Protein AF-A0A834F8V5-F1 (afdb_monomer_lite)

Organism: Oryzias melastigma (NCBI:txid30732)

Sequence (577 aa):
MELAALCSVFASLRVLPSRSQFFQYESVTLSCELHGNLSGWRIRGTIDQGNTTEDCPSSSSRSDSVCFIRELYYWDSGVYWCESAEGKCSNKVNITVTALDLILEAPVLPVVEGEAVTLGCRNRTSSGFSFFYKNRLLVGNSSTGNWTIGRVSKSDEGFYQCSSSGRDYFSPDSWLDVTARYQYHLCPVPIRVRYQSMTGIGLRLRYWSTSRLIDEPTPAAKLCLMAQFNKMNVCSRGGRGKVSEKVGGAEGTKLDDDFKEMEKKVDITSRAVLDIMTKTTEYLQPNPASRAKLSMINTMSKIRGQDKGPGYPQAETILGDAMLKFGRELGEESSFGMALIDAGESIKELGEVKDALDMEVKQNFIDPLQNLHDKDLKEIQHHLKKMEGRRLDFDYKKKRQGKVQDEEIKQALEKFDESKEIAEQSMFNLLESDIEQVSQLAALVQAQLEYHSRAAEILQQLTSKMEDRIKEVSSKPRKEYSPKPRMTLELLPPSESHNGGIHSAKSPGRSPAPMDQPCCRALYDFEPENEGELGFKEGDIITLTNQIDDNWYEGMINGQSGFFPINYVDILVPLPH

pLDDT: mean 75.04, std 23.74, range [21.75, 98.0]

InterPro domains:
  IPR001452 SH3 domain [PF00018] (521-565)
  IPR001452 SH3 domain [PR00452] (518-528)
  IPR001452 SH3 domain [PR00452] (532-547)
  IPR001452 SH3 domain [PR00452] (549-558)
  IPR001452 SH3 domain [PR00452] (560-572)
  IPR001452 SH3 domain [PS50002] (515-574)
  IPR001452 SH3 domain [SM00326] (518-573)
  IPR003599 Immunoglobulin domain subtype [SM00409] (17-98)
  IPR003599 Immunoglobulin domain subtype [SM00409] (106-179)
  IPR004148 BAR domain [PF03114] (242-467)
  IPR004148 BAR domain [PS51021] (244-475)
  IPR004148 BAR domain [SM00721] (224-468)
  IPR013783 Immunoglobulin-like fold [G3DSA:2.60.40.10] (11-98)
  IPR013783 Immunoglobulin-like fold [G3DSA:2.60.40.10] (99-181)
  IPR027267 AH/BAR domain superfamily [G3DSA:1.20.1270.60] (253-482)
  IPR027267 AH/BAR domain superfamily [SSF103657] (243-468)
  IPR035824 Endophilin-A, SH3 domain [cd11803] (518-572)
  IPR036028 SH3-like domain superfamily [SSF50044] (512-574)
  IPR036179 Immunoglobulin-like domain superfamily [SSF48726] (16-97)
  IPR036179 Immunoglobulin-like domain superfamily [SSF48726] (107-164)

Radius of gyration: 38.15 Å; chains: 1; bounding box: 91×96×125 Å

Structure (mmCIF, N/CA/C/O backbone):
data_AF-A0A834F8V5-F1
#
_entry.id   AF-A0A834F8V5-F1
#
loop_
_atom_site.group_PDB
_atom_site.id
_atom_site.type_symbol
_atom_site.label_atom_id
_atom_site.label_alt_id
_atom_site.label_comp_id
_atom_site.label_asym_id
_atom_site.label_entity_id
_atom_site.label_seq_id
_atom_site.pdbx_PDB_ins_code
_atom_site.Cartn_x
_atom_site.Cartn_y
_atom_site.Cartn_z
_atom_site.occupancy
_atom_site.B_iso_or_equiv
_atom_site.auth_seq_id
_atom_site.auth_comp_id
_atom_site.auth_asym_id
_atom_site.auth_atom_id
_atom_site.pdbx_PDB_model_num
ATOM 1 N N . MET A 1 1 ? -15.860 43.767 -4.199 1.00 32.38 1 MET A N 1
ATOM 2 C CA . MET A 1 1 ? -15.131 43.186 -5.343 1.00 32.38 1 MET A CA 1
ATOM 3 C C . MET A 1 1 ? -14.036 42.331 -4.743 1.00 32.38 1 MET A C 1
ATOM 5 O O . MET A 1 1 ? -13.233 42.885 -4.017 1.00 32.38 1 MET A O 1
ATOM 9 N N . GLU A 1 2 ? -13.989 41.014 -4.837 1.00 31.84 2 GLU A N 1
ATOM 10 C CA . GLU A 1 2 ? -14.758 40.015 -5.574 1.00 31.84 2 GLU A CA 1
ATOM 11 C C . GLU A 1 2 ? -14.4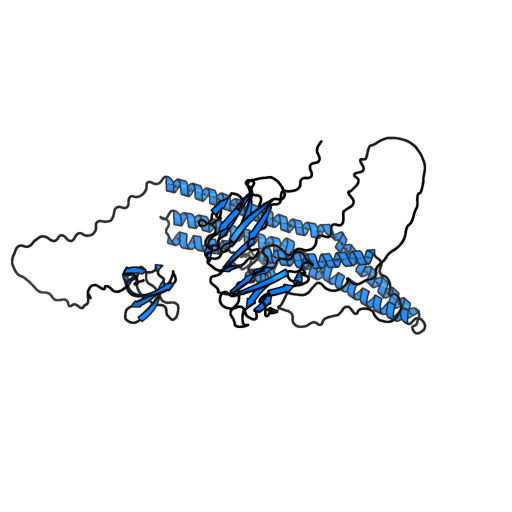95 38.714 -4.788 1.00 31.84 2 GLU A C 1
ATOM 13 O O . GLU A 1 2 ? -13.341 38.345 -4.593 1.00 31.84 2 GLU A O 1
ATOM 18 N N . LEU A 1 3 ? -15.527 38.078 -4.233 1.00 29.30 3 LEU A N 1
ATOM 19 C CA . LEU A 1 3 ? -15.420 36.725 -3.678 1.00 29.30 3 LEU A CA 1
ATOM 20 C C . LEU A 1 3 ? -16.058 35.799 -4.708 1.00 29.30 3 LEU A C 1
ATOM 22 O O . LEU A 1 3 ? -17.220 35.421 -4.581 1.00 29.30 3 LEU A O 1
ATOM 26 N N . ALA A 1 4 ? -15.309 35.486 -5.762 1.00 32.06 4 ALA A N 1
ATOM 27 C CA . ALA A 1 4 ? -15.610 34.314 -6.562 1.00 32.06 4 ALA A CA 1
ATOM 28 C C . ALA A 1 4 ? -15.149 33.102 -5.747 1.00 32.06 4 ALA A C 1
ATOM 30 O O . ALA A 1 4 ? -13.960 32.921 -5.486 1.00 32.06 4 ALA A O 1
ATOM 31 N N . ALA A 1 5 ? -16.114 32.312 -5.282 1.00 36.25 5 ALA A N 1
ATOM 32 C CA . ALA A 1 5 ? -15.860 30.984 -4.760 1.00 36.25 5 ALA A CA 1
ATOM 33 C C . ALA A 1 5 ? -15.012 30.217 -5.785 1.00 36.25 5 ALA A C 1
ATOM 35 O O . ALA A 1 5 ? -15.417 30.075 -6.938 1.00 36.25 5 ALA A O 1
ATOM 36 N N . LEU A 1 6 ? -13.838 29.734 -5.372 1.00 35.34 6 LEU A N 1
ATOM 37 C CA . LEU A 1 6 ? -13.063 28.756 -6.129 1.00 35.34 6 LEU A CA 1
ATOM 38 C C . LEU A 1 6 ? -13.866 27.446 -6.160 1.00 35.34 6 LEU A C 1
ATOM 40 O O . LEU A 1 6 ? -13.610 26.525 -5.389 1.00 35.34 6 LEU A O 1
ATOM 44 N N . CYS A 1 7 ? -14.875 27.365 -7.029 1.00 33.31 7 CYS A N 1
ATOM 45 C CA . CYS A 1 7 ? -15.331 26.080 -7.538 1.00 33.31 7 CYS A CA 1
ATOM 46 C C . CYS A 1 7 ? -14.151 25.505 -8.318 1.00 33.31 7 CYS A C 1
ATOM 48 O O . CYS A 1 7 ? -13.837 25.970 -9.413 1.00 33.31 7 CYS A O 1
ATOM 50 N N . SER A 1 8 ? -13.458 24.535 -7.722 1.00 44.19 8 SER A N 1
ATOM 51 C CA . SER A 1 8 ? -12.522 23.690 -8.455 1.00 44.19 8 SER A CA 1
ATOM 52 C C . SER A 1 8 ? -13.267 23.113 -9.659 1.00 44.19 8 SER A C 1
ATOM 54 O O . SER A 1 8 ? -14.302 22.470 -9.496 1.00 44.19 8 SER A O 1
ATOM 56 N N . VAL A 1 9 ? -12.789 23.404 -10.867 1.00 52.53 9 VAL A N 1
ATOM 57 C CA . VAL A 1 9 ? -13.347 22.844 -12.101 1.00 52.53 9 VAL A CA 1
ATOM 58 C C . VAL A 1 9 ? -13.061 21.344 -12.083 1.00 52.53 9 VAL A C 1
ATOM 60 O O . VAL A 1 9 ? -11.904 20.938 -12.179 1.00 52.53 9 VAL A O 1
ATOM 63 N N . PHE A 1 10 ? -14.104 20.529 -11.933 1.00 63.25 10 PHE A N 1
ATOM 64 C CA . PHE A 1 10 ? -14.020 19.074 -12.040 1.00 63.25 10 PHE A CA 1
ATOM 65 C C . PHE A 1 10 ? -14.535 18.641 -13.417 1.00 63.25 10 PHE A C 1
ATOM 67 O O . PHE A 1 10 ? -15.634 19.027 -13.825 1.00 63.25 10 PHE A O 1
ATOM 74 N N . ALA A 1 11 ? -13.733 17.850 -14.131 1.00 72.25 11 ALA A N 1
ATOM 75 C CA . ALA A 1 11 ? -14.174 17.102 -15.303 1.00 72.25 11 ALA A CA 1
ATOM 76 C C . ALA A 1 11 ? -14.479 15.658 -14.896 1.00 72.25 11 ALA A C 1
ATOM 78 O O . ALA A 1 11 ? -13.801 15.105 -14.027 1.00 72.25 11 ALA A O 1
ATOM 79 N N . SER A 1 12 ? -15.478 15.055 -15.537 1.00 82.38 12 SER A N 1
ATOM 80 C CA . SER A 1 12 ? -15.845 13.649 -15.367 1.00 82.38 12 SER A CA 1
ATOM 81 C C . SER A 1 12 ? -15.786 12.930 -16.712 1.00 82.38 12 SER A C 1
ATOM 83 O O . SER A 1 12 ? -16.258 13.462 -17.719 1.00 82.38 12 SER A O 1
ATOM 85 N N . LEU A 1 13 ? -15.209 11.730 -16.748 1.00 86.44 13 LEU A N 1
ATOM 86 C CA . LEU A 1 13 ? -15.217 10.880 -17.933 1.00 86.44 13 LEU A CA 1
ATOM 87 C C . LEU A 1 13 ? -16.536 10.106 -18.000 1.00 86.44 13 LEU A C 1
ATOM 89 O O . LEU A 1 13 ? -16.882 9.356 -17.086 1.00 86.44 13 LEU A O 1
ATOM 93 N N . ARG A 1 14 ? -17.237 10.240 -19.124 1.00 88.12 14 ARG A N 1
ATOM 94 C CA . ARG A 1 14 ? -18.457 9.501 -19.438 1.00 88.12 14 ARG A CA 1
ATOM 95 C C . ARG A 1 14 ? -18.193 8.452 -20.512 1.00 88.12 14 ARG A C 1
ATOM 97 O O . ARG A 1 14 ? -17.535 8.737 -21.509 1.00 88.12 14 ARG A O 1
ATOM 104 N N . VAL A 1 15 ? -18.758 7.261 -20.313 1.00 90.31 15 VAL A N 1
ATOM 105 C CA . VAL A 1 15 ? -18.667 6.115 -21.230 1.00 90.31 15 VAL A CA 1
ATOM 106 C C . VAL A 1 15 ? -20.057 5.743 -21.728 1.00 90.31 15 VAL A C 1
ATOM 108 O O . VAL A 1 15 ? -21.004 5.647 -20.942 1.00 90.31 15 VAL A O 1
ATOM 111 N N . LEU A 1 16 ? -20.182 5.555 -23.040 1.00 90.31 16 LEU A N 1
ATOM 112 C CA . LEU A 1 16 ? -21.414 5.168 -23.711 1.00 90.31 16 LEU A CA 1
ATOM 113 C C . LEU A 1 16 ? -21.195 3.940 -24.605 1.00 90.31 16 LEU A C 1
ATOM 115 O O . LEU A 1 16 ? -20.378 4.020 -25.525 1.00 90.31 16 LEU A O 1
ATOM 119 N N . PRO A 1 17 ? -21.974 2.855 -24.418 1.00 90.25 17 PRO A N 1
ATOM 120 C CA . PRO A 1 17 ? -22.916 2.596 -23.315 1.00 90.25 17 PRO A CA 1
ATOM 121 C C . PRO A 1 17 ? -22.235 2.573 -21.933 1.00 90.25 17 PRO A C 1
ATOM 123 O O . PRO A 1 17 ? -21.044 2.305 -21.835 1.00 90.25 17 PRO A O 1
ATOM 126 N N . SER A 1 18 ? -22.990 2.863 -20.864 1.00 89.38 18 SER A N 1
ATOM 127 C CA . SER A 1 18 ? -22.461 2.965 -19.490 1.00 89.38 18 SER A CA 1
ATOM 128 C C . SER A 1 18 ? -22.182 1.583 -18.884 1.00 89.38 18 SER A C 1
ATOM 130 O O . SER A 1 18 ? -22.893 1.120 -17.994 1.00 89.38 18 SER A O 1
ATOM 132 N N . ARG A 1 19 ? -21.158 0.907 -19.411 1.00 90.25 19 ARG A N 1
ATOM 133 C CA . ARG A 1 19 ? -20.660 -0.389 -18.940 1.00 90.25 19 ARG A CA 1
ATOM 134 C C . ARG A 1 19 ? -19.139 -0.482 -19.066 1.00 90.25 19 ARG A C 1
ATOM 136 O O . ARG A 1 19 ? -18.557 0.185 -19.916 1.00 90.25 19 ARG A O 1
ATOM 143 N N . SER A 1 20 ? -18.510 -1.283 -18.210 1.00 90.44 20 SER A N 1
ATOM 144 C CA . SER A 1 20 ? -17.048 -1.459 -18.152 1.00 90.44 20 SER A CA 1
ATOM 145 C C . SER A 1 20 ? -16.511 -2.524 -19.114 1.00 90.44 20 SER A C 1
ATOM 147 O O . SER A 1 20 ? -15.340 -2.482 -19.477 1.00 90.44 20 SER A O 1
ATOM 149 N N . GLN A 1 21 ? -17.348 -3.473 -19.544 1.00 93.50 21 GLN A N 1
ATOM 150 C CA . GLN A 1 21 ? -16.942 -4.581 -20.412 1.00 93.50 21 GLN A CA 1
ATOM 151 C C . GLN A 1 21 ? -17.615 -4.514 -21.782 1.00 93.50 21 GLN A C 1
ATOM 153 O O . GLN A 1 21 ? -18.795 -4.166 -21.897 1.00 93.50 21 GLN A O 1
ATOM 158 N N . PHE A 1 22 ? -16.863 -4.890 -22.813 1.00 93.00 22 PHE A N 1
ATOM 159 C CA . PHE A 1 22 ? -17.298 -4.887 -24.206 1.00 93.00 22 PHE A CA 1
ATOM 160 C C . PHE A 1 22 ? -16.857 -6.159 -24.921 1.00 93.00 22 PHE A C 1
ATOM 162 O O . PHE A 1 22 ? -15.808 -6.734 -24.619 1.00 93.00 22 PHE A O 1
ATOM 169 N N . PHE A 1 23 ? -17.654 -6.578 -25.899 1.00 92.69 23 PHE A N 1
ATOM 170 C CA . PHE A 1 23 ? -17.221 -7.599 -26.842 1.00 92.69 23 PHE A CA 1
ATOM 171 C C . PHE A 1 23 ? -16.271 -6.999 -27.873 1.00 92.69 23 PHE A C 1
ATOM 173 O O . PHE A 1 23 ? -16.387 -5.828 -28.244 1.00 92.69 23 PHE A O 1
ATOM 180 N N . GLN A 1 24 ? -15.381 -7.835 -28.399 1.00 90.62 24 GLN A N 1
ATOM 181 C CA . GLN A 1 24 ? -14.626 -7.491 -29.595 1.00 90.62 24 GLN A CA 1
ATOM 182 C C . GLN A 1 24 ? -15.573 -7.065 -30.736 1.00 90.62 24 GLN A C 1
ATOM 184 O O . GLN A 1 24 ? -16.633 -7.670 -30.937 1.00 90.62 24 GLN A O 1
ATOM 189 N N . TYR A 1 25 ? -15.170 -6.039 -31.485 1.00 88.38 25 TYR A N 1
ATOM 190 C CA . TYR A 1 25 ? -15.896 -5.391 -32.582 1.00 88.38 25 TYR A CA 1
ATOM 191 C C . TYR A 1 25 ? -17.121 -4.558 -32.176 1.00 88.38 25 TYR A C 1
ATOM 193 O O . TYR A 1 25 ? -17.862 -4.096 -33.042 1.00 88.38 25 TYR A O 1
ATOM 201 N N . GLU A 1 26 ? -17.353 -4.327 -30.881 1.00 90.56 26 GLU A N 1
ATOM 202 C CA . GLU A 1 26 ? -18.323 -3.319 -30.446 1.00 90.56 26 GLU A CA 1
ATOM 203 C C . GLU A 1 26 ? -17.743 -1.905 -30.515 1.00 90.56 26 GLU A C 1
ATOM 205 O O . GLU A 1 26 ? -16.531 -1.706 -30.498 1.00 90.56 26 GLU A O 1
ATOM 210 N N . SER A 1 27 ? -18.628 -0.910 -30.561 1.00 90.88 27 SER A N 1
ATOM 211 C CA . SER A 1 27 ? -18.248 0.500 -30.512 1.00 90.88 27 SER A CA 1
ATOM 212 C C . SER A 1 27 ? -18.412 1.079 -29.108 1.00 90.88 27 SER A C 1
ATOM 214 O O . SER A 1 27 ? -19.404 0.779 -28.435 1.00 90.88 27 SER A O 1
ATOM 216 N N . VAL A 1 28 ? -17.531 2.000 -28.718 1.00 91.31 28 VAL A N 1
ATOM 217 C CA . VAL A 1 28 ? -17.660 2.787 -27.481 1.00 91.31 28 VAL A CA 1
ATOM 218 C C . VAL A 1 28 ? -17.389 4.265 -27.743 1.00 91.31 28 VAL A C 1
ATOM 220 O O . VAL A 1 28 ? -16.504 4.632 -28.519 1.00 91.31 28 VAL A O 1
ATOM 223 N N . THR A 1 29 ? -18.155 5.121 -27.069 1.00 90.75 29 THR A N 1
ATOM 224 C CA . THR A 1 29 ? -17.929 6.568 -27.052 1.00 90.75 29 THR A CA 1
ATOM 225 C C . THR A 1 29 ? -17.486 7.001 -25.661 1.00 90.75 29 THR A C 1
ATOM 227 O O . THR A 1 29 ? -18.201 6.791 -24.680 1.00 90.75 29 THR A O 1
ATOM 230 N N . LEU A 1 30 ? -16.329 7.648 -25.586 1.00 89.44 30 LEU A N 1
ATOM 231 C CA . LEU A 1 30 ? -15.779 8.273 -24.389 1.00 89.44 30 LEU A CA 1
ATOM 232 C C . LEU A 1 30 ? -15.901 9.789 -24.532 1.00 89.44 30 LEU A C 1
ATOM 234 O O . LEU A 1 30 ? -15.565 10.331 -25.583 1.00 89.44 30 LEU A O 1
ATOM 238 N N . SER A 1 31 ? -16.373 10.491 -23.507 1.00 87.88 31 SER A N 1
ATOM 239 C CA . SER A 1 31 ? -16.528 11.951 -23.554 1.00 87.88 31 SER A CA 1
ATOM 240 C C . SER A 1 31 ? -16.228 12.609 -22.214 1.00 87.88 31 SER A C 1
ATOM 242 O O . SER A 1 31 ? -16.662 12.107 -21.179 1.00 87.88 31 SER A O 1
ATOM 244 N N . CYS A 1 32 ? -15.559 13.759 -22.236 1.00 83.75 32 CYS A N 1
ATOM 245 C CA . CYS A 1 32 ? -15.303 14.564 -21.043 1.00 83.75 32 CYS A CA 1
ATOM 246 C C . CYS A 1 32 ? -16.468 15.523 -20.766 1.00 83.75 32 CYS A C 1
ATOM 248 O O . CYS A 1 32 ? -16.721 16.436 -21.552 1.00 83.75 32 CYS A O 1
ATOM 250 N N . GLU A 1 33 ? -17.161 15.343 -19.642 1.00 77.88 33 GLU A N 1
ATOM 251 C CA . GLU A 1 33 ? -18.207 16.257 -19.174 1.00 77.88 33 GLU A CA 1
ATOM 252 C C . GLU A 1 33 ? -17.630 17.280 -18.187 1.00 77.88 33 GLU A C 1
ATOM 254 O O . GLU A 1 33 ? -16.926 16.928 -17.239 1.00 77.88 33 GLU A O 1
ATOM 259 N N . LEU A 1 34 ? -17.934 18.563 -18.409 1.00 70.19 34 LEU A N 1
ATOM 260 C CA . LEU A 1 34 ? -17.438 19.686 -17.612 1.00 70.19 34 LEU A CA 1
ATOM 261 C C . LEU A 1 34 ? -18.554 20.335 -16.795 1.00 70.19 34 LEU A C 1
ATOM 263 O O . LEU A 1 34 ? -19.592 20.704 -17.341 1.00 70.19 34 LEU A O 1
ATOM 267 N N . HIS A 1 35 ? -18.291 20.601 -15.514 1.00 55.34 35 HIS A N 1
ATOM 268 C CA . HIS A 1 35 ? -19.025 21.610 -14.745 1.00 55.34 35 HIS A CA 1
ATOM 269 C C . HIS A 1 35 ? -18.286 22.959 -14.833 1.00 55.34 35 HIS A C 1
ATOM 271 O O . HIS A 1 35 ? -17.596 23.374 -13.904 1.00 55.34 35 HIS A O 1
ATOM 277 N N . GLY A 1 36 ? -18.389 23.628 -15.988 1.00 53.69 36 GLY A N 1
ATOM 278 C CA . GLY A 1 36 ? -17.778 24.941 -16.248 1.00 53.69 36 GLY A CA 1
ATOM 279 C C . GLY A 1 36 ? -17.199 25.082 -17.661 1.00 53.69 36 GLY A C 1
ATOM 280 O O . GLY A 1 36 ? -16.784 24.106 -18.276 1.00 53.69 36 GLY A O 1
ATOM 281 N N . ASN A 1 37 ? -17.186 26.303 -18.201 1.00 48.84 37 ASN A N 1
ATOM 282 C CA . ASN A 1 37 ? -16.863 26.564 -19.607 1.00 48.84 37 ASN A CA 1
ATOM 283 C C . ASN A 1 37 ? -15.348 26.758 -19.824 1.00 48.84 37 ASN A C 1
ATOM 285 O O . ASN A 1 37 ? -14.869 27.888 -19.891 1.00 48.84 37 ASN A O 1
ATOM 289 N N . LEU A 1 38 ? -14.590 25.659 -19.899 1.00 51.59 38 LEU A N 1
ATOM 290 C CA . LEU A 1 38 ? -13.179 25.656 -20.308 1.00 51.59 38 LEU A CA 1
ATOM 291 C C . LEU A 1 38 ? -12.929 24.508 -21.297 1.00 51.59 38 LEU A C 1
ATOM 293 O O . LEU A 1 38 ? -12.795 23.349 -20.913 1.00 51.59 38 LEU A O 1
ATOM 297 N N . SER A 1 39 ? -12.876 24.836 -22.587 1.00 56.78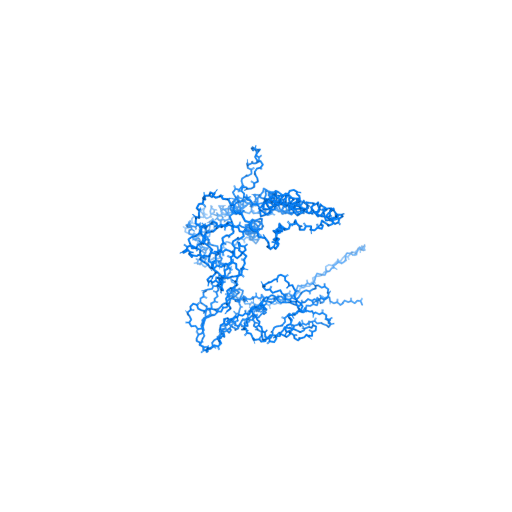 39 SER A N 1
ATOM 298 C CA . SER A 1 39 ? -12.451 23.930 -23.659 1.00 56.78 39 SER A CA 1
ATOM 299 C C . SER A 1 39 ? -10.962 23.589 -23.519 1.00 56.78 39 SER A C 1
ATOM 301 O O . SER A 1 39 ? -10.154 24.496 -23.329 1.00 56.78 39 SER A O 1
ATOM 303 N N . GLY A 1 40 ? -10.591 22.309 -23.642 1.00 63.28 40 GLY A N 1
ATOM 304 C CA . GLY A 1 40 ? -9.183 21.875 -23.612 1.00 63.28 40 GLY A CA 1
ATOM 305 C C . GLY A 1 40 ? -8.892 20.542 -22.911 1.00 63.28 40 GLY A C 1
ATOM 306 O O . GLY A 1 40 ? -7.723 20.225 -22.708 1.00 63.28 40 GLY A O 1
ATOM 307 N N . TRP A 1 41 ? -9.919 19.780 -22.522 1.00 74.00 41 TRP A N 1
ATOM 308 C CA . TRP A 1 41 ? -9.765 18.448 -21.930 1.00 74.00 41 TRP A CA 1
ATOM 309 C C . TRP A 1 41 ? -9.691 17.385 -23.015 1.00 74.00 41 TRP A C 1
ATOM 311 O O . TRP A 1 41 ? -10.580 17.336 -23.860 1.00 74.00 41 TRP A O 1
ATOM 321 N N . ARG A 1 42 ? -8.655 16.549 -22.963 1.00 80.00 42 ARG A N 1
ATOM 322 C CA . ARG A 1 42 ? -8.382 15.469 -23.916 1.00 80.00 42 ARG A CA 1
ATOM 323 C C . ARG A 1 42 ? -8.547 14.120 -23.239 1.00 80.00 42 ARG A C 1
ATOM 325 O O . ARG A 1 42 ? -8.302 13.998 -22.042 1.00 80.00 42 ARG A O 1
ATOM 332 N N . ILE A 1 43 ? -8.940 13.109 -24.000 1.00 82.75 43 ILE A N 1
ATOM 333 C CA . ILE A 1 43 ? -9.069 11.742 -23.490 1.00 82.75 43 ILE A CA 1
ATOM 334 C C . ILE A 1 43 ? -7.724 11.034 -23.627 1.00 82.75 43 ILE A C 1
ATOM 336 O O . ILE A 1 43 ? -7.148 10.993 -24.713 1.00 82.75 43 ILE A O 1
ATOM 340 N N . ARG A 1 44 ? -7.250 10.471 -22.518 1.00 80.00 44 ARG A N 1
ATOM 341 C CA . ARG A 1 44 ? -6.035 9.662 -22.418 1.00 80.00 44 ARG A CA 1
ATOM 342 C C . ARG A 1 44 ? -6.397 8.219 -22.102 1.00 80.00 44 ARG A C 1
ATOM 344 O O . ARG A 1 44 ? -7.381 7.979 -21.398 1.00 80.00 44 ARG A O 1
ATOM 351 N N . GLY A 1 45 ? -5.584 7.291 -22.595 1.00 78.44 45 GLY A N 1
ATOM 352 C CA . GLY A 1 45 ? -5.684 5.868 -22.289 1.00 78.44 45 GLY A CA 1
ATOM 353 C C . GLY A 1 45 ? -4.312 5.232 -22.066 1.00 78.44 45 GLY A C 1
ATOM 354 O O . GLY A 1 45 ? -3.347 5.602 -22.736 1.00 78.44 45 GLY A O 1
ATOM 355 N N . THR A 1 46 ? -4.232 4.280 -21.136 1.00 74.06 46 THR A N 1
ATOM 356 C CA . THR A 1 46 ? -3.102 3.344 -21.000 1.00 74.06 46 THR A CA 1
ATOM 357 C C . THR A 1 46 ? -3.576 1.961 -21.420 1.00 74.06 46 THR A C 1
ATOM 359 O O . THR A 1 46 ? -4.534 1.467 -20.831 1.00 74.06 46 THR A O 1
ATOM 362 N N . ILE A 1 47 ? -2.916 1.369 -22.415 1.00 68.75 47 ILE A N 1
ATOM 363 C CA . ILE A 1 47 ? -3.267 0.081 -23.028 1.00 68.75 47 ILE A CA 1
ATOM 364 C C . ILE A 1 47 ? -2.417 -1.051 -22.421 1.00 68.75 47 ILE A C 1
ATOM 366 O O . ILE A 1 47 ? -1.218 -0.883 -22.216 1.00 68.75 47 ILE A O 1
ATOM 370 N N . ASP A 1 48 ? -3.011 -2.221 -22.172 1.00 56.22 48 ASP A N 1
ATOM 371 C CA . ASP A 1 48 ? -2.368 -3.338 -21.451 1.00 56.22 48 ASP A CA 1
ATOM 372 C C . ASP A 1 48 ? -1.114 -3.949 -22.132 1.00 56.22 48 ASP A C 1
ATOM 374 O O . ASP A 1 48 ? -0.355 -4.662 -21.477 1.00 56.22 48 ASP A O 1
ATOM 378 N N . GLN A 1 49 ? -0.843 -3.674 -23.418 1.00 48.88 49 GLN A N 1
ATOM 379 C CA . GLN A 1 49 ? 0.289 -4.262 -24.171 1.00 48.88 49 GLN A CA 1
ATOM 380 C C . GLN A 1 49 ? 1.509 -3.350 -24.384 1.00 48.88 49 GLN A C 1
ATOM 382 O O . GLN A 1 49 ? 2.457 -3.707 -25.081 1.00 48.88 49 GLN A O 1
ATOM 387 N N . GLY A 1 50 ? 1.546 -2.193 -23.740 1.00 50.69 50 GLY A N 1
ATOM 388 C CA . GLY A 1 50 ? 2.708 -1.319 -23.745 1.00 50.69 50 GLY A CA 1
ATOM 389 C C . GLY A 1 50 ? 2.407 -0.139 -22.853 1.00 50.69 50 GLY A C 1
ATOM 390 O O . GLY A 1 50 ? 1.302 0.385 -22.887 1.00 50.69 50 GLY A O 1
ATOM 391 N N . ASN A 1 51 ? 3.371 0.297 -22.051 1.00 50.19 51 ASN A N 1
ATOM 392 C CA . ASN A 1 51 ? 3.231 1.439 -21.144 1.00 50.19 51 ASN A CA 1
ATOM 393 C C . ASN A 1 51 ? 3.175 2.783 -21.920 1.00 50.19 51 ASN A C 1
ATOM 395 O O . ASN A 1 51 ? 3.830 3.762 -21.566 1.00 50.19 51 ASN A O 1
ATOM 399 N N . THR A 1 52 ? 2.449 2.798 -23.036 1.00 53.31 52 THR A N 1
ATOM 400 C CA . THR A 1 52 ? 2.294 3.879 -23.994 1.00 53.31 52 THR A CA 1
ATOM 401 C C . THR A 1 52 ? 0.987 4.590 -23.691 1.00 53.31 52 THR A C 1
ATOM 403 O O . THR A 1 52 ? -0.099 4.020 -23.790 1.00 53.31 52 THR A O 1
ATOM 406 N N . THR A 1 53 ? 1.095 5.854 -23.304 1.00 61.84 53 THR A N 1
ATOM 407 C CA . THR A 1 53 ? -0.063 6.733 -23.159 1.00 61.84 53 THR A CA 1
ATOM 408 C C . THR A 1 53 ? -0.443 7.257 -24.540 1.00 61.84 53 THR A C 1
ATOM 410 O O . THR A 1 53 ? 0.322 8.019 -25.132 1.00 61.84 53 THR A O 1
ATOM 413 N N . GLU A 1 54 ? -1.611 6.876 -25.056 1.00 65.75 54 GLU A N 1
ATOM 414 C CA . GLU A 1 54 ? -2.084 7.336 -26.368 1.00 65.75 54 GLU A CA 1
ATOM 415 C C . GLU A 1 54 ? -3.198 8.391 -26.258 1.00 65.75 54 GLU A C 1
ATOM 417 O O . GLU A 1 54 ? -4.062 8.346 -25.375 1.00 65.75 54 GLU A O 1
ATOM 422 N N . ASP A 1 55 ? -3.182 9.358 -27.184 1.00 66.06 55 ASP A N 1
ATOM 423 C CA . ASP A 1 55 ? -4.247 10.353 -27.364 1.00 66.06 55 ASP A CA 1
ATOM 424 C C . ASP A 1 55 ? -5.353 9.797 -28.264 1.00 66.06 55 ASP A C 1
ATOM 426 O O . ASP A 1 55 ? -5.355 10.088 -29.463 1.00 66.06 55 ASP A O 1
ATOM 430 N N . CYS A 1 56 ? -6.320 9.080 -27.687 1.00 69.50 56 CYS A N 1
ATOM 431 C CA . CYS A 1 56 ? -7.347 8.322 -28.415 1.00 69.50 56 CYS A CA 1
ATOM 432 C C . CYS A 1 56 ? -6.765 7.278 -29.399 1.00 69.50 56 CYS A C 1
ATOM 434 O O . CYS A 1 56 ? -5.994 7.637 -30.287 1.00 69.50 56 CYS A O 1
ATOM 436 N N . PRO A 1 57 ? -7.185 6.003 -29.337 1.00 64.88 57 PRO A N 1
ATOM 437 C CA . PRO A 1 57 ? -6.679 4.971 -30.244 1.00 64.88 57 PRO A CA 1
ATOM 438 C C . PRO A 1 57 ? -6.843 5.338 -31.730 1.00 64.88 57 PRO A C 1
ATOM 440 O O . PRO A 1 57 ? -7.809 6.000 -32.132 1.00 64.88 57 PRO A O 1
ATOM 443 N N . SER A 1 58 ? -5.902 4.893 -32.562 1.00 55.62 58 SER A N 1
ATOM 444 C CA . SER A 1 58 ? -5.739 5.279 -33.977 1.00 55.62 58 SER A CA 1
ATOM 445 C C . SER A 1 58 ? -6.907 4.911 -34.919 1.00 55.62 58 SER A C 1
ATOM 447 O O . SER A 1 58 ? -6.983 5.440 -36.028 1.00 55.62 58 SER A O 1
ATOM 449 N N . SER A 1 59 ? -7.863 4.083 -34.479 1.00 52.47 59 SER A N 1
ATOM 450 C CA . SER A 1 59 ? -9.085 3.688 -35.209 1.00 52.47 59 SER A CA 1
ATOM 451 C C . SER A 1 59 ? -10.309 4.599 -34.960 1.00 52.47 59 SER A C 1
ATOM 453 O O . SER A 1 59 ? -11.428 4.280 -35.381 1.00 52.47 59 SER A O 1
ATOM 455 N N . SER A 1 60 ? -10.128 5.736 -34.274 1.00 59.22 60 SER A N 1
ATOM 456 C CA . SER A 1 60 ? -11.215 6.592 -33.773 1.00 59.22 60 SER A CA 1
ATOM 457 C C . SER A 1 60 ? -11.510 7.846 -34.616 1.00 59.22 60 SER A C 1
ATOM 459 O O . SER A 1 60 ? -10.655 8.370 -35.330 1.00 59.22 60 SER A O 1
ATOM 461 N N . SER A 1 61 ? -12.741 8.375 -34.529 1.00 55.88 61 SER A N 1
ATOM 462 C CA . SER A 1 61 ? -13.066 9.717 -35.053 1.00 55.88 61 SER A CA 1
ATOM 463 C C . SER A 1 61 ? -12.894 10.776 -33.963 1.00 55.88 61 SER A C 1
ATOM 465 O O . SER A 1 61 ? -13.493 10.645 -32.893 1.00 55.88 61 SER A O 1
ATOM 467 N N . ARG A 1 62 ? -12.109 11.826 -34.240 1.00 62.22 62 ARG A N 1
ATOM 468 C CA . ARG A 1 62 ? -11.612 12.770 -33.228 1.00 62.22 62 ARG A CA 1
ATOM 469 C C . ARG A 1 62 ? -12.436 14.059 -33.142 1.00 62.22 62 ARG A C 1
ATOM 471 O O . ARG A 1 62 ? -12.593 14.771 -34.131 1.00 62.22 62 ARG A O 1
ATOM 478 N N . SER A 1 63 ? -12.862 14.398 -31.929 1.00 62.75 63 SER A N 1
ATOM 479 C CA . SER A 1 63 ? -13.068 15.783 -31.483 1.00 62.75 63 SER A CA 1
ATOM 480 C C . SER A 1 63 ? -12.346 15.950 -30.144 1.00 62.75 63 SER A C 1
ATOM 482 O O . SER A 1 63 ? -12.210 14.963 -29.425 1.00 62.75 63 SER A O 1
ATOM 484 N N . ASP A 1 64 ? -11.865 17.147 -29.803 1.00 61.47 64 ASP A N 1
ATOM 485 C CA . ASP A 1 64 ? -10.947 17.331 -28.662 1.00 61.47 64 ASP A CA 1
ATOM 486 C C . ASP A 1 64 ? -11.464 16.750 -27.329 1.00 61.47 64 ASP A C 1
ATOM 488 O O . ASP A 1 64 ? -10.658 16.293 -26.527 1.00 61.47 64 ASP A O 1
ATOM 492 N N . SER A 1 65 ? -12.787 16.697 -27.119 1.00 71.75 65 SER A N 1
ATOM 493 C CA . SER A 1 65 ? -13.440 16.207 -25.895 1.00 71.75 65 SER A CA 1
ATOM 494 C C . SER A 1 65 ? -14.184 14.868 -26.030 1.00 71.75 65 SER A C 1
ATOM 496 O O . SER A 1 65 ? -14.772 14.412 -25.044 1.00 71.75 65 SER A O 1
ATOM 498 N N . VAL A 1 66 ? -14.197 14.243 -27.219 1.00 82.75 66 VAL A N 1
ATOM 499 C CA . VAL A 1 66 ? -14.922 12.983 -27.485 1.00 82.75 66 VAL A CA 1
ATOM 500 C C . VAL A 1 66 ? -14.076 12.019 -28.317 1.00 82.75 66 VAL A C 1
ATOM 502 O O . VAL A 1 66 ? -13.622 12.359 -29.411 1.00 82.75 66 VAL A O 1
ATOM 505 N N . CYS A 1 67 ? -13.949 10.792 -27.816 1.00 86.25 67 CYS A N 1
ATOM 506 C CA . CYS A 1 67 ? -13.302 9.654 -28.452 1.00 86.25 67 CYS A CA 1
ATOM 507 C C . CYS A 1 67 ? -14.368 8.654 -28.894 1.00 86.25 67 CYS A C 1
ATOM 509 O O . CYS A 1 67 ? -15.097 8.133 -28.051 1.00 86.25 67 CYS A O 1
ATOM 511 N N . PHE A 1 68 ? -14.467 8.363 -30.188 1.00 86.75 68 PHE A N 1
ATOM 512 C CA . PHE A 1 68 ? -15.361 7.314 -30.680 1.00 86.75 68 PHE A CA 1
ATOM 513 C C . PHE A 1 68 ? -14.555 6.180 -31.298 1.00 86.75 68 PHE A C 1
ATOM 515 O O . PHE A 1 68 ? -13.987 6.355 -32.377 1.00 86.75 68 PHE A O 1
ATOM 522 N N . ILE A 1 69 ? -14.525 5.032 -30.623 1.00 87.19 69 ILE A N 1
ATOM 523 C CA . ILE A 1 69 ? -13.869 3.812 -31.095 1.00 87.19 69 ILE A CA 1
ATOM 524 C C . ILE A 1 69 ? -14.933 2.977 -31.807 1.00 87.19 69 ILE A C 1
ATOM 526 O O . ILE A 1 69 ? -15.924 2.573 -31.196 1.00 87.19 69 ILE A O 1
ATOM 530 N N . ARG A 1 70 ? -14.759 2.778 -33.118 1.00 85.38 70 ARG A N 1
ATOM 531 C CA . ARG A 1 70 ? -15.743 2.090 -33.974 1.00 85.38 70 ARG A CA 1
ATOM 532 C C . ARG A 1 70 ? -15.778 0.587 -33.739 1.00 85.38 70 ARG A C 1
ATOM 534 O O . ARG A 1 70 ? -16.860 0.015 -33.707 1.00 85.38 70 ARG A O 1
ATOM 541 N N . GLU A 1 71 ? -14.604 -0.011 -33.601 1.00 86.94 71 GLU A N 1
ATOM 542 C CA . GLU A 1 71 ? -14.414 -1.446 -33.431 1.00 86.94 71 GLU A CA 1
ATOM 543 C C . GLU A 1 71 ? -13.373 -1.659 -32.339 1.00 86.94 71 GLU A C 1
ATOM 545 O O . GLU A 1 71 ? -12.210 -1.308 -32.524 1.00 86.94 71 GLU A O 1
ATOM 550 N N . LEU A 1 72 ? -13.812 -2.191 -31.201 1.00 87.81 72 LEU A N 1
ATOM 551 C CA . LEU A 1 72 ? -12.948 -2.525 -30.078 1.00 87.81 72 LEU A CA 1
ATOM 552 C C . LEU A 1 72 ? -12.206 -3.839 -30.320 1.00 87.81 72 LEU A C 1
ATOM 554 O O . LEU A 1 72 ? -12.804 -4.852 -30.686 1.00 87.81 72 LEU A O 1
ATOM 558 N N . TYR A 1 73 ? -10.918 -3.848 -30.026 1.00 85.50 73 TYR A N 1
ATOM 559 C CA . TYR A 1 73 ? -10.065 -5.028 -30.029 1.00 85.50 73 TYR A CA 1
ATOM 560 C C . TYR A 1 73 ? -9.545 -5.320 -28.621 1.00 85.50 73 TYR A C 1
ATOM 562 O O . TYR A 1 73 ? -9.616 -4.472 -27.738 1.00 85.50 73 TYR A O 1
ATOM 570 N N . TYR A 1 74 ? -9.023 -6.530 -28.382 1.00 83.00 74 TYR A N 1
ATOM 571 C CA . TYR A 1 74 ? -8.549 -6.915 -27.044 1.00 83.00 74 TYR A CA 1
ATOM 572 C C . TYR A 1 74 ? -7.467 -5.961 -26.506 1.00 83.00 74 TYR A C 1
ATOM 574 O O . TYR A 1 74 ? -7.412 -5.724 -25.301 1.00 83.00 74 TYR A O 1
ATOM 582 N N . TRP A 1 75 ? -6.663 -5.367 -27.397 1.00 80.38 75 TRP A N 1
ATOM 583 C CA . TRP A 1 75 ? -5.654 -4.358 -27.073 1.00 80.38 75 TRP A CA 1
ATOM 584 C C . TRP A 1 75 ? -6.227 -2.967 -26.780 1.00 80.38 75 TRP A C 1
ATOM 586 O O . TRP A 1 75 ? -5.491 -2.115 -26.321 1.00 80.38 75 TRP A O 1
ATOM 596 N N . ASP A 1 76 ? -7.516 -2.701 -26.985 1.00 85.00 76 ASP A N 1
ATOM 597 C CA . ASP A 1 76 ? -8.131 -1.453 -26.511 1.00 85.00 76 ASP A CA 1
ATOM 598 C C . ASP A 1 76 ? -8.507 -1.537 -25.013 1.00 85.00 76 ASP A C 1
ATOM 600 O O . ASP A 1 76 ? -9.049 -0.582 -24.447 1.00 85.00 76 ASP A O 1
ATOM 604 N N . SER A 1 77 ? -8.230 -2.671 -24.352 1.00 87.81 77 SER A N 1
ATOM 605 C CA . SER A 1 77 ? -8.385 -2.827 -22.901 1.00 87.81 77 SER A CA 1
ATOM 606 C C . SER A 1 77 ? -7.384 -1.956 -22.149 1.00 87.81 77 SER A C 1
ATOM 608 O O . SER A 1 77 ? -6.200 -1.906 -22.497 1.00 87.81 77 SER A O 1
ATOM 610 N N . GLY A 1 78 ? -7.866 -1.259 -21.121 1.00 87.31 78 GLY A N 1
ATOM 611 C CA . GLY A 1 78 ? -7.029 -0.322 -20.396 1.00 87.31 78 GLY A CA 1
ATOM 612 C C . GLY A 1 78 ? -7.773 0.706 -19.554 1.00 87.31 78 GLY A C 1
ATOM 613 O O . GLY A 1 78 ? -8.997 0.677 -19.392 1.00 87.31 78 GLY A O 1
ATOM 614 N N . VAL A 1 79 ? -7.007 1.655 -19.018 1.00 87.44 79 VAL A N 1
ATOM 615 C CA . VAL A 1 79 ? -7.515 2.721 -18.144 1.00 87.44 79 VAL A CA 1
ATOM 616 C C . VAL A 1 79 ? -7.628 4.030 -18.913 1.00 87.44 79 VAL A C 1
ATOM 618 O O . VAL A 1 79 ? -6.642 4.501 -19.469 1.00 87.44 79 VAL A O 1
ATOM 621 N N . TYR A 1 80 ? -8.805 4.653 -18.874 1.00 86.81 80 TYR A N 1
ATOM 622 C CA . TYR A 1 80 ? -9.149 5.879 -19.589 1.00 86.81 80 TYR A CA 1
ATOM 623 C C . TYR A 1 80 ? -9.492 7.025 -18.627 1.00 86.81 80 TYR A C 1
ATOM 625 O O . TYR A 1 80 ? -10.120 6.807 -17.587 1.00 86.81 80 TYR A O 1
ATOM 633 N N . TRP A 1 81 ? -9.096 8.258 -18.961 1.00 87.81 81 TRP A N 1
ATOM 634 C CA . TRP A 1 81 ? -9.428 9.476 -18.202 1.00 87.81 81 TRP A CA 1
ATOM 635 C C . TRP A 1 81 ? -9.395 10.731 -19.082 1.00 87.81 81 TRP A C 1
ATOM 637 O O . TRP A 1 81 ? -8.882 10.714 -20.198 1.00 87.81 81 TRP A O 1
ATOM 647 N N . CYS A 1 82 ? -9.929 11.837 -18.571 1.00 85.62 82 CYS A N 1
ATOM 648 C CA . CYS A 1 82 ? -9.793 13.162 -19.164 1.00 85.62 82 CYS A CA 1
ATOM 649 C C . CYS A 1 82 ? -8.619 13.910 -18.531 1.00 85.62 82 CYS A C 1
ATOM 651 O O . CYS A 1 82 ? -8.510 13.964 -17.306 1.00 85.62 82 CYS A O 1
ATOM 653 N N . GLU A 1 83 ? -7.784 14.536 -19.351 1.00 82.06 83 GLU A N 1
ATOM 654 C CA . GLU A 1 83 ? -6.643 15.347 -18.931 1.00 82.06 83 GLU A CA 1
ATOM 655 C C . GLU A 1 83 ? -6.753 16.770 -19.497 1.00 82.06 83 GLU A C 1
ATOM 657 O O . GLU A 1 83 ? -7.033 16.959 -20.682 1.00 82.06 83 GLU A O 1
ATOM 662 N N . SER A 1 84 ? -6.549 17.784 -18.656 1.00 78.62 84 SER A N 1
ATOM 663 C CA . SER A 1 84 ? -6.510 19.185 -19.081 1.00 78.62 84 SER A CA 1
ATOM 664 C C . SER A 1 84 ? -5.126 19.591 -19.599 1.00 78.62 84 SER A C 1
ATOM 666 O O . SER A 1 84 ? -4.115 18.984 -19.257 1.00 78.62 84 SER A O 1
ATOM 668 N N . ALA A 1 85 ? -5.049 20.698 -20.345 1.00 70.88 85 ALA A N 1
ATOM 669 C CA . ALA A 1 85 ? -3.769 21.294 -20.756 1.00 70.88 85 ALA A CA 1
ATOM 670 C C . ALA A 1 85 ? -2.849 21.695 -19.577 1.00 70.88 85 ALA A C 1
ATOM 672 O O . ALA A 1 85 ? -1.650 21.867 -19.766 1.00 70.88 85 ALA A O 1
ATOM 673 N N . GLU A 1 86 ? -3.401 21.836 -18.366 1.00 68.69 86 GLU A N 1
ATOM 674 C CA . GLU A 1 86 ? -2.665 22.129 -17.126 1.00 68.69 86 GLU A CA 1
ATOM 675 C C . GLU A 1 86 ? -2.239 20.852 -16.370 1.00 68.69 86 GLU A C 1
ATOM 677 O O . GLU A 1 86 ? -1.729 20.947 -15.255 1.00 68.69 86 GLU A O 1
ATOM 682 N N . GLY A 1 87 ? -2.496 19.659 -16.923 1.00 70.44 87 GLY A N 1
ATOM 683 C CA . GLY A 1 87 ? -2.181 18.368 -16.297 1.00 70.44 87 GLY A CA 1
ATOM 684 C C . GLY A 1 87 ? -3.175 17.911 -15.220 1.00 70.44 87 GLY A C 1
ATOM 685 O O . GLY A 1 87 ? -2.879 16.998 -14.449 1.00 70.44 87 GLY A O 1
ATOM 686 N N . LYS A 1 88 ? -4.366 18.523 -15.122 1.00 76.31 88 LYS A N 1
ATOM 687 C CA . LYS A 1 88 ? -5.423 18.056 -14.201 1.00 76.31 88 LYS A CA 1
ATOM 688 C C . LYS A 1 88 ? -6.120 16.833 -14.789 1.00 76.31 88 LYS A C 1
ATOM 690 O O . LYS A 1 88 ? -6.457 16.840 -15.968 1.00 76.31 88 LYS A O 1
ATOM 695 N N . CYS A 1 89 ? -6.395 15.825 -13.964 1.00 78.94 89 CYS A N 1
ATOM 696 C CA . CYS A 1 89 ? -7.047 14.580 -14.384 1.00 78.94 89 CYS A CA 1
ATOM 697 C C . CYS A 1 89 ? -8.475 14.454 -13.821 1.00 78.94 89 CYS A C 1
ATOM 699 O O . CYS A 1 89 ? -8.732 14.874 -12.692 1.00 78.94 89 CYS A O 1
ATOM 701 N N . SER A 1 90 ? -9.392 13.853 -14.588 1.00 83.81 90 SER A N 1
ATOM 702 C CA . SER A 1 90 ? -10.719 13.420 -14.115 1.00 83.81 90 SER A CA 1
ATOM 703 C C . SER A 1 90 ? -10.656 12.096 -13.341 1.00 83.81 90 SER A C 1
ATOM 705 O O . SER A 1 90 ? -9.582 11.533 -13.117 1.00 83.81 90 SER A O 1
ATOM 707 N N . ASN A 1 91 ? -11.825 11.543 -12.993 1.00 83.00 91 ASN A N 1
ATOM 708 C CA . ASN A 1 91 ? -11.942 10.134 -12.621 1.00 83.00 91 ASN A CA 1
ATOM 709 C C . ASN A 1 91 ? -11.366 9.225 -13.721 1.00 83.00 91 ASN A C 1
ATOM 711 O O . ASN A 1 91 ? -11.465 9.531 -14.915 1.00 83.00 91 ASN A O 1
ATOM 715 N N . LYS A 1 92 ? -10.786 8.104 -13.288 1.00 85.50 92 LYS A N 1
ATOM 716 C CA . LYS A 1 92 ? -10.260 7.049 -14.154 1.00 85.50 92 LYS A CA 1
ATOM 717 C C . LYS A 1 92 ? -11.284 5.930 -14.286 1.00 85.50 92 LYS A C 1
ATOM 719 O O . LYS A 1 92 ? -11.970 5.601 -13.322 1.00 85.50 92 LYS A O 1
ATOM 724 N N . VAL A 1 93 ? -11.355 5.345 -15.470 1.00 85.94 93 VAL A N 1
ATOM 725 C CA . VAL A 1 93 ? -12.290 4.282 -15.828 1.00 85.94 93 VAL A CA 1
ATOM 726 C C . VAL A 1 93 ? -11.514 3.125 -16.435 1.00 85.94 93 VAL A C 1
ATOM 728 O O . VAL A 1 93 ? -10.700 3.353 -17.319 1.00 85.94 93 VAL A O 1
ATOM 731 N N . ASN A 1 94 ? -11.791 1.895 -16.008 1.00 88.25 94 ASN A N 1
ATOM 732 C CA . ASN A 1 94 ? -11.232 0.701 -16.637 1.00 88.25 94 ASN A CA 1
ATOM 733 C C . ASN A 1 94 ? -12.224 0.129 -17.664 1.00 88.25 94 ASN A C 1
ATOM 735 O O . ASN A 1 94 ? -13.394 -0.082 -17.330 1.00 88.25 94 ASN A O 1
ATOM 739 N N . ILE A 1 95 ? -11.757 -0.093 -18.892 1.00 89.56 95 ILE A N 1
ATOM 740 C CA . ILE A 1 95 ? -12.515 -0.732 -19.969 1.00 89.56 95 ILE A CA 1
ATOM 741 C C . ILE A 1 95 ? -11.837 -2.051 -20.312 1.00 89.56 95 ILE A C 1
ATOM 743 O O . ILE A 1 95 ? -10.645 -2.085 -20.603 1.00 89.56 95 ILE A O 1
ATOM 747 N N . THR A 1 96 ? -12.610 -3.132 -20.320 1.00 91.00 96 THR A N 1
ATOM 748 C CA . THR A 1 96 ? -12.129 -4.467 -20.685 1.00 91.00 96 THR A CA 1
ATOM 749 C C . THR A 1 96 ? -12.810 -4.927 -21.964 1.00 91.00 96 THR A C 1
ATOM 751 O O . THR A 1 96 ? -14.037 -5.038 -22.020 1.00 91.00 96 THR A O 1
ATOM 754 N N . VAL A 1 97 ? -12.013 -5.231 -22.985 1.00 90.50 97 VAL A N 1
ATOM 755 C CA . VAL A 1 97 ? -12.485 -5.812 -24.241 1.00 90.50 97 VAL A CA 1
ATOM 756 C C . VAL A 1 97 ? -12.148 -7.291 -24.246 1.00 90.50 97 VAL A C 1
ATOM 758 O O . VAL A 1 97 ? -10.993 -7.682 -24.098 1.00 90.50 97 VAL A O 1
ATOM 761 N N . THR A 1 98 ? -13.162 -8.132 -24.419 1.00 88.62 98 THR A N 1
ATOM 762 C CA . THR A 1 98 ? -12.985 -9.583 -24.384 1.00 88.62 98 THR A CA 1
ATOM 763 C C . THR A 1 98 ? -13.359 -10.245 -25.705 1.00 88.62 98 THR A C 1
ATOM 765 O O . THR A 1 98 ? -14.314 -9.849 -26.377 1.00 88.62 98 THR A O 1
ATOM 768 N N . ALA A 1 99 ? -12.602 -11.286 -26.060 1.00 84.75 99 ALA A N 1
ATOM 769 C CA . ALA A 1 99 ? -12.939 -12.222 -27.132 1.00 84.75 99 ALA A CA 1
ATOM 770 C C . ALA A 1 99 ? -13.905 -13.332 -26.662 1.00 84.75 99 ALA A C 1
ATOM 772 O O . ALA A 1 99 ? -14.312 -14.173 -27.460 1.00 84.75 99 ALA A O 1
ATOM 773 N N . LEU A 1 100 ? -14.264 -13.355 -25.371 1.00 85.12 100 LEU A N 1
ATOM 774 C CA . LEU A 1 100 ? -15.259 -14.272 -24.817 1.00 85.12 100 LEU A CA 1
ATOM 775 C C . LEU A 1 100 ? -16.670 -13.919 -25.312 1.00 85.12 100 LEU A C 1
ATOM 777 O O . LEU A 1 100 ? -16.974 -12.768 -25.609 1.00 85.12 100 LEU A O 1
ATOM 781 N N . ASP A 1 101 ? -17.569 -14.901 -25.310 1.00 86.88 101 ASP A N 1
ATOM 782 C CA . ASP A 1 101 ? -18.981 -14.721 -25.672 1.00 86.88 101 ASP A CA 1
ATOM 783 C C . ASP A 1 101 ? -19.851 -14.268 -24.488 1.00 86.88 101 ASP A C 1
ATOM 785 O O . ASP A 1 101 ? -21.077 -14.219 -24.600 1.00 86.88 101 ASP A O 1
ATOM 789 N N . LEU A 1 102 ? -19.240 -13.927 -23.348 1.00 90.38 102 LEU A N 1
ATOM 790 C CA . LEU A 1 102 ? -19.927 -13.532 -22.121 1.00 90.38 102 LEU A CA 1
ATOM 791 C C . LEU A 1 102 ? -19.278 -12.302 -21.468 1.00 90.38 102 LEU A C 1
ATOM 793 O O . LEU A 1 102 ? -18.083 -12.316 -21.181 1.00 90.38 102 LEU A O 1
ATOM 797 N N . ILE A 1 103 ? -20.082 -11.275 -21.173 1.00 92.62 103 ILE A N 1
ATOM 798 C CA . ILE A 1 103 ? -19.661 -10.060 -20.452 1.00 92.62 103 ILE A CA 1
ATOM 799 C C . ILE A 1 103 ? -20.584 -9.747 -19.275 1.00 92.62 103 ILE A C 1
ATOM 801 O O . ILE A 1 103 ? -21.773 -10.084 -19.282 1.00 92.62 103 ILE A O 1
ATOM 805 N N . LEU A 1 104 ? -20.030 -9.035 -18.294 1.00 93.81 104 LEU A N 1
ATOM 806 C CA . LEU A 1 104 ? -20.770 -8.398 -17.214 1.00 93.81 104 LEU A CA 1
ATOM 807 C C . LEU A 1 104 ? -20.937 -6.899 -17.502 1.00 93.81 104 LEU A C 1
ATOM 809 O O . LEU A 1 104 ? -19.978 -6.132 -17.543 1.00 93.81 104 LEU A O 1
ATOM 813 N N . GLU A 1 105 ? -22.181 -6.465 -17.644 1.00 93.31 105 GLU A N 1
ATOM 814 C CA . GLU A 1 105 ? -22.584 -5.067 -17.746 1.00 93.31 105 GLU A CA 1
ATOM 815 C C . GLU A 1 105 ? -22.710 -4.472 -16.335 1.00 93.31 105 GLU A C 1
ATOM 817 O O . GLU A 1 105 ? -23.782 -4.478 -15.727 1.00 93.31 105 GLU A O 1
ATOM 822 N N . ALA A 1 106 ? -21.584 -3.998 -15.800 1.00 91.31 106 ALA A N 1
ATOM 823 C CA . ALA A 1 106 ? -21.503 -3.262 -14.539 1.00 91.31 106 ALA A CA 1
ATOM 824 C C . ALA A 1 106 ? -21.316 -1.754 -14.793 1.00 91.31 106 ALA A C 1
ATOM 826 O O . ALA A 1 106 ? -20.687 -1.386 -15.791 1.00 91.31 106 ALA A O 1
ATOM 827 N N . PRO A 1 107 ? -21.833 -0.868 -13.916 1.00 88.75 107 PRO A N 1
ATOM 828 C CA . PRO A 1 107 ? -21.666 0.570 -14.079 1.00 88.75 107 PRO A CA 1
ATOM 829 C C . PRO A 1 107 ? -20.196 0.970 -13.972 1.00 88.75 107 PRO A C 1
ATOM 831 O O . PRO A 1 107 ? -19.427 0.435 -13.179 1.00 88.75 107 PRO A O 1
ATOM 834 N N . VAL A 1 108 ? -19.836 1.960 -14.777 1.00 85.31 108 VAL A N 1
ATOM 835 C CA . VAL A 1 108 ? -18.463 2.455 -14.909 1.00 85.31 108 VAL A CA 1
ATOM 836 C C . VAL A 1 108 ? -18.097 3.472 -13.828 1.00 85.31 108 VAL A C 1
ATOM 838 O O . VAL A 1 108 ? -16.929 3.650 -13.492 1.00 85.31 108 VAL A O 1
ATOM 841 N N . LEU A 1 109 ? -19.105 4.178 -13.318 1.00 84.81 109 LEU A N 1
ATOM 842 C CA . LEU A 1 109 ? -18.949 5.205 -12.299 1.00 84.81 109 LEU A CA 1
ATOM 843 C C . LEU A 1 109 ? -19.296 4.639 -10.917 1.00 84.81 109 LEU A C 1
ATOM 845 O O . LEU A 1 109 ? -20.144 3.744 -10.834 1.00 84.81 109 LEU A O 1
ATOM 849 N N . PRO A 1 110 ? -18.697 5.183 -9.843 1.00 86.25 110 PRO A N 1
ATOM 850 C CA . PRO A 1 110 ? -19.025 4.776 -8.485 1.00 86.25 110 PRO A CA 1
ATOM 851 C C . PRO A 1 110 ? -20.515 4.958 -8.189 1.00 86.25 110 PRO A C 1
ATOM 853 O O . PRO A 1 110 ? -21.100 5.998 -8.503 1.00 86.25 110 PRO A O 1
ATOM 856 N N . VAL A 1 111 ? -21.123 3.956 -7.558 1.00 89.25 111 VAL A N 1
ATOM 857 C CA . VAL A 1 111 ? -22.535 3.998 -7.161 1.00 89.25 111 VAL A CA 1
ATOM 858 C C . VAL A 1 111 ? -22.646 4.612 -5.772 1.00 89.25 111 VAL A C 1
ATOM 860 O O . VAL A 1 111 ? -21.887 4.267 -4.866 1.00 89.25 111 VAL A O 1
ATOM 863 N N . VAL A 1 112 ? -23.592 5.527 -5.573 1.00 89.81 112 VAL A N 1
ATOM 864 C CA . VAL A 1 112 ? -23.798 6.157 -4.266 1.00 89.81 112 VAL A CA 1
ATOM 865 C C . VAL A 1 112 ? -24.544 5.201 -3.334 1.00 89.81 112 VAL A C 1
ATOM 867 O O . VAL A 1 112 ? -25.515 4.551 -3.727 1.00 89.81 112 VAL A O 1
ATOM 870 N N . GLU A 1 113 ? -24.132 5.136 -2.066 1.00 91.81 113 GLU A N 1
ATOM 871 C CA . GLU A 1 113 ? -24.837 4.344 -1.058 1.00 91.81 113 GLU A CA 1
ATOM 872 C C . GLU A 1 113 ? -26.333 4.686 -1.016 1.00 91.81 113 GLU A C 1
ATOM 874 O O . GLU A 1 113 ? -26.753 5.844 -1.057 1.00 91.81 113 GLU A O 1
ATOM 879 N N . GLY A 1 114 ? -27.166 3.657 -0.918 1.00 87.31 114 GLY A N 1
ATOM 880 C CA . GLY A 1 114 ? -28.616 3.772 -0.905 1.00 87.31 114 GLY A CA 1
ATOM 881 C C . GLY A 1 114 ? -29.278 3.789 -2.283 1.00 87.31 114 GLY A C 1
ATOM 882 O O . GLY A 1 114 ? -30.503 3.678 -2.332 1.00 87.31 114 GLY A O 1
ATOM 883 N N . GLU A 1 115 ? -28.522 3.913 -3.376 1.00 90.06 115 GLU A N 1
ATOM 884 C CA . GLU A 1 115 ? -29.054 3.772 -4.736 1.00 90.06 115 GLU A CA 1
ATOM 885 C C . GLU A 1 115 ? -29.189 2.300 -5.140 1.00 90.06 115 GLU A C 1
ATOM 887 O O . GLU A 1 115 ? -28.647 1.407 -4.485 1.00 90.06 115 GLU A O 1
ATOM 892 N N . ALA A 1 116 ? -29.954 2.042 -6.202 1.00 92.50 116 ALA A N 1
ATOM 893 C CA . ALA A 1 116 ? -30.084 0.711 -6.776 1.00 92.50 116 ALA A CA 1
ATOM 894 C C . ALA A 1 116 ? -29.121 0.561 -7.957 1.00 92.50 116 ALA A C 1
ATOM 896 O O . ALA A 1 116 ? -29.102 1.410 -8.848 1.00 92.50 116 ALA A O 1
ATOM 897 N N . VAL A 1 117 ? -28.371 -0.540 -8.001 1.00 93.06 117 VAL A N 1
ATOM 898 C CA . VAL A 1 117 ? -27.526 -0.897 -9.150 1.00 93.06 117 VAL A CA 1
ATOM 899 C C . VAL A 1 117 ? -28.037 -2.177 -9.785 1.00 93.06 117 VAL A C 1
ATOM 901 O O . VAL A 1 117 ? -28.399 -3.121 -9.086 1.00 93.06 117 VAL A O 1
ATOM 904 N N . THR A 1 118 ? -28.068 -2.211 -11.114 1.00 93.44 118 THR A N 1
ATOM 905 C CA . THR A 1 118 ? -28.407 -3.413 -11.881 1.00 93.44 118 THR A CA 1
ATOM 906 C C . THR A 1 118 ? -27.174 -3.887 -12.628 1.00 93.44 118 THR A C 1
ATOM 908 O O . THR A 1 118 ? -26.582 -3.117 -13.377 1.00 93.44 118 THR A O 1
ATOM 911 N N . LEU A 1 119 ? -26.800 -5.145 -12.408 1.00 93.88 119 LEU A N 1
ATOM 912 C CA . LEU A 1 119 ? -25.757 -5.843 -13.144 1.00 93.88 119 LEU A CA 1
ATOM 913 C C . LEU A 1 119 ? -26.414 -6.693 -14.233 1.00 93.88 119 LEU A C 1
ATOM 915 O O . LEU A 1 119 ? -27.287 -7.514 -13.935 1.00 93.88 119 LEU A O 1
ATOM 919 N N . GLY A 1 120 ? -26.006 -6.490 -15.482 1.00 92.38 120 GLY A N 1
ATOM 920 C CA . GLY A 1 120 ? -26.460 -7.282 -16.623 1.00 92.38 120 GLY A CA 1
ATOM 921 C C . GLY A 1 120 ? -25.444 -8.361 -16.977 1.00 92.38 120 GLY A C 1
ATOM 922 O O . GLY A 1 120 ? -24.249 -8.109 -17.002 1.00 92.38 120 GLY A O 1
ATOM 923 N N . CYS A 1 121 ? -25.889 -9.575 -17.255 1.00 91.75 121 CYS A N 1
ATOM 924 C CA . CYS A 1 121 ? -25.058 -10.650 -17.770 1.00 91.75 121 CYS A CA 1
ATOM 925 C C . CYS A 1 121 ? -25.459 -10.897 -19.217 1.00 91.75 121 CYS A C 1
ATOM 927 O O . CYS A 1 121 ? -26.545 -11.416 -19.492 1.00 91.75 121 CYS A O 1
ATOM 929 N N . ARG A 1 122 ? -24.593 -10.502 -20.149 1.00 90.25 122 ARG A N 1
ATOM 930 C CA . ARG A 1 122 ? -24.901 -10.553 -21.575 1.00 90.25 122 ARG A CA 1
ATOM 931 C C . ARG A 1 122 ? -24.063 -11.621 -22.251 1.00 90.25 122 ARG A C 1
ATOM 933 O O . ARG A 1 122 ? -22.840 -11.609 -22.169 1.00 90.25 122 ARG A O 1
ATOM 940 N N . ASN A 1 123 ? -24.748 -12.523 -22.942 1.00 87.94 123 ASN A N 1
ATOM 941 C CA . ASN A 1 123 ? -24.152 -13.593 -23.727 1.00 87.94 123 ASN A CA 1
ATOM 942 C C . ASN A 1 123 ? -24.439 -13.355 -25.218 1.00 87.94 123 ASN A C 1
ATOM 944 O O . ASN A 1 123 ? -25.556 -12.982 -25.587 1.00 87.94 123 ASN A O 1
ATOM 948 N N . ARG A 1 124 ? -23.431 -13.556 -26.069 1.00 81.75 124 ARG A N 1
ATOM 949 C CA . ARG A 1 124 ? -23.504 -13.354 -27.521 1.00 81.75 124 ARG A CA 1
ATOM 950 C C . ARG A 1 124 ? -24.403 -14.374 -28.230 1.00 81.75 124 ARG A C 1
ATOM 952 O O . ARG A 1 124 ? -25.016 -14.031 -29.237 1.00 81.75 124 ARG A O 1
ATOM 959 N N . THR A 1 125 ? -24.496 -15.603 -27.715 1.00 73.88 125 THR A N 1
ATOM 960 C CA . THR A 1 125 ? -25.124 -16.750 -28.402 1.00 73.88 125 THR A CA 1
ATOM 961 C C . THR A 1 125 ? -26.463 -17.207 -27.813 1.00 73.88 125 THR A C 1
ATOM 963 O O . THR A 1 125 ? -27.253 -17.811 -28.538 1.00 73.88 125 THR A O 1
ATOM 966 N N . SER A 1 126 ? -26.788 -16.917 -26.545 1.00 65.75 126 SER A N 1
ATOM 967 C CA . SER A 1 126 ? -28.119 -17.234 -25.986 1.00 65.75 126 SER A CA 1
ATOM 968 C C . SER A 1 126 ? -28.513 -16.354 -24.799 1.00 65.75 126 SER A C 1
ATOM 970 O O . SER A 1 126 ? -27.683 -16.070 -23.942 1.00 65.75 126 SER A O 1
ATOM 972 N N . SER A 1 127 ? -29.793 -15.991 -24.694 1.00 62.75 127 SER A N 1
ATOM 973 C CA . SER A 1 127 ? -30.380 -15.398 -23.484 1.00 62.75 127 SER A CA 1
ATOM 974 C C . SER A 1 127 ? -30.818 -16.533 -22.557 1.00 62.75 127 SER A C 1
ATOM 976 O O . SER A 1 127 ? -31.732 -17.285 -22.889 1.00 62.75 127 SER A O 1
ATOM 978 N N . GLY A 1 128 ? -30.146 -16.702 -21.422 1.00 69.31 128 GLY A N 1
ATOM 979 C CA . GLY A 1 128 ? -30.378 -17.823 -20.514 1.00 69.31 128 GLY A CA 1
ATOM 980 C C . GLY A 1 128 ? -30.324 -17.409 -19.051 1.00 69.31 128 GLY A C 1
ATOM 981 O O . GLY A 1 128 ? -30.108 -16.247 -18.721 1.00 69.31 128 GLY A O 1
ATOM 982 N N . PHE A 1 129 ? -30.529 -18.384 -18.169 1.00 83.19 129 PHE A N 1
ATOM 983 C CA . PHE A 1 129 ? -30.452 -18.177 -16.729 1.00 83.19 129 PHE A CA 1
ATOM 984 C C . PHE A 1 129 ? -29.020 -17.814 -16.320 1.00 83.19 129 PHE A C 1
ATOM 986 O O . PHE A 1 129 ? -28.091 -18.598 -16.515 1.00 83.19 129 PHE A O 1
ATOM 993 N N . SER A 1 130 ? -28.847 -16.629 -15.749 1.00 90.31 130 SER A N 1
ATOM 994 C CA . SER A 1 130 ? -27.552 -16.097 -15.349 1.00 90.31 130 SER A CA 1
ATOM 995 C C . SER A 1 130 ? -27.341 -16.238 -13.850 1.00 90.31 130 SER A C 1
ATOM 997 O O . SER A 1 130 ? -28.246 -16.002 -13.051 1.00 90.31 130 SER A O 1
ATOM 999 N N . PHE A 1 131 ? -26.118 -16.574 -13.470 1.00 91.00 131 PHE A N 1
ATOM 1000 C CA . PHE A 1 131 ? -25.641 -16.619 -12.096 1.00 91.00 131 PHE A CA 1
ATOM 1001 C C . PHE A 1 131 ? -24.637 -15.492 -11.889 1.00 91.00 131 PHE A C 1
ATOM 1003 O O . PHE A 1 131 ? -23.767 -15.283 -12.731 1.00 91.00 131 PHE A O 1
ATOM 1010 N N . PHE A 1 132 ? -24.758 -14.776 -10.778 1.00 93.25 132 PHE A N 1
ATOM 1011 C CA . PHE A 1 132 ? -23.914 -13.641 -10.426 1.00 93.25 132 PHE A CA 1
ATOM 1012 C C . PHE A 1 132 ? -23.068 -14.002 -9.221 1.00 93.25 132 PHE A C 1
ATOM 1014 O O . PHE A 1 132 ? -23.584 -14.503 -8.218 1.00 93.25 132 PHE A O 1
ATOM 1021 N N . TYR A 1 133 ? -21.777 -13.719 -9.318 1.00 91.88 133 TYR A N 1
ATOM 1022 C CA . TYR A 1 133 ? -20.800 -14.035 -8.295 1.00 91.88 133 TYR A CA 1
ATOM 1023 C C . TYR A 1 133 ? -20.114 -12.760 -7.831 1.00 91.88 133 TYR A C 1
ATOM 1025 O O . TYR A 1 133 ? -19.746 -11.921 -8.648 1.00 91.88 133 TYR A O 1
ATOM 1033 N N . LYS A 1 134 ? -19.906 -12.650 -6.522 1.00 92.94 134 LYS A N 1
ATOM 1034 C CA . LYS A 1 134 ? -19.071 -11.631 -5.893 1.00 92.94 134 LYS A CA 1
ATOM 1035 C C . LYS A 1 134 ? -17.906 -12.323 -5.207 1.00 92.94 134 LYS A C 1
ATOM 1037 O O . LYS A 1 134 ? -18.133 -13.194 -4.369 1.00 92.94 134 LYS A O 1
ATOM 1042 N N . ASN A 1 135 ? -16.670 -11.954 -5.536 1.00 85.69 135 ASN A N 1
ATOM 1043 C CA . ASN A 1 135 ? -15.468 -12.599 -4.991 1.00 85.69 135 ASN A CA 1
ATOM 1044 C C . ASN A 1 135 ? -15.535 -14.142 -5.103 1.00 85.69 135 ASN A C 1
ATOM 1046 O O . ASN A 1 135 ? -15.217 -14.857 -4.154 1.00 85.69 135 ASN A O 1
ATOM 1050 N N . ARG A 1 136 ? -16.010 -14.648 -6.255 1.00 83.94 136 ARG A N 1
ATOM 1051 C CA . ARG A 1 136 ? -16.249 -16.078 -6.562 1.00 83.94 136 ARG A CA 1
ATOM 1052 C C . ARG A 1 136 ? -17.360 -16.773 -5.754 1.00 83.94 136 ARG A C 1
ATOM 1054 O O . ARG A 1 136 ? -17.559 -17.975 -5.908 1.00 83.94 136 ARG A O 1
ATOM 1061 N N . LEU A 1 137 ? -18.119 -16.050 -4.931 1.00 87.50 137 LEU A N 1
ATOM 1062 C CA . LEU A 1 137 ? -19.281 -16.574 -4.206 1.00 87.50 137 LEU A CA 1
ATOM 1063 C C . LEU A 1 137 ? -20.574 -16.215 -4.934 1.00 87.50 137 LEU A C 1
ATOM 1065 O O . LEU A 1 137 ? -20.761 -15.063 -5.312 1.00 87.50 137 LEU A O 1
ATOM 1069 N N . LEU A 1 138 ? -21.479 -17.181 -5.104 1.00 90.44 138 LEU A N 1
ATOM 1070 C CA . LEU A 1 138 ? -22.781 -16.947 -5.730 1.00 90.44 138 LEU A CA 1
ATOM 1071 C C . LEU A 1 138 ? -23.618 -15.983 -4.871 1.00 90.44 138 LEU A C 1
ATOM 1073 O O . LEU A 1 138 ? -23.963 -16.311 -3.737 1.00 90.44 138 LEU A O 1
ATOM 1077 N N . VAL A 1 139 ? -23.961 -14.818 -5.421 1.00 91.88 139 VAL A N 1
ATOM 1078 C CA . VAL A 1 139 ? -24.760 -13.775 -4.745 1.00 91.88 139 VAL A CA 1
ATOM 1079 C C . VAL A 1 139 ? -26.169 -13.639 -5.302 1.00 91.88 139 VAL A C 1
ATOM 1081 O O . VAL A 1 139 ? -27.062 -13.152 -4.612 1.00 91.88 139 VAL A O 1
ATOM 1084 N N . GLY A 1 140 ? -26.393 -14.082 -6.536 1.00 88.75 140 GLY A N 1
ATOM 1085 C CA . GLY A 1 140 ? -27.680 -13.920 -7.188 1.00 88.75 140 GLY A CA 1
ATOM 1086 C C . GLY A 1 140 ? -27.837 -14.791 -8.417 1.00 88.75 140 GLY A C 1
ATOM 1087 O O . GLY A 1 140 ? -26.869 -15.308 -8.973 1.00 88.75 140 GLY A O 1
ATOM 1088 N N . ASN A 1 141 ? -29.080 -14.944 -8.851 1.00 90.62 141 ASN A N 1
ATOM 1089 C CA . ASN A 1 141 ? -29.408 -15.535 -10.134 1.00 90.62 141 ASN A CA 1
ATOM 1090 C C . ASN A 1 141 ? -30.563 -14.773 -10.788 1.00 90.62 141 ASN A C 1
ATOM 1092 O O . ASN A 1 141 ? -31.294 -14.043 -10.116 1.00 90.62 141 ASN A O 1
ATOM 1096 N N . SER A 1 142 ? -30.687 -14.893 -12.106 1.00 88.25 142 SER A N 1
ATOM 1097 C CA . SER A 1 142 ? -31.722 -14.208 -12.870 1.00 88.25 142 SER A CA 1
ATOM 1098 C C . SER A 1 142 ? -32.065 -14.968 -14.141 1.00 88.25 142 SER A C 1
ATOM 1100 O O . SER A 1 142 ? -31.180 -15.369 -14.890 1.00 88.25 142 SER A O 1
ATOM 1102 N N . SER A 1 143 ? -33.357 -15.118 -14.427 1.00 84.19 143 SER A N 1
ATOM 1103 C CA . SER A 1 143 ? -33.843 -15.666 -15.699 1.00 84.19 143 SER A CA 1
ATOM 1104 C C . SER A 1 143 ? -33.826 -14.650 -16.842 1.00 84.19 143 SER A C 1
ATOM 1106 O O . SER A 1 143 ? -33.920 -15.046 -17.999 1.00 84.19 143 SER A O 1
ATOM 1108 N N . THR A 1 144 ? -33.719 -13.355 -16.533 1.00 84.75 144 THR A N 1
ATOM 1109 C CA . THR A 1 144 ? -33.696 -12.267 -17.524 1.00 84.75 144 THR A CA 1
ATOM 1110 C C . THR A 1 144 ? -32.283 -11.805 -17.861 1.00 84.75 144 THR A C 1
ATOM 1112 O O . THR A 1 144 ? -32.117 -10.947 -18.722 1.00 84.75 144 THR A O 1
ATOM 1115 N N . GLY A 1 145 ? -31.272 -12.338 -17.170 1.00 86.88 145 GLY A N 1
ATOM 1116 C CA . GLY A 1 145 ? -29.888 -11.891 -17.287 1.00 86.88 145 GLY A CA 1
ATOM 1117 C C . GLY A 1 145 ? -29.577 -10.610 -16.516 1.00 86.88 145 GLY A C 1
ATOM 1118 O O . GLY A 1 145 ? -28.434 -10.189 -16.536 1.00 86.88 145 GLY A O 1
ATOM 1119 N N . ASN A 1 146 ? -30.531 -10.014 -15.792 1.00 91.69 146 ASN A N 1
ATOM 1120 C CA . ASN A 1 146 ? -30.306 -8.811 -14.982 1.00 91.69 146 ASN A CA 1
ATOM 1121 C C . ASN A 1 146 ? -30.506 -9.106 -13.495 1.00 91.69 146 ASN A C 1
ATOM 1123 O O . ASN A 1 146 ? -31.525 -9.687 -13.112 1.00 91.69 146 ASN A O 1
ATOM 1127 N N . TRP A 1 147 ? -29.571 -8.676 -12.654 1.00 93.25 147 TRP A N 1
ATOM 1128 C CA . TRP A 1 147 ? -29.651 -8.806 -11.201 1.00 93.25 147 TRP A CA 1
ATOM 1129 C C . TRP A 1 147 ? -29.435 -7.450 -10.531 1.00 93.25 147 TRP A C 1
ATOM 1131 O O . TRP A 1 147 ? -28.466 -6.751 -10.815 1.00 93.25 147 TRP A O 1
ATOM 1141 N N . THR A 1 148 ? -30.360 -7.066 -9.651 1.00 93.44 148 THR A N 1
ATOM 1142 C CA . THR A 1 148 ? -30.400 -5.726 -9.054 1.00 93.44 148 THR A CA 1
ATOM 1143 C C . THR A 1 148 ? -30.141 -5.786 -7.555 1.00 93.44 148 THR A C 1
ATOM 1145 O O . THR A 1 148 ? -30.843 -6.483 -6.821 1.00 93.44 148 THR A O 1
ATOM 1148 N N . ILE A 1 149 ? -29.190 -4.981 -7.087 1.00 92.69 149 ILE A N 1
ATOM 1149 C CA . ILE A 1 149 ? -29.003 -4.674 -5.669 1.00 92.69 149 ILE A CA 1
ATOM 1150 C C . ILE A 1 149 ? -29.866 -3.448 -5.378 1.00 92.69 149 ILE A C 1
ATOM 1152 O O . ILE A 1 149 ? -29.567 -2.347 -5.834 1.00 92.69 149 ILE A O 1
ATOM 1156 N N . GLY A 1 150 ? -30.976 -3.637 -4.661 1.00 90.81 150 GLY A N 1
ATOM 1157 C CA . GLY A 1 150 ? -31.978 -2.579 -4.472 1.00 90.81 150 GLY A CA 1
ATOM 1158 C C . GLY A 1 150 ? -31.527 -1.415 -3.582 1.00 90.81 150 GLY A C 1
ATOM 1159 O O . GLY A 1 150 ? -32.053 -0.314 -3.713 1.00 90.81 150 GLY A O 1
ATOM 1160 N N . ARG A 1 151 ? -30.578 -1.650 -2.669 1.00 91.50 151 ARG A N 1
ATOM 1161 C CA . ARG A 1 151 ? -29.992 -0.618 -1.807 1.00 91.50 151 ARG A CA 1
ATOM 1162 C C . ARG A 1 151 ? -28.515 -0.920 -1.585 1.00 91.50 151 ARG A C 1
ATOM 1164 O O . ARG A 1 151 ? -28.183 -1.730 -0.727 1.00 91.50 151 ARG A O 1
ATOM 1171 N N . VAL A 1 152 ? -27.665 -0.259 -2.357 1.00 91.69 152 VAL A N 1
ATOM 1172 C CA . VAL A 1 152 ? -26.213 -0.438 -2.318 1.00 91.69 152 VAL A CA 1
ATOM 1173 C C . VAL A 1 152 ? -25.623 0.103 -1.014 1.00 91.69 152 VAL A C 1
ATOM 1175 O O . VAL A 1 152 ? -26.036 1.147 -0.509 1.00 91.69 152 VAL A O 1
ATOM 1178 N N . SER A 1 153 ? -24.645 -0.608 -0.473 1.00 92.00 153 SER A N 1
ATOM 1179 C CA . SER A 1 153 ? -23.892 -0.289 0.742 1.00 92.00 153 SER A CA 1
ATOM 1180 C C . SER A 1 153 ? -22.397 -0.492 0.508 1.00 92.00 153 SER A C 1
ATOM 1182 O O . SER A 1 153 ? -22.015 -1.205 -0.420 1.00 92.00 153 SER A O 1
ATOM 1184 N N . LYS A 1 154 ? -21.521 0.035 1.374 1.00 88.56 154 LYS A N 1
ATOM 1185 C CA . LYS A 1 154 ? -20.077 -0.236 1.251 1.00 88.56 154 LYS A CA 1
ATOM 1186 C C . LYS A 1 154 ? -19.728 -1.731 1.267 1.00 88.56 154 LYS A C 1
ATOM 1188 O O . LYS A 1 154 ? -18.728 -2.127 0.682 1.00 88.56 154 LYS A O 1
ATOM 1193 N N . SER A 1 155 ? -20.564 -2.587 1.867 1.00 88.38 155 SER A N 1
ATOM 1194 C CA . SER A 1 155 ? -20.369 -4.042 1.804 1.00 88.38 155 SER A CA 1
ATOM 1195 C C . SER A 1 155 ? -20.660 -4.663 0.440 1.00 88.38 155 SER A C 1
ATOM 1197 O O . SER A 1 155 ? -20.274 -5.810 0.233 1.00 88.38 155 SER A O 1
ATOM 1199 N N . ASP A 1 156 ? -21.304 -3.945 -0.483 1.00 90.38 156 ASP A N 1
ATOM 1200 C CA . ASP A 1 156 ? -21.571 -4.385 -1.855 1.00 90.38 156 ASP A CA 1
ATOM 1201 C C . ASP A 1 156 ? -20.388 -4.122 -2.797 1.00 90.38 156 ASP A C 1
ATOM 1203 O O . ASP A 1 156 ? -20.317 -4.747 -3.850 1.00 90.38 156 ASP A O 1
ATOM 1207 N N . GLU A 1 157 ? -19.378 -3.365 -2.375 1.00 90.69 157 GLU A N 1
ATOM 1208 C CA . GLU A 1 157 ? -18.127 -3.164 -3.115 1.00 90.69 157 GLU A CA 1
ATOM 1209 C C . GLU A 1 157 ? -17.328 -4.465 -3.306 1.00 90.69 157 GLU A C 1
ATOM 1211 O O . GLU A 1 157 ? -17.253 -5.299 -2.393 1.00 90.69 157 GLU A O 1
ATOM 1216 N N . GLY A 1 158 ? -16.752 -4.671 -4.492 1.00 90.56 158 GLY A N 1
ATOM 1217 C CA . GLY A 1 158 ? -15.914 -5.839 -4.788 1.00 90.56 158 GLY A CA 1
ATOM 1218 C C . GLY A 1 158 ? -15.884 -6.242 -6.262 1.00 90.56 158 GLY A C 1
ATOM 1219 O O . GLY A 1 158 ? -16.449 -5.559 -7.116 1.00 90.56 158 GLY A O 1
ATOM 1220 N N . PHE A 1 159 ? -15.245 -7.382 -6.550 1.00 91.19 159 PHE A N 1
ATOM 1221 C CA . PHE A 1 159 ? -15.189 -7.959 -7.895 1.00 91.19 159 PHE A CA 1
ATOM 1222 C C . PHE A 1 159 ? -16.420 -8.816 -8.179 1.00 91.19 159 PHE A C 1
ATOM 1224 O O . PHE A 1 159 ? -16.717 -9.761 -7.439 1.00 91.19 159 PHE A O 1
ATOM 1231 N N . TYR A 1 160 ? -17.103 -8.492 -9.272 1.00 93.56 160 TYR A N 1
ATOM 1232 C CA . TYR A 1 160 ? -18.262 -9.209 -9.776 1.00 93.56 160 TYR A CA 1
ATOM 1233 C C . TYR A 1 160 ? -17.949 -9.900 -11.098 1.00 93.56 160 TYR A C 1
ATOM 1235 O O . TYR A 1 160 ? -17.248 -9.356 -11.946 1.00 93.56 160 TYR A O 1
ATOM 1243 N N . GLN A 1 161 ? -18.538 -11.074 -11.290 1.00 93.25 161 GLN A N 1
ATOM 1244 C CA . GLN A 1 161 ? -18.529 -11.819 -12.549 1.00 93.25 161 GLN A CA 1
ATOM 1245 C C . GLN A 1 161 ? -19.860 -12.560 -12.704 1.00 93.25 161 GLN A C 1
ATOM 1247 O O . GLN A 1 161 ? -20.566 -12.798 -11.717 1.00 93.25 161 GLN A O 1
ATOM 1252 N N . CYS A 1 162 ? -20.218 -12.938 -13.928 1.00 92.19 162 CYS A N 1
ATOM 1253 C CA . CYS A 1 162 ? -21.422 -13.721 -14.181 1.00 92.19 162 CYS A CA 1
ATOM 1254 C C . CYS A 1 162 ? -21.153 -14.979 -15.010 1.00 92.19 162 CYS A C 1
ATOM 1256 O O . CYS A 1 162 ? -20.147 -15.082 -15.706 1.00 92.19 162 CYS A O 1
ATOM 1258 N N . SER A 1 163 ? -22.075 -15.940 -14.933 1.00 89.81 163 SER A N 1
ATOM 1259 C CA . SER A 1 163 ? -22.084 -17.170 -15.732 1.00 89.81 163 SER A CA 1
ATOM 1260 C C . SER A 1 163 ? -23.468 -17.396 -16.336 1.00 89.81 163 SER A C 1
ATOM 1262 O O . SER A 1 163 ? -24.477 -17.234 -15.657 1.00 89.81 163 SER A O 1
ATOM 1264 N N . SER A 1 164 ? -23.530 -17.820 -17.599 1.00 81.88 164 SER A N 1
ATOM 1265 C CA . SER A 1 164 ? -24.784 -18.056 -18.337 1.00 81.88 164 SER A CA 1
ATOM 1266 C C . SER A 1 164 ? -25.391 -19.456 -18.126 1.00 81.88 164 SER A C 1
ATOM 1268 O O . SER A 1 164 ? -26.433 -19.754 -18.706 1.00 81.88 164 SER A O 1
ATOM 1270 N N . SER A 1 165 ? -24.732 -20.356 -17.383 1.00 71.62 165 SER A N 1
ATOM 1271 C CA . SER A 1 165 ? -25.267 -21.712 -17.131 1.00 71.62 165 SER A CA 1
ATOM 1272 C C . SER A 1 165 ? -24.741 -22.412 -15.871 1.00 71.62 165 SER A C 1
ATOM 1274 O O . SER A 1 165 ? -25.006 -23.597 -15.689 1.00 71.62 165 SER A O 1
ATOM 1276 N N . GLY A 1 166 ? -23.984 -21.721 -15.010 1.00 61.12 166 GLY A N 1
ATOM 1277 C CA . GLY A 1 166 ? -23.389 -22.321 -13.807 1.00 61.12 166 GLY A CA 1
ATOM 1278 C C . GLY A 1 166 ? -22.283 -23.348 -14.098 1.00 61.12 166 GLY A C 1
ATOM 1279 O O . GLY A 1 166 ? -21.819 -24.015 -13.180 1.00 61.12 166 GLY A O 1
ATOM 1280 N N . ARG A 1 167 ? -21.875 -23.485 -15.368 1.00 61.72 167 ARG A N 1
ATOM 1281 C CA . ARG A 1 167 ? -20.639 -24.162 -15.795 1.00 61.72 167 ARG A CA 1
ATOM 1282 C C . ARG A 1 167 ? -19.436 -23.243 -15.567 1.00 61.72 167 ARG A C 1
ATOM 1284 O O . ARG A 1 167 ? -19.631 -22.037 -15.430 1.00 61.72 167 ARG A O 1
ATOM 1291 N N . ASP A 1 168 ? -18.222 -23.794 -15.625 1.00 67.31 168 ASP A N 1
ATOM 1292 C CA . ASP A 1 168 ? -16.924 -23.110 -15.427 1.00 67.31 168 ASP A CA 1
ATOM 1293 C C . ASP A 1 168 ? -16.587 -22.003 -16.460 1.00 67.31 168 ASP A C 1
ATOM 1295 O O . ASP A 1 168 ? -15.427 -21.661 -16.671 1.00 67.31 168 ASP A O 1
ATOM 1299 N N . TYR A 1 169 ? -17.592 -21.435 -17.131 1.00 80.38 169 TYR A N 1
ATOM 1300 C CA . TYR A 1 169 ? -17.465 -20.323 -18.063 1.00 80.38 169 TYR A CA 1
ATOM 1301 C C . TYR A 1 169 ? -18.003 -19.042 -17.420 1.00 80.38 169 TYR A C 1
ATOM 1303 O O . TYR A 1 169 ? -19.209 -18.924 -17.159 1.00 80.38 169 TYR A O 1
ATOM 1311 N N . PHE A 1 170 ? -17.097 -18.100 -17.167 1.00 88.88 170 PHE A N 1
ATOM 1312 C CA . PHE A 1 170 ? -17.356 -16.848 -16.463 1.00 88.88 170 PHE A CA 1
ATOM 1313 C C . PHE A 1 170 ? -16.986 -15.647 -17.336 1.00 88.88 170 PHE A C 1
ATOM 1315 O O . PHE A 1 170 ? -16.075 -15.727 -18.160 1.00 88.88 170 PHE A O 1
ATOM 1322 N N . SER A 1 171 ? -17.690 -14.531 -17.148 1.00 91.38 171 SER A N 1
ATOM 1323 C CA . SER A 1 171 ? -17.263 -13.237 -17.683 1.00 91.38 171 SER A CA 1
ATOM 1324 C C . SER A 1 171 ? -15.938 -12.800 -17.039 1.00 91.38 171 SER A C 1
ATOM 1326 O O . SER A 1 171 ? -15.626 -13.255 -15.934 1.00 91.38 171 SER A O 1
ATOM 1328 N N . PRO A 1 172 ? -15.200 -11.851 -17.642 1.00 90.75 172 PRO A N 1
ATOM 1329 C CA . PRO A 1 172 ? -14.133 -11.144 -16.937 1.00 90.75 172 PRO A CA 1
ATOM 1330 C C . PRO A 1 172 ? -14.638 -10.523 -15.621 1.00 90.75 172 PRO A C 1
ATOM 1332 O O . PRO A 1 172 ? -15.831 -10.218 -15.485 1.00 90.75 172 PRO A O 1
ATOM 1335 N N . ASP A 1 173 ? -13.740 -10.320 -14.655 1.00 89.75 173 ASP A N 1
ATOM 1336 C CA . ASP A 1 173 ? -14.070 -9.658 -13.390 1.00 89.75 173 ASP A CA 1
ATOM 1337 C C . ASP A 1 173 ? -14.274 -8.144 -13.606 1.00 89.75 173 ASP A C 1
ATOM 1339 O O . ASP A 1 173 ? -13.495 -7.488 -14.295 1.00 89.75 173 ASP A O 1
ATOM 1343 N N . SER A 1 174 ? -15.311 -7.566 -12.994 1.00 90.62 174 SER A N 1
ATOM 1344 C CA . SER A 1 174 ? -15.537 -6.114 -12.946 1.00 90.62 174 SER A CA 1
ATOM 1345 C C . SER A 1 174 ? -15.608 -5.633 -11.505 1.00 90.62 174 SER A C 1
ATOM 1347 O O . SER A 1 174 ? -16.377 -6.166 -10.704 1.00 90.62 174 SER A O 1
ATOM 1349 N N . TRP A 1 175 ? -14.848 -4.591 -11.173 1.00 89.69 175 TRP A N 1
ATOM 1350 C CA . TRP A 1 175 ? -14.952 -3.933 -9.872 1.00 89.69 175 TRP A CA 1
ATOM 1351 C C . TRP A 1 175 ? -16.195 -3.040 -9.818 1.00 89.69 175 TRP A C 1
ATOM 1353 O O . TRP A 1 175 ? -16.407 -2.224 -10.713 1.00 89.69 175 TRP A O 1
ATOM 1363 N N . LEU A 1 176 ? -17.002 -3.184 -8.767 1.00 90.62 176 LEU A N 1
ATOM 1364 C CA . LEU A 1 176 ? -18.095 -2.268 -8.442 1.00 90.62 176 LEU A CA 1
ATOM 1365 C C . LEU A 1 176 ? -17.661 -1.381 -7.274 1.00 90.62 176 LEU A C 1
ATOM 1367 O O . LEU A 1 176 ? -17.505 -1.884 -6.162 1.00 90.62 176 LEU A O 1
ATOM 1371 N N . ASP A 1 177 ? -17.492 -0.083 -7.526 1.00 87.56 177 ASP A N 1
ATOM 1372 C CA . ASP A 1 177 ? -17.110 0.908 -6.513 1.00 87.56 177 ASP A CA 1
ATOM 1373 C C . ASP A 1 177 ? -18.341 1.559 -5.863 1.00 87.56 177 ASP A C 1
ATOM 1375 O O . ASP A 1 177 ? -19.309 1.899 -6.555 1.00 87.56 177 ASP A O 1
ATOM 1379 N N . VAL A 1 178 ? -18.307 1.746 -4.538 1.00 89.62 178 VAL A N 1
ATOM 1380 C CA . VAL A 1 178 ? -19.414 2.332 -3.767 1.00 89.62 178 VAL A CA 1
ATOM 1381 C C . VAL A 1 178 ? -18.953 3.560 -2.981 1.00 89.62 178 VAL A C 1
ATOM 1383 O O . VAL A 1 178 ? -18.109 3.482 -2.082 1.00 89.62 178 VAL A O 1
ATOM 1386 N N . THR A 1 179 ? -19.570 4.709 -3.268 1.00 85.19 179 THR A N 1
ATOM 1387 C CA . THR A 1 179 ? -19.292 5.988 -2.596 1.00 85.19 179 THR A CA 1
ATOM 1388 C C . THR A 1 179 ? -20.292 6.257 -1.472 1.00 85.19 179 THR A C 1
ATOM 1390 O O . THR A 1 179 ? -21.505 6.198 -1.674 1.00 85.19 179 THR A O 1
ATOM 1393 N N . ALA A 1 180 ? -19.794 6.606 -0.282 1.00 75.88 180 ALA A N 1
ATOM 1394 C CA . ALA A 1 180 ? -20.634 6.968 0.859 1.00 75.88 180 ALA A CA 1
ATOM 1395 C C . ALA A 1 180 ? -21.456 8.239 0.577 1.00 75.88 180 ALA A C 1
ATOM 1397 O O . ALA A 1 180 ? -20.961 9.196 -0.023 1.00 75.88 180 ALA A O 1
ATOM 1398 N N . ARG A 1 181 ? -22.708 8.294 1.053 1.00 68.56 181 ARG A N 1
ATOM 1399 C CA . ARG A 1 181 ? -23.486 9.543 1.007 1.00 68.56 181 ARG A CA 1
ATOM 1400 C C . ARG A 1 181 ? -22.854 10.579 1.937 1.00 68.56 181 ARG A C 1
ATOM 1402 O O . ARG A 1 181 ? -22.914 10.435 3.155 1.00 68.56 181 ARG A O 1
ATOM 1409 N N . TYR A 1 182 ? -22.315 11.663 1.378 1.00 43.84 182 TYR A N 1
ATOM 1410 C CA . TYR A 1 182 ? -21.953 12.841 2.165 1.00 43.84 182 TYR A CA 1
ATOM 1411 C C . TYR A 1 182 ? -23.224 13.513 2.691 1.00 43.84 182 TYR A C 1
ATOM 1413 O O . TYR A 1 182 ? -23.946 14.196 1.966 1.00 43.84 182 TYR A O 1
ATOM 1421 N N . GLN A 1 183 ? -23.507 13.320 3.976 1.00 38.69 183 GLN A N 1
ATOM 1422 C CA . GLN A 1 183 ? -24.529 14.079 4.677 1.00 38.69 183 GLN A CA 1
ATOM 1423 C C . GLN A 1 183 ? -23.917 15.431 5.062 1.00 38.69 183 GLN A C 1
ATOM 1425 O O . GLN A 1 183 ? -23.137 15.523 6.007 1.00 38.69 183 GLN A O 1
ATOM 1430 N N . TYR A 1 184 ? -24.220 16.483 4.295 1.00 34.56 184 TYR A N 1
ATOM 1431 C CA . TYR A 1 184 ? -23.824 17.846 4.643 1.00 34.56 184 TYR A CA 1
ATOM 1432 C C . TYR A 1 184 ? -24.462 18.235 5.983 1.00 34.56 184 TYR A C 1
ATOM 1434 O O . TYR A 1 184 ? -25.632 18.610 6.054 1.00 34.56 184 TYR A O 1
ATOM 1442 N N . HIS A 1 185 ? -23.690 18.180 7.061 1.00 34.50 185 HIS A N 1
ATOM 1443 C CA . HIS A 1 185 ? -23.925 19.057 8.195 1.00 34.50 185 HIS A CA 1
ATOM 1444 C C . HIS A 1 185 ? -23.158 20.347 7.925 1.00 34.50 185 HIS A C 1
ATOM 1446 O O . HIS A 1 185 ? -21.931 20.370 7.918 1.00 34.50 185 HIS A O 1
ATOM 1452 N N . LEU A 1 186 ? -23.907 21.415 7.640 1.00 34.31 186 LEU A N 1
ATOM 1453 C CA . LEU A 1 186 ? -23.401 22.782 7.613 1.00 34.31 186 LEU A CA 1
ATOM 1454 C C . LEU A 1 186 ? -22.683 23.053 8.943 1.00 34.31 186 LEU A C 1
ATOM 1456 O O . LEU A 1 186 ? -23.330 23.208 9.978 1.00 34.31 186 LEU A O 1
ATOM 1460 N N . CYS A 1 187 ? -21.351 23.093 8.929 1.00 25.88 187 CYS A N 1
ATOM 1461 C CA . CYS A 1 187 ? -20.586 23.613 10.054 1.00 25.88 187 CYS A CA 1
ATOM 1462 C C . CYS A 1 187 ? -20.948 25.096 10.253 1.00 25.88 187 CYS A C 1
ATOM 1464 O O . CYS A 1 187 ? -20.913 25.858 9.281 1.00 25.88 187 CYS A O 1
ATOM 1466 N N . PRO A 1 188 ? -21.264 25.550 11.478 1.00 38.75 188 PRO A N 1
ATOM 1467 C CA . PRO A 1 188 ? -21.345 26.975 11.753 1.00 38.75 188 PRO A CA 1
ATOM 1468 C C . PRO A 1 188 ? -19.953 27.592 11.558 1.00 38.75 188 PRO A C 1
ATOM 1470 O O . PRO A 1 188 ? -18.959 27.130 12.115 1.00 38.75 188 PRO A O 1
ATOM 1473 N N . VAL A 1 189 ? -19.885 28.623 10.717 1.00 30.66 189 VAL A N 1
ATOM 1474 C CA . VAL A 1 189 ? -18.662 29.374 10.407 1.00 30.66 189 VAL A CA 1
ATOM 1475 C C . VAL A 1 189 ? -18.093 29.981 11.700 1.00 30.66 189 VAL A C 1
ATOM 1477 O O . VAL A 1 189 ? -18.860 30.578 12.462 1.00 30.66 189 VAL A O 1
ATOM 1480 N N . PRO A 1 190 ? -16.778 29.898 11.972 1.00 32.25 190 PRO A N 1
ATOM 1481 C CA . PRO A 1 190 ? -16.196 30.555 13.134 1.00 32.25 190 PRO A CA 1
ATOM 1482 C C . PRO A 1 190 ? -16.254 32.078 12.956 1.00 32.25 190 PRO A C 1
ATOM 1484 O O . PRO A 1 190 ? -15.639 32.644 12.048 1.00 32.25 190 PRO A O 1
ATOM 1487 N N . ILE A 1 191 ? -16.987 32.762 13.839 1.00 30.67 191 ILE A N 1
ATOM 1488 C CA . ILE A 1 191 ? -16.954 34.223 13.945 1.00 30.67 191 ILE A CA 1
ATOM 1489 C C . ILE A 1 191 ? -15.563 34.614 14.448 1.00 30.67 191 ILE A C 1
ATOM 1491 O O . ILE A 1 191 ? -15.197 34.383 15.599 1.00 30.67 191 ILE A O 1
ATOM 1495 N N . ARG A 1 192 ? -14.771 35.215 13.562 1.00 29.45 192 ARG A N 1
ATOM 1496 C CA . ARG A 1 192 ? -13.447 35.760 13.864 1.00 29.45 192 ARG A CA 1
ATOM 1497 C C . ARG A 1 192 ? -13.624 37.060 14.658 1.00 29.45 192 ARG A C 1
ATOM 1499 O O . ARG A 1 192 ? -13.826 38.122 14.073 1.00 29.45 192 ARG A O 1
ATOM 1506 N N . VAL A 1 193 ? -13.580 36.989 15.989 1.00 30.03 193 VAL A N 1
ATOM 1507 C CA . VAL A 1 193 ? -13.584 38.186 16.845 1.00 30.03 193 VAL A CA 1
ATOM 1508 C C . VAL A 1 193 ? -12.214 38.859 16.741 1.00 30.03 193 VAL A C 1
ATOM 1510 O O . VAL A 1 193 ? -11.202 38.340 17.205 1.00 30.03 193 VAL A O 1
ATOM 1513 N N . ARG A 1 194 ? -12.176 40.021 16.084 1.00 30.17 194 ARG A N 1
ATOM 1514 C CA . ARG A 1 194 ? -11.016 40.919 16.059 1.00 30.17 194 ARG A CA 1
ATOM 1515 C C . ARG A 1 194 ? -10.894 41.574 17.437 1.00 30.17 194 ARG A C 1
ATOM 1517 O O . ARG A 1 194 ? -11.767 42.345 17.821 1.00 30.17 194 ARG A O 1
ATOM 1524 N N . TYR A 1 195 ? -9.812 41.295 18.159 1.00 26.89 195 TYR A N 1
ATOM 1525 C CA . TYR A 1 195 ? -9.424 42.084 19.327 1.00 26.89 195 TYR A CA 1
ATOM 1526 C C . TYR A 1 195 ? -8.953 43.458 18.835 1.00 26.89 195 TYR A C 1
ATOM 1528 O O . TYR A 1 195 ? -7.910 43.572 18.192 1.00 26.89 195 TYR A O 1
ATOM 1536 N N . GLN A 1 196 ? -9.736 44.497 19.109 1.00 30.44 196 GLN A N 1
ATOM 1537 C CA . GLN A 1 196 ? -9.278 45.878 19.031 1.00 30.44 196 GLN A CA 1
ATOM 1538 C C . GLN A 1 196 ? -9.152 46.395 20.462 1.00 30.44 196 GLN A C 1
ATOM 1540 O O . GLN A 1 196 ? -10.120 46.428 21.216 1.00 30.44 196 GLN A O 1
ATOM 1545 N N . SER A 1 197 ? -7.923 46.751 20.828 1.00 32.66 197 SER A N 1
ATOM 1546 C CA . SER A 1 197 ? -7.608 47.503 22.036 1.00 32.66 197 SER A CA 1
ATOM 1547 C C . SER A 1 197 ? -8.396 48.812 22.033 1.00 32.66 197 SER A C 1
ATOM 1549 O O . SER A 1 197 ? -8.174 49.646 21.158 1.00 32.66 197 SER A O 1
ATOM 1551 N N . MET A 1 198 ? -9.295 48.988 23.003 1.00 31.98 198 MET A N 1
ATOM 1552 C CA . MET A 1 198 ? -9.697 50.303 23.488 1.00 31.98 198 MET A CA 1
ATOM 1553 C C . MET A 1 198 ? -9.939 50.266 24.997 1.00 31.98 198 MET A C 1
ATOM 1555 O O . MET A 1 198 ? -10.589 49.387 25.555 1.00 31.98 198 MET A O 1
ATOM 1559 N N . THR A 1 199 ? -9.351 51.266 25.629 1.00 33.00 199 THR A N 1
ATOM 1560 C CA . THR A 1 199 ? -9.404 51.672 27.027 1.00 33.00 199 THR A CA 1
ATOM 1561 C C . THR A 1 199 ? -10.819 51.996 27.525 1.00 33.00 199 THR A C 1
ATOM 1563 O O . THR A 1 199 ? -11.550 52.706 26.843 1.00 33.00 199 THR A O 1
ATOM 1566 N N . GLY A 1 200 ? -11.115 51.636 28.781 1.00 31.52 200 GLY A N 1
ATOM 1567 C CA . GLY A 1 200 ? -11.938 52.457 29.683 1.00 31.52 200 GLY A CA 1
ATOM 1568 C C . GLY A 1 200 ? -13.421 52.092 29.890 1.00 31.52 200 GLY A C 1
ATOM 1569 O O . GLY A 1 200 ? -14.236 52.230 28.992 1.00 31.52 200 GLY A O 1
ATOM 1570 N N . ILE A 1 201 ? -13.742 51.816 31.165 1.00 34.12 201 ILE A N 1
ATOM 1571 C CA . ILE A 1 201 ? -14.980 52.161 31.904 1.00 34.12 201 ILE A CA 1
ATOM 1572 C C . ILE A 1 201 ? -16.268 51.345 31.620 1.00 34.12 201 ILE A C 1
ATOM 1574 O O . ILE A 1 201 ? -16.967 51.560 30.643 1.00 34.12 201 ILE A O 1
ATOM 1578 N N . GLY A 1 202 ? -16.681 50.559 32.630 1.00 29.34 202 GLY A N 1
ATOM 1579 C CA . GLY A 1 202 ? -18.015 50.697 33.242 1.00 29.34 202 GLY A CA 1
ATOM 1580 C C . GLY A 1 202 ? -19.203 49.844 32.755 1.00 29.34 202 GLY A C 1
ATOM 1581 O O . GLY A 1 202 ? -19.832 50.146 31.754 1.00 29.34 202 GLY A O 1
ATOM 1582 N N . LEU A 1 203 ? -19.634 48.948 33.655 1.00 27.83 203 LEU A N 1
ATOM 1583 C CA . LEU A 1 203 ? -21.021 48.558 33.982 1.00 27.83 203 LEU A CA 1
ATOM 1584 C C . LEU A 1 203 ? -21.899 47.689 33.036 1.00 27.83 203 LEU A C 1
ATOM 1586 O O . LEU A 1 203 ? -22.322 48.092 31.962 1.00 27.83 203 LEU A O 1
ATOM 1590 N N . ARG A 1 204 ? -22.431 46.638 33.694 1.00 28.41 204 ARG A N 1
ATOM 1591 C CA . ARG A 1 204 ? -23.834 46.146 33.746 1.00 28.41 204 ARG A CA 1
ATOM 1592 C C . ARG A 1 204 ? -24.267 44.947 32.880 1.00 28.41 204 ARG A C 1
ATOM 1594 O O . ARG A 1 204 ? -24.450 45.028 31.675 1.00 28.41 204 ARG A O 1
ATOM 1601 N N . LEU A 1 205 ? -24.597 43.883 33.622 1.00 29.48 205 LEU A N 1
ATOM 1602 C CA . LEU A 1 205 ? -25.529 42.781 33.349 1.00 29.48 205 LEU A CA 1
ATOM 1603 C C . LEU A 1 205 ? -26.711 43.116 32.419 1.00 29.48 205 LEU A C 1
ATOM 1605 O O . LEU A 1 205 ? -27.419 44.100 32.656 1.00 29.48 205 LEU A O 1
ATOM 1609 N N . ARG A 1 206 ? -27.066 42.158 31.546 1.00 29.00 206 ARG A N 1
ATOM 1610 C CA . ARG A 1 206 ? -28.445 41.646 31.442 1.00 29.00 206 ARG A CA 1
ATOM 1611 C C . ARG A 1 206 ? -28.531 40.287 30.726 1.00 29.00 206 ARG A C 1
ATOM 1613 O O . ARG A 1 206 ? -27.958 40.092 29.663 1.00 29.00 206 ARG A O 1
ATOM 1620 N N . TYR A 1 207 ? -29.279 39.385 31.363 1.00 24.83 207 TYR A N 1
ATOM 1621 C CA . TYR A 1 207 ? -29.866 38.142 30.847 1.00 24.83 207 TYR A CA 1
ATOM 1622 C C . TYR A 1 207 ? -30.633 38.352 29.534 1.00 24.83 207 TYR A C 1
ATOM 1624 O O . TYR A 1 207 ? -31.184 39.433 29.352 1.00 24.83 207 TYR A O 1
ATOM 1632 N N . TRP A 1 208 ? -30.818 37.278 28.752 1.00 24.36 208 TRP A N 1
ATOM 1633 C CA . TRP A 1 208 ? -32.120 36.894 28.181 1.00 24.36 208 TRP A CA 1
ATOM 1634 C C . TRP A 1 208 ? -32.179 35.373 27.954 1.00 24.36 208 TRP A C 1
ATOM 1636 O O . TRP A 1 208 ? -31.280 34.772 27.377 1.00 24.36 208 TRP A O 1
ATOM 1646 N N . SER A 1 209 ? -33.252 34.777 28.472 1.00 27.41 209 SER A N 1
ATOM 1647 C CA . SER A 1 209 ? -33.682 33.387 28.314 1.00 27.41 209 SER A CA 1
ATOM 1648 C C . SER A 1 209 ? -34.765 33.341 27.236 1.00 27.41 209 SER A C 1
ATOM 1650 O O . SER A 1 209 ? -35.551 34.284 27.137 1.00 27.41 209 SER A O 1
ATOM 1652 N N . THR A 1 210 ? -34.854 32.255 26.464 1.00 27.86 210 THR A N 1
ATOM 1653 C CA . THR A 1 210 ? -36.150 31.641 26.118 1.00 27.86 210 THR A CA 1
ATOM 1654 C C . THR A 1 210 ? -35.969 30.248 25.516 1.00 27.86 210 THR A C 1
ATOM 1656 O O . THR A 1 210 ? -35.248 30.043 24.545 1.00 27.86 210 THR A O 1
ATOM 1659 N N . SER A 1 211 ? -36.670 29.298 26.125 1.00 27.03 211 SER A N 1
ATOM 1660 C CA . SER A 1 211 ? -36.806 27.891 25.759 1.00 27.03 211 SER A CA 1
ATOM 1661 C C . SER A 1 211 ? -37.731 27.676 24.552 1.00 27.03 211 SER A C 1
ATOM 1663 O O . SER A 1 211 ? -38.718 28.400 24.393 1.00 27.03 211 SER A O 1
ATOM 1665 N N . ARG A 1 212 ? -37.521 26.589 23.794 1.00 26.20 212 ARG A N 1
ATOM 1666 C CA . ARG A 1 212 ? -38.619 25.776 23.233 1.00 26.20 212 ARG A CA 1
ATOM 1667 C C . ARG A 1 212 ? -38.169 24.328 22.965 1.00 26.20 212 ARG A C 1
ATOM 1669 O O . ARG A 1 212 ? -37.013 24.084 22.652 1.00 26.20 212 ARG A O 1
ATOM 1676 N N . LEU A 1 213 ? -39.108 23.416 23.205 1.00 28.58 213 LEU A N 1
ATOM 1677 C CA . LEU A 1 213 ? -39.027 21.974 23.473 1.00 28.58 213 LEU A CA 1
ATOM 1678 C C . LEU A 1 213 ? -39.382 21.099 22.249 1.00 28.58 213 LEU A C 1
ATOM 1680 O O . LEU A 1 213 ? -40.234 21.528 21.477 1.00 28.58 213 LEU A O 1
ATOM 1684 N N . ILE A 1 214 ? -38.856 19.854 22.259 1.00 27.36 214 ILE A N 1
ATOM 1685 C CA . ILE A 1 214 ? -39.416 18.566 21.744 1.00 27.36 214 ILE A CA 1
ATOM 1686 C C . ILE A 1 214 ? -39.505 18.445 20.194 1.00 27.36 214 ILE A C 1
ATOM 1688 O O . ILE A 1 214 ? -40.036 19.327 19.537 1.00 27.36 214 ILE A O 1
ATOM 1692 N N . ASP A 1 215 ? -38.900 17.451 19.523 1.00 24.53 215 ASP A N 1
ATOM 1693 C CA . ASP A 1 215 ? -39.211 16.006 19.567 1.00 24.53 215 ASP A CA 1
ATOM 1694 C C . ASP A 1 215 ? -37.987 15.067 19.454 1.00 24.53 215 ASP A C 1
ATOM 1696 O O . ASP A 1 215 ? -37.044 15.312 18.701 1.00 24.53 215 ASP A O 1
ATOM 1700 N N . GLU A 1 216 ? -38.063 13.943 20.174 1.00 30.55 216 GLU A N 1
ATOM 1701 C CA . GLU A 1 216 ? -37.261 12.726 19.975 1.00 30.55 216 GLU A CA 1
ATOM 1702 C C . GLU A 1 216 ? -37.752 11.913 18.760 1.00 30.55 216 GLU A C 1
ATOM 1704 O O . GLU A 1 216 ? -38.941 11.931 18.436 1.00 30.55 216 GLU A O 1
ATOM 1709 N N . PRO A 1 217 ? -36.882 11.063 18.177 1.00 30.31 217 PRO A N 1
ATOM 1710 C CA . PRO A 1 217 ? -37.234 9.641 18.186 1.00 30.31 217 PRO A CA 1
ATOM 1711 C C . PRO A 1 217 ? -36.072 8.693 18.554 1.00 30.31 217 PRO A C 1
ATOM 1713 O O . PRO A 1 217 ? -34.999 8.715 17.962 1.00 30.31 217 PRO A O 1
ATOM 1716 N N . THR A 1 218 ? -36.375 7.835 19.532 1.00 29.98 218 THR A N 1
ATOM 1717 C CA . THR A 1 218 ? -35.993 6.430 19.826 1.00 29.98 218 THR A CA 1
ATOM 1718 C C . THR A 1 218 ? -35.075 5.586 18.891 1.00 29.98 218 THR A C 1
ATOM 1720 O O . THR A 1 218 ? -34.928 5.838 17.697 1.00 29.98 218 THR A O 1
ATOM 1723 N N . PRO A 1 219 ? -34.452 4.513 19.447 1.00 38.31 219 PRO A N 1
ATOM 1724 C CA . PRO A 1 219 ? -33.113 4.033 19.101 1.00 38.31 219 PRO A CA 1
ATOM 1725 C C . PRO A 1 219 ? -33.098 2.781 18.206 1.00 38.31 219 PRO A C 1
ATOM 1727 O O . PRO A 1 219 ? -33.584 1.720 18.594 1.00 38.31 219 PRO A O 1
ATOM 1730 N N . ALA A 1 220 ? -32.442 2.858 17.044 1.00 27.59 220 ALA A N 1
ATOM 1731 C CA . ALA A 1 220 ? -32.183 1.688 16.190 1.00 27.59 220 ALA A CA 1
ATOM 1732 C C . ALA A 1 220 ? -30.889 1.807 15.355 1.00 27.59 220 ALA A C 1
ATOM 1734 O O . ALA A 1 220 ? -30.864 1.445 14.183 1.00 27.59 220 ALA A O 1
ATOM 1735 N N . ALA A 1 221 ? -29.798 2.309 15.943 1.00 28.36 221 ALA A N 1
ATOM 1736 C CA . ALA A 1 221 ? -28.493 2.359 15.271 1.00 28.36 221 ALA A CA 1
ATOM 1737 C C . ALA A 1 221 ? -27.327 2.114 16.244 1.00 28.36 221 ALA A C 1
ATOM 1739 O O . ALA A 1 221 ? -26.469 2.965 16.466 1.00 28.36 221 ALA A O 1
ATOM 1740 N N . LYS A 1 222 ? -27.293 0.925 16.851 1.00 31.23 222 LYS A N 1
ATOM 1741 C CA . LYS A 1 222 ? -26.085 0.361 17.470 1.00 31.23 222 LYS A CA 1
ATOM 1742 C C . LYS A 1 222 ? -26.058 -1.139 17.174 1.00 31.23 222 LYS A C 1
ATOM 1744 O O . LYS A 1 222 ? -27.004 -1.823 17.540 1.00 31.23 222 LYS A O 1
ATOM 1749 N N . LEU A 1 223 ? -24.949 -1.588 16.568 1.00 25.27 223 LEU A N 1
ATOM 1750 C CA . LEU A 1 223 ? -24.587 -2.933 16.065 1.00 25.27 223 LEU A CA 1
ATOM 1751 C C . LEU A 1 223 ? -24.859 -3.178 14.569 1.00 25.27 223 LEU A C 1
ATOM 1753 O O . LEU A 1 223 ? -25.916 -3.675 14.206 1.00 25.27 223 LEU A O 1
ATOM 1757 N N . CYS A 1 224 ? -23.869 -2.922 13.705 1.00 22.78 224 CYS A N 1
ATOM 1758 C CA . CYS A 1 224 ? -22.953 -3.962 13.198 1.00 22.78 224 CYS A CA 1
ATOM 1759 C C . CYS A 1 224 ? -22.091 -3.407 12.041 1.00 22.78 224 CYS A C 1
ATOM 1761 O O . CYS A 1 224 ? -22.571 -3.239 10.926 1.00 22.78 224 CYS A O 1
ATOM 1763 N N . LEU A 1 225 ? -20.809 -3.146 12.299 1.00 24.19 225 LEU A N 1
ATOM 1764 C CA . LEU A 1 225 ? -19.759 -3.081 11.279 1.00 24.19 225 LEU A CA 1
ATOM 1765 C C . LEU A 1 225 ? -18.468 -3.492 11.992 1.00 24.19 225 LEU A C 1
ATOM 1767 O O . LEU A 1 225 ? -18.047 -2.773 12.892 1.00 24.19 225 LEU A O 1
ATOM 1771 N N . MET A 1 226 ? -17.973 -4.703 11.691 1.00 26.38 226 MET A N 1
ATOM 1772 C CA . MET A 1 226 ? -16.588 -5.218 11.816 1.00 26.38 226 MET A CA 1
ATOM 1773 C C . MET A 1 226 ? -16.595 -6.766 11.791 1.00 26.38 226 MET A C 1
ATOM 1775 O O . MET A 1 226 ? -16.838 -7.398 12.817 1.00 26.38 226 MET A O 1
ATOM 1779 N N . ALA A 1 227 ? -16.334 -7.363 10.619 1.00 26.70 227 ALA A N 1
ATOM 1780 C CA . ALA A 1 227 ? -15.788 -8.718 10.372 1.00 26.70 227 ALA A CA 1
ATOM 1781 C C . ALA A 1 227 ? -15.825 -8.956 8.844 1.00 26.70 227 ALA A C 1
ATOM 1783 O O . ALA A 1 227 ? -16.864 -8.704 8.251 1.00 26.70 227 ALA A O 1
ATOM 1784 N N . GLN A 1 228 ? -14.818 -9.418 8.097 1.00 26.20 228 GLN A N 1
ATOM 1785 C CA . GLN A 1 228 ? -13.502 -10.041 8.312 1.00 26.20 228 GLN A CA 1
ATOM 1786 C C . GLN A 1 228 ? -12.706 -9.822 6.997 1.00 26.20 228 GLN A C 1
ATOM 1788 O O . GLN A 1 228 ? -13.316 -9.719 5.941 1.00 26.20 228 GLN A O 1
ATOM 1793 N N . PHE A 1 229 ? -11.377 -9.709 7.001 1.00 23.64 229 PHE A N 1
ATOM 1794 C CA . PHE A 1 229 ? -10.521 -10.879 6.782 1.00 23.64 229 PHE A CA 1
ATOM 1795 C C . PHE A 1 229 ? -9.159 -10.728 7.470 1.00 23.64 229 PHE A C 1
ATOM 1797 O O . PHE A 1 229 ? -8.344 -9.892 7.097 1.00 23.64 229 PHE A O 1
ATOM 1804 N N . ASN A 1 230 ? -8.898 -11.626 8.422 1.00 23.77 230 ASN A N 1
ATOM 1805 C CA . ASN A 1 230 ? -7.570 -12.184 8.641 1.00 23.77 230 ASN A CA 1
ATOM 1806 C C . ASN A 1 230 ? -7.737 -13.668 9.049 1.00 23.77 230 ASN A C 1
ATOM 1808 O O . ASN A 1 230 ? -8.449 -13.981 10.005 1.00 23.77 230 ASN A O 1
ATOM 1812 N N . LYS A 1 231 ? -7.143 -14.583 8.279 1.00 25.69 231 LYS A N 1
ATOM 1813 C CA . LYS A 1 231 ? -6.922 -16.025 8.539 1.00 25.69 231 LYS A CA 1
ATOM 1814 C C . LYS A 1 231 ? -5.572 -16.297 7.864 1.00 25.69 231 LYS A C 1
ATOM 1816 O O . LYS A 1 231 ? -5.444 -15.954 6.701 1.00 25.69 231 LYS A O 1
ATOM 1821 N N . MET A 1 232 ? -4.516 -16.828 8.470 1.00 21.75 232 MET A N 1
ATOM 1822 C CA . MET A 1 232 ? -4.309 -17.745 9.595 1.00 21.75 232 MET A CA 1
ATOM 1823 C C . MET A 1 232 ? -3.164 -17.181 10.462 1.00 21.75 232 MET A C 1
ATOM 1825 O O . MET A 1 232 ? -2.213 -16.633 9.929 1.00 21.75 232 MET A O 1
ATOM 1829 N N . ASN A 1 233 ? -3.192 -17.197 11.792 1.00 22.56 233 ASN A N 1
ATOM 1830 C CA . ASN A 1 233 ? -2.969 -18.363 12.644 1.00 22.56 233 ASN A CA 1
ATOM 1831 C C . ASN A 1 233 ? -3.233 -17.914 14.091 1.00 22.56 233 ASN A C 1
ATOM 1833 O O . ASN A 1 233 ? -2.498 -17.067 14.569 1.00 22.56 233 ASN A O 1
ATOM 1837 N N . VAL A 1 234 ? -4.247 -18.462 14.764 1.00 26.11 234 VAL A N 1
ATOM 1838 C CA . VAL A 1 234 ? -4.253 -18.894 16.180 1.00 26.11 234 VAL A CA 1
ATOM 1839 C C . VAL A 1 234 ? -5.583 -19.625 16.354 1.00 26.11 234 VAL A C 1
ATOM 1841 O O . VAL A 1 234 ? -6.652 -19.021 16.431 1.00 26.11 234 VAL A O 1
ATOM 1844 N N . CYS A 1 235 ? -5.526 -20.952 16.383 1.00 23.98 235 CYS A N 1
ATOM 1845 C CA . CYS A 1 235 ? -6.623 -21.749 16.901 1.00 23.98 235 CYS A CA 1
ATOM 1846 C C . CYS A 1 235 ? -6.571 -21.675 18.436 1.00 23.98 235 CYS A C 1
ATOM 1848 O O . CYS A 1 235 ? -5.504 -21.818 19.028 1.00 23.98 235 CYS A O 1
ATOM 1850 N N . SER A 1 236 ? -7.741 -21.511 19.058 1.00 27.33 236 SER A N 1
ATOM 1851 C CA . SER A 1 236 ? -8.000 -21.628 20.501 1.00 27.33 236 SER A CA 1
ATOM 1852 C C . SER A 1 236 ? -7.749 -20.386 21.377 1.00 27.33 236 SER A C 1
ATOM 1854 O O . SER A 1 236 ? -6.709 -20.230 22.011 1.00 27.33 236 SER A O 1
ATOM 1856 N N . ARG A 1 237 ? -8.788 -19.546 21.516 1.00 26.17 237 ARG A N 1
ATOM 1857 C CA . ARG A 1 237 ? -9.299 -19.062 22.818 1.00 26.17 237 ARG A CA 1
ATOM 1858 C C . ARG A 1 237 ? -10.664 -18.395 22.624 1.00 26.17 237 ARG A C 1
ATOM 1860 O O . ARG A 1 237 ? -10.812 -17.471 21.836 1.00 26.17 237 ARG A O 1
ATOM 1867 N N . GLY A 1 238 ? -11.663 -18.939 23.319 1.00 24.52 238 GLY A N 1
ATOM 1868 C CA . GLY A 1 238 ? -13.083 -18.651 23.141 1.00 24.52 238 GLY A CA 1
ATOM 1869 C C . GLY A 1 238 ? -13.478 -17.184 23.295 1.00 24.52 238 GLY A C 1
ATOM 1870 O O . GLY A 1 238 ? -12.909 -16.432 24.090 1.00 24.52 238 GLY A O 1
ATOM 1871 N N . GLY A 1 239 ? -14.511 -16.810 22.540 1.00 23.75 239 GLY A N 1
ATOM 1872 C CA . GLY A 1 239 ? -15.173 -15.524 22.658 1.00 23.75 239 GLY A CA 1
ATOM 1873 C C . GLY A 1 239 ? -15.672 -15.286 24.082 1.00 23.75 239 GLY A C 1
ATOM 1874 O O . GLY A 1 239 ? -16.435 -16.075 24.633 1.00 23.75 239 GLY A O 1
ATOM 1875 N N . ARG A 1 240 ? -15.270 -14.158 24.669 1.00 27.86 240 ARG A N 1
ATOM 1876 C CA . ARG A 1 240 ? -16.076 -13.499 25.696 1.00 27.86 240 ARG A CA 1
ATOM 1877 C C . ARG A 1 240 ? -16.990 -12.527 24.973 1.00 27.86 240 ARG A C 1
ATOM 1879 O O . ARG A 1 240 ? -16.575 -11.425 24.629 1.00 27.86 240 ARG A O 1
ATOM 1886 N N . GLY A 1 241 ? -18.223 -12.960 24.726 1.00 25.70 241 GLY A N 1
ATOM 1887 C CA . GLY A 1 241 ? -19.301 -12.029 24.428 1.00 25.70 241 GLY A CA 1
ATOM 1888 C C . GLY A 1 241 ? -19.401 -11.019 25.569 1.00 25.70 241 GLY A C 1
ATOM 1889 O O . GLY A 1 241 ? -19.386 -11.400 26.741 1.00 25.70 241 GLY A O 1
ATOM 1890 N N . LYS A 1 242 ? -19.472 -9.729 25.232 1.00 35.66 242 LYS A N 1
ATOM 1891 C CA . LYS A 1 242 ? -19.955 -8.708 26.162 1.00 35.66 242 LYS A CA 1
ATOM 1892 C C . LYS A 1 242 ? -21.375 -9.127 26.543 1.00 35.66 242 LYS A C 1
ATOM 1894 O O . LYS A 1 242 ? -22.263 -9.139 25.693 1.00 35.66 242 LYS A O 1
ATOM 1899 N N . VAL A 1 243 ? -21.559 -9.565 27.787 1.00 27.67 243 VAL A N 1
ATOM 1900 C CA . VAL A 1 243 ? -22.875 -9.910 28.327 1.00 27.67 243 VAL A CA 1
ATOM 1901 C C . VAL A 1 243 ? -23.679 -8.616 28.360 1.00 27.67 243 VAL A C 1
ATOM 1903 O O . VAL A 1 243 ? -23.402 -7.724 29.154 1.00 27.67 243 VAL A O 1
ATOM 1906 N N . SER A 1 244 ? -24.632 -8.492 27.437 1.00 30.58 244 SER A N 1
ATOM 1907 C CA . SER A 1 244 ? -25.645 -7.445 27.475 1.00 30.58 244 SER A CA 1
ATOM 1908 C C . SER A 1 244 ? -26.461 -7.630 28.751 1.00 30.58 244 SER A C 1
ATOM 1910 O O . SER A 1 244 ? -27.060 -8.682 28.983 1.00 30.58 244 SER A O 1
ATOM 1912 N N . GLU A 1 245 ? -26.430 -6.610 29.601 1.00 35.81 245 GLU A N 1
ATOM 1913 C CA . GLU A 1 245 ? -27.178 -6.549 30.843 1.00 35.81 245 GLU A CA 1
ATOM 1914 C C . GLU A 1 245 ? -28.685 -6.517 30.536 1.00 35.81 245 GLU A C 1
ATOM 1916 O O . GLU A 1 245 ? -29.279 -5.479 30.264 1.00 35.81 245 GLU A O 1
ATOM 1921 N N . LYS A 1 246 ? -29.329 -7.684 30.590 1.00 38.09 246 LYS A N 1
ATOM 1922 C CA . LYS A 1 246 ? -30.747 -7.799 30.946 1.00 38.09 246 LYS A CA 1
ATOM 1923 C C . LYS A 1 246 ? -30.853 -8.648 32.203 1.00 38.09 246 LYS A C 1
ATOM 1925 O O . LYS A 1 246 ? -31.293 -9.791 32.173 1.00 38.09 246 LYS A O 1
ATOM 1930 N N . VAL A 1 247 ? -30.444 -8.063 33.327 1.00 34.47 247 VAL A N 1
ATOM 1931 C CA . VAL A 1 247 ? -30.798 -8.563 34.660 1.00 34.47 247 VAL A CA 1
ATOM 1932 C C . VAL A 1 247 ? -31.553 -7.457 35.391 1.00 34.47 247 VAL A C 1
ATOM 1934 O O . VAL A 1 247 ? -30.963 -6.627 36.079 1.00 34.47 247 VAL A O 1
ATOM 1937 N N . GLY A 1 248 ? -32.871 -7.458 35.170 1.00 40.62 248 GLY A N 1
ATOM 1938 C CA . GLY A 1 248 ? -33.900 -6.908 36.056 1.00 40.62 248 GLY A CA 1
ATOM 1939 C C . GLY A 1 248 ? -33.698 -5.484 36.587 1.00 40.62 248 GLY A C 1
ATOM 1940 O O . GLY A 1 248 ? -33.156 -5.301 37.670 1.00 40.62 248 GLY A O 1
ATOM 1941 N N . GLY A 1 249 ? -34.258 -4.503 35.876 1.00 42.19 249 GLY A N 1
ATOM 1942 C CA . GLY A 1 249 ? -35.047 -3.407 36.464 1.00 42.19 249 GLY A CA 1
ATOM 1943 C C . GLY A 1 249 ? -34.381 -2.301 37.297 1.00 42.19 249 GLY A C 1
ATOM 1944 O O . GLY A 1 249 ? -35.101 -1.382 37.668 1.00 42.19 249 GLY A O 1
ATOM 1945 N N . ALA A 1 250 ? -33.076 -2.323 37.580 1.00 42.44 250 ALA A N 1
ATOM 1946 C CA . ALA A 1 250 ? -32.387 -1.224 38.277 1.00 42.44 250 ALA A CA 1
ATOM 1947 C C . ALA A 1 250 ? -31.242 -0.651 37.424 1.00 42.44 250 ALA A C 1
ATOM 1949 O O . ALA A 1 250 ? -30.472 -1.425 36.853 1.00 42.44 250 ALA A O 1
ATOM 1950 N N . GLU A 1 251 ? -31.143 0.686 37.340 1.00 49.53 251 GLU A N 1
ATOM 1951 C CA . GLU A 1 251 ? -30.051 1.388 36.645 1.00 49.53 251 GLU A CA 1
ATOM 1952 C C . GLU A 1 251 ? -28.691 0.960 37.229 1.00 49.53 251 GLU A C 1
ATOM 1954 O O . GLU A 1 251 ? -28.474 1.049 38.440 1.00 49.53 251 GLU A O 1
ATOM 1959 N N . GLY A 1 252 ? -27.783 0.476 36.374 1.00 57.12 252 GLY A N 1
ATOM 1960 C CA . GLY A 1 252 ? -26.408 0.149 36.762 1.00 57.12 252 GLY A CA 1
ATOM 1961 C C . GLY A 1 252 ? -25.629 1.386 37.219 1.00 57.12 252 GLY A C 1
ATOM 1962 O O . GLY A 1 252 ? -25.994 2.520 36.896 1.00 57.12 252 GLY A O 1
ATOM 1963 N N . THR A 1 253 ? -24.547 1.176 37.972 1.00 70.56 253 THR A N 1
ATOM 1964 C CA . THR A 1 253 ? -23.681 2.271 38.437 1.00 70.56 253 THR A CA 1
ATOM 1965 C C . THR A 1 253 ? -23.118 3.053 37.241 1.00 70.56 253 THR A C 1
ATOM 1967 O O . THR A 1 253 ? -22.381 2.506 36.420 1.00 70.56 253 THR A O 1
ATOM 1970 N N . LYS A 1 254 ? -23.504 4.333 37.114 1.00 68.50 254 LYS A N 1
ATOM 1971 C CA . LYS A 1 254 ? -23.076 5.216 36.018 1.00 68.50 254 LYS A CA 1
ATOM 1972 C C . LYS A 1 254 ? -21.620 5.630 36.245 1.00 68.50 254 LYS A C 1
ATOM 1974 O O . LYS A 1 254 ? -21.312 6.277 37.239 1.00 68.50 254 LYS A O 1
ATOM 1979 N N . LEU A 1 255 ? -20.741 5.244 35.321 1.00 75.56 255 LEU A N 1
ATOM 1980 C CA . LEU A 1 255 ? -19.384 5.788 35.233 1.00 75.56 255 LEU A CA 1
ATOM 1981 C C . LEU A 1 255 ? -19.444 7.242 34.756 1.00 75.56 255 LEU A C 1
ATOM 1983 O O . LEU A 1 255 ? -20.299 7.576 33.928 1.00 75.56 255 LEU A O 1
ATOM 1987 N N . ASP A 1 256 ? -18.530 8.062 35.268 1.00 83.50 256 ASP A N 1
ATOM 1988 C CA . ASP A 1 256 ? -18.356 9.461 34.874 1.00 83.50 256 ASP A CA 1
ATOM 1989 C C . ASP A 1 256 ? -18.089 9.588 33.360 1.00 83.50 256 ASP A C 1
ATOM 1991 O O . ASP A 1 256 ? -17.585 8.650 32.731 1.00 83.50 256 ASP A O 1
ATOM 1995 N N . ASP A 1 257 ? -18.482 10.705 32.753 1.00 87.44 257 ASP A N 1
ATOM 1996 C CA . ASP A 1 257 ? -18.300 10.920 31.318 1.00 87.44 257 ASP A CA 1
ATOM 1997 C C . ASP A 1 257 ? -16.827 11.170 30.949 1.00 87.44 257 ASP A C 1
ATOM 1999 O O . ASP A 1 257 ? -16.399 10.689 29.896 1.00 87.44 257 ASP A O 1
ATOM 2003 N N . ASP A 1 258 ? -16.029 11.763 31.844 1.00 87.44 258 ASP A N 1
ATOM 2004 C CA . ASP A 1 258 ? -14.583 11.947 31.663 1.00 87.44 258 ASP A CA 1
ATOM 2005 C C . ASP A 1 258 ? -13.868 10.588 31.598 1.00 87.44 258 ASP A C 1
ATOM 2007 O O . ASP A 1 258 ? -13.035 10.332 30.721 1.00 87.44 258 ASP A O 1
ATOM 2011 N N . PHE A 1 259 ? -14.272 9.651 32.462 1.00 91.06 259 PHE A N 1
ATOM 2012 C CA . PHE A 1 259 ? -13.754 8.282 32.456 1.00 91.06 259 PHE A CA 1
ATOM 2013 C C . PHE A 1 259 ? -14.065 7.564 31.135 1.00 91.06 259 PHE A C 1
ATOM 2015 O O . PHE A 1 259 ? -13.191 6.924 30.545 1.00 91.06 259 PHE A O 1
ATOM 2022 N N . LYS A 1 260 ? -15.308 7.678 30.640 1.00 89.00 260 LYS A N 1
ATOM 2023 C CA . LYS A 1 260 ? -15.708 7.079 29.354 1.00 89.00 260 LYS A CA 1
ATOM 2024 C C . LYS A 1 260 ? -14.952 7.694 28.178 1.00 89.00 260 LYS A C 1
ATOM 2026 O O . LYS A 1 260 ? -14.666 6.997 27.202 1.00 89.00 260 LYS A O 1
ATOM 2031 N N . GLU A 1 261 ? -14.659 8.991 28.231 1.00 91.25 261 GLU A N 1
ATOM 2032 C CA . GLU A 1 261 ? -13.874 9.655 27.194 1.00 91.25 261 GLU A CA 1
ATOM 2033 C C . GLU A 1 261 ? -12.430 9.139 27.175 1.00 91.25 261 GLU A C 1
ATOM 2035 O O . GLU A 1 261 ? -11.922 8.810 26.099 1.00 91.25 261 GLU A O 1
ATOM 2040 N N . MET A 1 262 ? -11.794 8.997 28.342 1.00 92.31 262 MET A N 1
ATOM 2041 C CA . MET A 1 262 ? -10.454 8.414 28.452 1.00 92.31 262 MET A CA 1
ATOM 2042 C C . MET A 1 262 ? -10.419 6.967 27.950 1.00 92.31 262 MET A C 1
ATOM 2044 O O . MET A 1 262 ? -9.574 6.635 27.118 1.00 92.31 262 MET A O 1
ATOM 2048 N N . GLU A 1 263 ? -11.382 6.131 28.351 1.00 91.00 263 GLU A N 1
ATOM 2049 C CA . GLU A 1 263 ? -11.501 4.747 27.866 1.00 91.00 263 GLU A CA 1
ATOM 2050 C C . GLU A 1 263 ? -11.605 4.699 26.333 1.00 91.00 263 GLU A C 1
ATOM 2052 O O . GLU A 1 263 ? -10.914 3.920 25.668 1.00 91.00 263 GLU A O 1
ATOM 2057 N N . LYS A 1 264 ? -12.426 5.581 25.748 1.00 92.81 264 LYS A N 1
ATOM 2058 C CA . LYS A 1 264 ? -12.580 5.692 24.294 1.00 92.81 264 LYS A CA 1
ATOM 2059 C C . LYS A 1 264 ? -11.275 6.107 23.613 1.00 92.81 264 LYS A C 1
ATOM 2061 O O . LYS A 1 264 ? -10.950 5.551 22.563 1.00 92.81 264 LYS A O 1
ATOM 2066 N N . LYS A 1 265 ? -10.541 7.078 24.166 1.00 91.75 265 LYS A N 1
ATOM 2067 C CA . LYS A 1 265 ? -9.253 7.519 23.608 1.00 91.75 265 LYS A CA 1
ATOM 2068 C C . LYS A 1 265 ? -8.229 6.387 23.644 1.00 91.75 265 LYS A C 1
ATOM 2070 O O . LYS A 1 265 ? -7.619 6.118 22.617 1.00 91.75 265 LYS A O 1
ATOM 2075 N N . VAL A 1 266 ? -8.121 5.658 24.755 1.00 92.69 266 VAL A N 1
ATOM 2076 C CA . VAL A 1 266 ? -7.200 4.515 24.870 1.00 92.69 266 VAL A CA 1
ATOM 2077 C C . VAL A 1 266 ? -7.544 3.384 23.891 1.00 92.69 266 VAL A C 1
ATOM 2079 O O . VAL A 1 266 ? -6.637 2.831 23.268 1.00 92.69 266 VAL A O 1
ATOM 2082 N N . ASP A 1 267 ? -8.828 3.060 23.685 1.00 90.88 267 ASP A N 1
ATOM 2083 C CA . ASP A 1 267 ? -9.243 2.074 22.668 1.00 90.88 267 ASP A CA 1
ATOM 2084 C C . ASP A 1 267 ? -8.828 2.494 21.250 1.00 90.88 267 ASP A C 1
ATOM 2086 O O . ASP A 1 267 ? -8.313 1.682 20.474 1.00 90.88 267 ASP A O 1
ATOM 2090 N N . ILE A 1 268 ? -9.024 3.772 20.911 1.00 92.50 268 ILE A N 1
ATOM 2091 C CA . ILE A 1 268 ? -8.615 4.320 19.614 1.00 92.50 268 ILE A CA 1
ATOM 2092 C C . ILE A 1 268 ? -7.094 4.249 19.468 1.00 92.50 268 ILE A C 1
ATOM 2094 O O . ILE A 1 268 ? -6.624 3.757 18.443 1.00 92.50 268 ILE A O 1
ATOM 2098 N N . THR A 1 269 ? -6.336 4.666 20.487 1.00 90.56 269 THR A N 1
ATOM 2099 C CA . THR A 1 269 ? -4.868 4.591 20.496 1.00 90.56 269 THR A CA 1
ATOM 2100 C C . THR A 1 269 ? -4.391 3.155 20.294 1.00 90.56 269 THR A C 1
ATOM 2102 O O . THR A 1 269 ? -3.540 2.911 19.446 1.00 90.56 269 THR A O 1
ATOM 2105 N N . SER A 1 270 ? -4.986 2.177 20.984 1.00 90.62 270 SER A N 1
ATOM 2106 C CA . SER A 1 270 ? -4.625 0.762 20.834 1.00 90.62 270 SER A CA 1
ATOM 2107 C C . SER A 1 270 ? -4.817 0.249 19.406 1.00 90.62 270 SER A C 1
ATOM 2109 O O . SER A 1 270 ? -3.927 -0.411 18.865 1.00 90.62 270 SER A O 1
ATOM 2111 N N . ARG A 1 271 ? -5.951 0.576 18.773 1.00 92.06 271 ARG A N 1
ATOM 2112 C CA . ARG A 1 271 ? -6.219 0.185 17.380 1.00 92.06 271 ARG A CA 1
ATOM 2113 C C . ARG A 1 271 ? -5.304 0.906 16.395 1.00 92.06 271 ARG A C 1
ATOM 2115 O O . ARG A 1 271 ? -4.821 0.272 15.463 1.00 92.06 271 ARG A O 1
ATOM 2122 N N . ALA A 1 272 ? -5.050 2.195 16.614 1.00 91.19 272 ALA A N 1
ATOM 2123 C CA . ALA A 1 272 ? -4.168 2.992 15.770 1.00 91.19 272 ALA A CA 1
ATOM 2124 C C . ALA A 1 272 ? -2.727 2.463 15.796 1.00 91.19 272 ALA A C 1
ATOM 2126 O O . ALA A 1 272 ? -2.143 2.266 14.737 1.00 91.19 272 ALA A O 1
ATOM 2127 N N . VAL A 1 273 ? -2.179 2.163 16.980 1.00 91.00 273 VAL A N 1
ATOM 2128 C CA . VAL A 1 273 ? -0.816 1.625 17.136 1.00 91.00 273 VAL A CA 1
ATOM 2129 C C . VAL A 1 273 ? -0.642 0.318 16.356 1.00 91.00 273 VAL A C 1
ATOM 2131 O O . VAL A 1 273 ? 0.312 0.185 15.591 1.00 91.00 273 VAL A O 1
ATOM 2134 N N . LEU A 1 274 ? -1.579 -0.627 16.496 1.00 89.31 274 LEU A N 1
ATOM 2135 C CA . LEU A 1 274 ? -1.506 -1.919 15.808 1.00 89.31 274 LEU A CA 1
ATOM 2136 C C . LEU A 1 274 ? -1.611 -1.777 14.281 1.00 89.31 274 LEU A C 1
ATOM 2138 O O . LEU A 1 274 ? -0.864 -2.428 13.547 1.00 89.31 274 LEU A O 1
ATOM 2142 N N . ASP A 1 275 ? -2.536 -0.940 13.805 1.00 91.62 275 ASP A N 1
ATOM 2143 C CA . ASP A 1 275 ? -2.759 -0.736 12.372 1.00 91.62 275 ASP A CA 1
ATOM 2144 C C . ASP A 1 275 ? -1.572 -0.015 11.723 1.00 91.62 275 ASP A C 1
ATOM 2146 O O . ASP A 1 275 ? -1.011 -0.515 10.750 1.00 91.62 275 ASP A O 1
ATOM 2150 N N . ILE A 1 276 ? -1.104 1.090 12.316 1.00 92.69 276 ILE A N 1
ATOM 2151 C CA . ILE A 1 276 ? 0.052 1.850 11.820 1.00 92.69 276 ILE A CA 1
ATOM 2152 C C . ILE A 1 276 ? 1.296 0.962 11.771 1.00 92.69 276 ILE A C 1
ATOM 2154 O O . ILE A 1 276 ? 1.946 0.889 10.732 1.00 92.69 276 ILE A O 1
ATOM 2158 N N . MET A 1 277 ? 1.599 0.228 12.845 1.00 91.94 277 MET A N 1
ATOM 2159 C CA . MET A 1 277 ? 2.740 -0.688 12.877 1.00 91.94 277 MET A CA 1
ATOM 2160 C C . MET A 1 277 ? 2.657 -1.741 11.761 1.00 91.94 277 MET A C 1
ATOM 2162 O O . MET A 1 277 ? 3.632 -1.966 11.041 1.00 91.94 277 MET A O 1
ATOM 2166 N N . THR A 1 278 ? 1.480 -2.345 11.564 1.00 88.62 278 THR A N 1
ATOM 2167 C CA . THR A 1 278 ? 1.256 -3.331 10.496 1.00 88.62 278 THR A CA 1
ATOM 2168 C C . THR A 1 278 ? 1.480 -2.700 9.122 1.00 88.62 278 THR A C 1
ATOM 2170 O O . THR A 1 278 ? 2.253 -3.225 8.320 1.00 88.62 278 THR A O 1
ATOM 2173 N N . LYS A 1 279 ? 0.882 -1.535 8.861 1.00 91.75 279 LYS A N 1
ATOM 2174 C CA . LYS A 1 279 ? 1.003 -0.831 7.579 1.00 91.75 279 LYS A CA 1
ATOM 2175 C C . LYS A 1 279 ? 2.430 -0.371 7.297 1.00 91.75 279 LYS A C 1
ATOM 2177 O O . LYS A 1 279 ? 2.878 -0.485 6.161 1.00 91.75 279 LYS A O 1
ATOM 2182 N N . THR A 1 280 ? 3.181 0.050 8.312 1.00 92.44 280 THR A N 1
ATOM 2183 C CA . THR A 1 280 ? 4.601 0.383 8.160 1.00 92.44 280 THR A CA 1
ATOM 2184 C C . THR A 1 280 ? 5.437 -0.850 7.811 1.00 92.44 280 THR A C 1
ATOM 2186 O O . THR A 1 280 ? 6.285 -0.766 6.927 1.00 92.44 280 THR A O 1
ATOM 2189 N N . THR A 1 281 ? 5.178 -2.019 8.413 1.00 89.69 281 THR A N 1
ATOM 2190 C CA . THR A 1 281 ? 5.884 -3.258 8.019 1.00 89.69 281 THR A CA 1
ATOM 2191 C C . THR A 1 281 ? 5.552 -3.709 6.592 1.00 89.69 281 THR A C 1
ATOM 2193 O O . THR A 1 281 ? 6.433 -4.192 5.882 1.00 89.69 281 THR A O 1
ATOM 2196 N N . GLU A 1 282 ? 4.302 -3.531 6.149 1.00 90.31 282 GLU A N 1
ATOM 2197 C CA . GLU A 1 282 ? 3.873 -3.803 4.769 1.00 90.31 282 GLU A CA 1
ATOM 2198 C C . GLU A 1 282 ? 4.513 -2.838 3.768 1.00 90.31 282 GLU A C 1
ATOM 2200 O O . GLU A 1 282 ? 4.913 -3.265 2.687 1.00 90.31 282 GLU A O 1
ATOM 2205 N N . TYR A 1 283 ? 4.642 -1.566 4.146 1.00 91.25 283 TYR A N 1
ATOM 2206 C CA . TYR A 1 283 ? 5.301 -0.529 3.357 1.00 91.25 283 TYR A CA 1
ATOM 2207 C C . TYR A 1 283 ? 6.799 -0.805 3.176 1.00 91.25 283 TYR A C 1
ATOM 2209 O O . TYR A 1 283 ? 7.294 -0.753 2.053 1.00 91.25 283 TYR A O 1
ATOM 2217 N N . LEU A 1 284 ? 7.515 -1.138 4.256 1.00 90.00 284 LEU A N 1
ATOM 2218 C CA . LEU A 1 284 ? 8.948 -1.445 4.184 1.00 90.00 284 LEU A CA 1
ATOM 2219 C C . LEU A 1 284 ? 9.218 -2.707 3.361 1.00 90.00 284 LEU A C 1
ATOM 2221 O O . LEU A 1 284 ? 10.175 -2.745 2.587 1.00 90.00 284 LEU A O 1
ATOM 2225 N N . GLN A 1 285 ? 8.383 -3.738 3.540 1.00 87.81 285 GLN A N 1
ATOM 2226 C CA . GLN A 1 285 ? 8.527 -5.041 2.891 1.00 87.81 285 GLN A CA 1
ATOM 2227 C C . GLN A 1 285 ? 7.177 -5.540 2.336 1.00 87.81 285 GLN A C 1
ATOM 2229 O O . GLN A 1 285 ? 6.437 -6.285 3.003 1.00 87.81 285 GLN A O 1
ATOM 2234 N N . PRO A 1 286 ? 6.857 -5.185 1.073 1.00 85.44 286 PRO A N 1
ATOM 2235 C CA . PRO A 1 286 ? 5.667 -5.682 0.382 1.00 85.44 286 PRO A CA 1
ATOM 2236 C C . PRO A 1 286 ? 5.690 -7.203 0.196 1.00 85.44 286 PRO A C 1
ATOM 2238 O O . PRO A 1 286 ? 4.643 -7.848 0.265 1.00 85.44 286 PRO A O 1
ATOM 2241 N N . ASN A 1 287 ? 6.882 -7.791 0.038 1.00 80.56 287 ASN A N 1
ATOM 2242 C CA . ASN A 1 287 ? 7.066 -9.237 -0.026 1.00 80.56 287 ASN A CA 1
ATOM 2243 C C . ASN A 1 287 ? 6.800 -9.890 1.351 1.00 80.56 287 ASN A C 1
ATOM 2245 O O . ASN A 1 287 ? 7.534 -9.615 2.308 1.00 80.56 287 ASN A O 1
ATOM 2249 N N . PRO A 1 288 ? 5.821 -10.812 1.468 1.00 83.62 288 PRO A N 1
ATOM 2250 C CA . PRO A 1 288 ? 5.510 -11.489 2.728 1.00 83.62 288 PRO A CA 1
ATOM 2251 C C . PRO A 1 288 ? 6.687 -12.263 3.343 1.00 83.62 288 PRO A C 1
ATOM 2253 O O . PRO A 1 288 ? 6.819 -12.303 4.567 1.00 83.62 288 PRO A O 1
ATOM 2256 N N . ALA A 1 289 ? 7.557 -12.861 2.520 1.00 76.50 289 ALA A N 1
ATOM 2257 C CA . ALA A 1 289 ? 8.692 -13.650 3.004 1.00 76.50 289 ALA A CA 1
ATOM 2258 C C . ALA A 1 289 ? 9.759 -12.770 3.678 1.00 76.50 289 ALA A C 1
ATOM 2260 O O . ALA A 1 289 ? 10.266 -13.110 4.749 1.00 76.50 289 ALA A O 1
ATOM 2261 N N . SER A 1 290 ? 10.063 -11.614 3.083 1.00 79.81 290 SER A N 1
ATOM 2262 C CA . SER A 1 290 ? 10.984 -10.626 3.655 1.00 79.81 290 SER A CA 1
ATOM 2263 C C . SER A 1 290 ? 10.383 -9.951 4.889 1.00 79.81 290 SER A C 1
ATOM 2265 O O . SER A 1 290 ? 11.070 -9.775 5.892 1.00 79.81 290 SER A O 1
ATOM 2267 N N . ARG A 1 291 ? 9.071 -9.675 4.880 1.00 84.38 291 ARG A N 1
ATOM 2268 C CA . ARG A 1 291 ? 8.351 -9.107 6.032 1.00 84.38 291 ARG A CA 1
ATOM 2269 C C . ARG A 1 291 ? 8.436 -9.989 7.275 1.00 84.38 291 ARG A C 1
ATOM 2271 O O . ARG A 1 291 ? 8.690 -9.489 8.369 1.00 84.38 291 ARG A O 1
ATOM 2278 N N . ALA A 1 292 ? 8.256 -11.302 7.113 1.00 80.81 292 ALA A N 1
ATOM 2279 C CA . ALA A 1 292 ? 8.375 -12.248 8.221 1.00 80.81 292 ALA A CA 1
ATOM 2280 C C . ALA A 1 292 ? 9.774 -12.203 8.856 1.00 80.81 292 ALA A C 1
ATOM 2282 O O . ALA A 1 292 ? 9.897 -12.237 10.079 1.00 80.81 292 ALA A O 1
ATOM 2283 N N . LYS A 1 293 ? 10.822 -12.063 8.037 1.00 79.56 293 LYS A N 1
ATOM 2284 C CA . LYS A 1 293 ? 12.200 -11.925 8.517 1.00 79.56 293 LYS A CA 1
ATOM 2285 C C . LYS A 1 293 ? 12.445 -10.584 9.205 1.00 79.56 293 LYS A C 1
ATOM 2287 O O . LYS A 1 293 ? 13.035 -10.594 10.278 1.00 79.56 293 LYS A O 1
ATOM 2292 N N . LEU A 1 294 ? 11.938 -9.471 8.663 1.00 81.12 294 LEU A N 1
ATOM 2293 C CA . LEU A 1 294 ? 12.035 -8.133 9.270 1.00 81.12 294 LEU A CA 1
ATOM 2294 C C . LEU A 1 294 ? 11.464 -8.105 10.697 1.00 81.12 294 LEU A C 1
ATOM 2296 O O . LEU A 1 294 ? 12.080 -7.556 11.612 1.00 81.12 294 LEU A O 1
ATOM 2300 N N . SER A 1 295 ? 10.325 -8.768 10.914 1.00 76.69 295 SER A N 1
ATOM 2301 C CA . SER A 1 295 ? 9.725 -8.901 12.247 1.00 76.69 295 SER A CA 1
ATOM 2302 C C . SER A 1 295 ? 10.589 -9.699 13.232 1.00 76.69 295 SER A C 1
ATOM 2304 O O . SER A 1 295 ? 10.431 -9.530 14.438 1.00 76.69 295 SER A O 1
ATOM 2306 N N . MET A 1 296 ? 11.478 -10.570 12.747 1.00 69.38 296 MET A N 1
ATOM 2307 C CA . MET A 1 296 ? 12.357 -11.411 13.569 1.00 69.38 296 MET A CA 1
ATOM 2308 C C . MET A 1 296 ? 13.720 -10.766 13.852 1.00 69.38 296 MET A C 1
ATOM 2310 O O . MET A 1 296 ? 14.556 -11.376 14.525 1.00 69.38 296 MET A O 1
ATOM 2314 N N . ILE A 1 297 ? 13.971 -9.548 13.359 1.00 69.12 297 ILE A N 1
ATOM 2315 C CA . ILE A 1 297 ? 15.246 -8.877 13.605 1.00 69.12 297 ILE A CA 1
ATOM 2316 C C . ILE A 1 297 ? 15.257 -8.312 15.025 1.00 69.12 297 ILE A C 1
ATOM 2318 O O . ILE A 1 297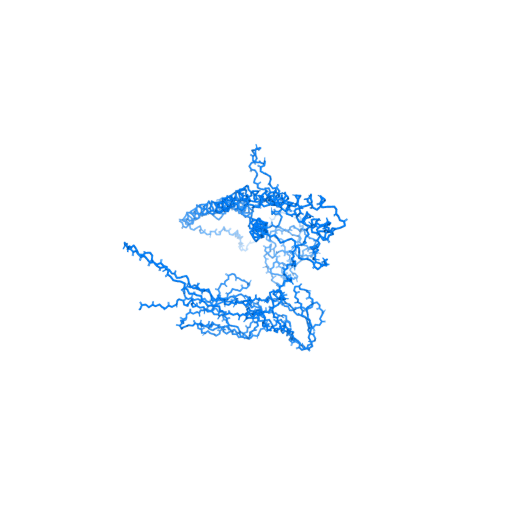 ? 14.493 -7.407 15.371 1.00 69.12 297 ILE A O 1
ATOM 2322 N N . ASN A 1 298 ? 16.160 -8.858 15.839 1.00 59.91 298 ASN A N 1
ATOM 2323 C CA . ASN A 1 298 ? 16.424 -8.401 17.196 1.00 59.91 298 ASN A CA 1
ATOM 2324 C C . ASN A 1 298 ? 17.545 -7.353 17.208 1.00 59.91 298 ASN A C 1
ATOM 2326 O O . ASN A 1 298 ? 18.582 -7.514 16.561 1.00 59.91 298 ASN A O 1
ATOM 2330 N N . THR A 1 299 ? 17.386 -6.330 18.049 1.00 54.62 299 THR A N 1
ATOM 2331 C CA . THR A 1 299 ? 18.320 -5.208 18.281 1.00 54.62 299 THR A CA 1
ATOM 2332 C C . THR A 1 299 ? 19.741 -5.648 18.684 1.00 54.62 299 THR A C 1
ATOM 2334 O O . THR A 1 299 ? 20.696 -4.886 18.562 1.00 54.62 299 THR A O 1
ATOM 2337 N N . MET A 1 300 ? 19.914 -6.900 19.122 1.00 42.62 300 MET A N 1
ATOM 2338 C CA . MET A 1 300 ? 21.175 -7.460 19.631 1.00 42.62 300 MET A CA 1
ATOM 2339 C C . MET A 1 300 ? 22.187 -7.886 18.548 1.00 42.62 300 MET A C 1
ATOM 2341 O O . MET A 1 300 ? 23.329 -8.199 18.887 1.00 42.62 300 MET A O 1
ATOM 2345 N N . SER A 1 301 ? 21.837 -7.873 17.256 1.00 48.78 301 SER A N 1
ATOM 2346 C CA . SER A 1 301 ? 22.771 -8.294 16.193 1.00 48.78 301 SER A CA 1
ATOM 2347 C C . SER A 1 301 ? 23.866 -7.266 15.867 1.00 48.78 301 SER A C 1
ATOM 2349 O O . SER A 1 301 ? 24.904 -7.646 15.330 1.00 48.78 301 SER A O 1
ATOM 2351 N N . LYS A 1 302 ? 23.714 -5.993 16.266 1.00 48.06 302 LYS A N 1
ATOM 2352 C CA . LYS A 1 302 ? 24.743 -4.951 16.053 1.00 48.06 302 LYS A CA 1
ATOM 2353 C C . LYS A 1 302 ? 25.956 -5.072 16.996 1.00 48.06 302 LYS A C 1
ATOM 2355 O O . LYS A 1 302 ? 27.029 -4.584 16.667 1.00 48.06 302 LYS A O 1
ATOM 2360 N N . ILE A 1 303 ? 25.840 -5.760 18.140 1.00 44.44 303 ILE A N 1
ATOM 2361 C CA . ILE A 1 303 ? 26.914 -5.809 19.161 1.00 44.44 303 ILE A CA 1
ATOM 2362 C C . ILE A 1 303 ? 28.046 -6.794 18.788 1.00 44.44 303 ILE A C 1
ATOM 2364 O O . ILE A 1 303 ? 29.135 -6.730 19.353 1.00 44.44 303 ILE A O 1
ATOM 2368 N N . ARG A 1 304 ? 27.840 -7.691 17.810 1.00 42.84 304 ARG A N 1
ATOM 2369 C CA . ARG A 1 304 ? 28.844 -8.698 17.397 1.00 42.84 304 ARG A CA 1
ATOM 2370 C C . ARG A 1 304 ? 29.655 -8.357 16.140 1.00 42.84 304 ARG A C 1
ATOM 2372 O O . ARG A 1 304 ? 30.414 -9.211 15.693 1.00 42.84 304 ARG A O 1
ATOM 2379 N N . GLY A 1 305 ? 29.539 -7.144 15.593 1.00 39.72 305 GLY A N 1
ATOM 2380 C CA . GLY A 1 305 ? 30.398 -6.698 14.486 1.00 39.72 305 GLY A CA 1
ATOM 2381 C C . GLY A 1 305 ? 30.242 -7.507 13.192 1.00 39.72 305 GLY A C 1
ATOM 2382 O O . GLY A 1 305 ? 31.205 -7.666 12.450 1.00 39.72 305 GLY A O 1
ATOM 2383 N N . GLN A 1 306 ? 29.054 -8.060 12.931 1.00 40.16 306 GLN A N 1
ATOM 2384 C CA . GLN A 1 306 ? 28.724 -8.620 11.622 1.00 40.16 306 GLN A CA 1
ATOM 2385 C C . GLN A 1 306 ? 27.820 -7.630 10.884 1.00 40.16 306 GLN A C 1
ATOM 2387 O O . GLN A 1 306 ? 26.626 -7.575 11.167 1.00 40.16 306 GLN A O 1
ATOM 2392 N N . ASP A 1 307 ? 28.400 -6.893 9.929 1.00 46.34 307 ASP A N 1
ATOM 2393 C CA . ASP A 1 307 ? 27.739 -6.051 8.908 1.00 46.34 307 ASP A CA 1
ATOM 2394 C C . ASP A 1 307 ? 26.917 -6.887 7.917 1.00 46.34 307 ASP A C 1
ATOM 2396 O O . ASP A 1 307 ? 27.032 -6.784 6.698 1.00 46.34 307 ASP A O 1
ATOM 2400 N N . LYS A 1 308 ? 26.112 -7.815 8.420 1.00 52.66 308 LYS A N 1
ATOM 2401 C CA . LYS A 1 308 ? 25.142 -8.510 7.589 1.00 52.66 308 LYS A CA 1
ATOM 2402 C C . LYS A 1 308 ? 23.827 -7.821 7.871 1.00 52.66 308 LYS A C 1
ATOM 2404 O O . LYS A 1 308 ? 23.383 -7.838 9.016 1.00 52.66 308 LYS A O 1
ATOM 2409 N N . GLY A 1 309 ? 23.283 -7.173 6.841 1.00 60.84 309 GLY A N 1
ATOM 2410 C CA . GLY A 1 309 ? 21.989 -6.502 6.856 1.00 60.84 309 GLY A CA 1
ATOM 2411 C C . GLY A 1 309 ? 20.840 -7.425 7.298 1.00 60.84 309 GLY A C 1
ATOM 2412 O O . GLY A 1 309 ? 21.049 -8.466 7.922 1.00 60.84 309 GLY A O 1
ATOM 2413 N N . PRO A 1 310 ? 19.586 -7.106 6.974 1.00 63.88 310 PRO A N 1
ATOM 2414 C CA . PRO A 1 310 ? 18.403 -7.707 7.586 1.00 63.88 310 PRO A CA 1
ATOM 2415 C C . PRO A 1 310 ? 18.180 -9.214 7.286 1.00 63.88 310 PRO A C 1
ATOM 2417 O O . PRO A 1 310 ? 17.184 -9.800 7.709 1.00 63.88 310 PRO A O 1
ATOM 2420 N N . GLY A 1 311 ? 19.123 -9.895 6.620 1.00 71.06 311 GLY A N 1
ATOM 2421 C CA . GLY A 1 311 ? 19.113 -11.350 6.405 1.00 71.06 311 GLY A CA 1
ATOM 2422 C C . GLY A 1 311 ? 18.210 -11.795 5.249 1.00 71.06 311 GLY A C 1
ATOM 2423 O O . GLY A 1 311 ? 17.868 -12.981 5.113 1.00 71.06 311 GLY A O 1
ATOM 2424 N N . TYR A 1 312 ? 17.806 -10.844 4.413 1.00 81.88 312 TYR A N 1
ATOM 2425 C CA . TYR A 1 312 ? 17.108 -11.048 3.154 1.00 81.88 312 TYR A CA 1
ATOM 2426 C C . TYR A 1 312 ? 17.653 -10.072 2.103 1.00 81.88 312 TYR A C 1
ATOM 2428 O O . TYR A 1 312 ? 18.094 -8.988 2.473 1.00 81.88 312 TYR A O 1
ATOM 2436 N N . PRO A 1 313 ? 17.659 -10.455 0.816 1.00 83.25 313 PRO A N 1
ATOM 2437 C CA . PRO A 1 313 ? 18.108 -9.565 -0.245 1.00 83.25 313 PRO A CA 1
ATOM 2438 C C . PRO A 1 313 ? 17.051 -8.491 -0.532 1.00 83.25 313 PRO A C 1
ATOM 2440 O O . PRO A 1 313 ? 15.858 -8.804 -0.609 1.00 83.25 313 PRO A O 1
ATOM 2443 N N . GLN A 1 314 ? 17.490 -7.246 -0.719 1.00 90.12 314 GLN A N 1
ATOM 2444 C CA . GLN A 1 314 ? 16.651 -6.184 -1.280 1.00 90.12 314 GLN A CA 1
ATOM 2445 C C . GLN A 1 314 ? 16.547 -6.352 -2.800 1.00 90.12 314 GLN A C 1
ATOM 2447 O O . GLN A 1 314 ? 17.434 -6.930 -3.437 1.00 90.12 314 GLN A O 1
ATOM 2452 N N . ALA A 1 315 ? 15.461 -5.856 -3.391 1.00 90.50 315 ALA A N 1
ATOM 2453 C CA . ALA A 1 315 ? 15.230 -5.973 -4.831 1.00 90.50 315 ALA A CA 1
ATOM 2454 C C . ALA A 1 315 ? 16.313 -5.238 -5.637 1.00 90.50 315 ALA A C 1
ATOM 2456 O O . ALA A 1 315 ? 16.782 -5.736 -6.659 1.00 90.50 315 ALA A O 1
ATOM 2457 N N . GLU A 1 316 ? 16.755 -4.093 -5.125 1.00 92.94 316 GLU A N 1
ATOM 2458 C CA . GLU A 1 316 ? 17.844 -3.281 -5.651 1.00 92.94 316 GLU A CA 1
ATOM 2459 C C . GLU A 1 316 ? 19.150 -4.082 -5.678 1.00 92.94 316 GLU A C 1
ATOM 2461 O O . GLU A 1 316 ? 19.798 -4.166 -6.716 1.00 92.94 316 GLU A O 1
ATOM 2466 N N . THR A 1 317 ? 19.496 -4.784 -4.593 1.00 93.25 317 THR A N 1
ATOM 2467 C CA . THR A 1 317 ? 20.689 -5.645 -4.555 1.00 93.25 317 THR A CA 1
ATOM 2468 C C . THR A 1 317 ? 20.635 -6.747 -5.616 1.00 93.25 317 THR A C 1
ATOM 2470 O O . THR A 1 317 ? 21.631 -6.986 -6.293 1.00 93.25 317 THR A O 1
ATOM 2473 N N . ILE A 1 318 ? 19.473 -7.385 -5.809 1.00 93.31 318 ILE A N 1
ATOM 2474 C CA . ILE A 1 318 ? 19.291 -8.440 -6.822 1.00 93.31 318 ILE A CA 1
ATOM 2475 C C . ILE A 1 318 ? 19.492 -7.879 -8.237 1.00 93.31 318 ILE A C 1
ATOM 2477 O O . ILE A 1 318 ? 20.173 -8.497 -9.057 1.00 93.31 318 ILE A O 1
ATOM 2481 N N . LEU A 1 319 ? 18.928 -6.701 -8.523 1.00 96.12 319 LEU A N 1
ATOM 2482 C CA . LEU A 1 319 ? 19.105 -6.023 -9.808 1.00 96.12 319 LEU A CA 1
ATOM 2483 C C . LEU A 1 319 ? 20.572 -5.631 -10.039 1.00 96.12 319 LEU A C 1
ATOM 2485 O O . LEU A 1 319 ? 21.110 -5.871 -11.121 1.00 96.12 319 LEU A O 1
ATOM 2489 N N . GLY A 1 320 ? 21.225 -5.078 -9.015 1.00 96.50 320 GLY A N 1
ATOM 2490 C CA . GLY A 1 320 ? 22.635 -4.700 -9.060 1.00 96.50 320 GLY A CA 1
ATOM 2491 C C . GLY A 1 320 ? 23.548 -5.894 -9.338 1.00 96.50 320 GLY A C 1
ATOM 2492 O O . GLY A 1 320 ? 24.389 -5.830 -10.233 1.00 96.50 320 GLY A O 1
ATOM 2493 N N . ASP A 1 321 ? 23.339 -7.023 -8.654 1.00 95.31 321 ASP A N 1
ATOM 2494 C CA . ASP A 1 321 ? 24.125 -8.244 -8.865 1.00 95.31 321 ASP A CA 1
ATOM 2495 C C . ASP A 1 321 ? 23.963 -8.802 -10.296 1.00 95.31 321 ASP A C 1
ATOM 2497 O O . ASP A 1 321 ? 24.943 -9.258 -10.893 1.00 95.31 321 ASP A O 1
ATOM 2501 N N . ALA A 1 322 ? 22.766 -8.713 -10.892 1.00 97.06 322 ALA A N 1
ATOM 2502 C CA . ALA A 1 322 ? 22.543 -9.102 -12.288 1.00 97.06 322 ALA A CA 1
ATOM 2503 C C . ALA A 1 322 ? 23.295 -8.191 -13.274 1.00 97.06 322 ALA A C 1
ATOM 2505 O O . ALA A 1 322 ? 23.972 -8.685 -14.179 1.00 97.06 322 ALA A O 1
ATOM 2506 N N . MET A 1 323 ? 23.223 -6.869 -13.081 1.00 97.81 323 MET A N 1
ATOM 2507 C CA . MET A 1 323 ? 23.950 -5.894 -13.904 1.00 97.81 323 MET A CA 1
ATOM 2508 C C . MET A 1 323 ? 25.466 -6.099 -13.816 1.00 97.81 323 MET A C 1
ATOM 2510 O O . MET A 1 323 ? 26.147 -6.113 -14.840 1.00 97.81 323 MET A O 1
ATOM 2514 N N . LEU A 1 324 ? 25.989 -6.340 -12.611 1.00 97.19 324 LEU A N 1
ATOM 2515 C CA . LEU A 1 324 ? 27.404 -6.636 -12.385 1.00 97.19 324 LEU A CA 1
ATOM 2516 C C . LEU A 1 324 ? 27.844 -7.924 -13.082 1.00 97.19 324 LEU A C 1
ATOM 2518 O O . LEU A 1 324 ? 28.921 -7.959 -13.679 1.00 97.19 324 LEU A O 1
ATOM 2522 N N . LYS A 1 325 ? 27.029 -8.982 -13.002 1.00 96.75 325 LYS A N 1
ATOM 2523 C CA . LYS A 1 325 ? 27.317 -10.269 -13.641 1.00 96.75 325 LYS A CA 1
ATOM 2524 C C . LYS A 1 325 ? 27.453 -10.102 -15.155 1.00 96.75 325 LYS A C 1
ATOM 2526 O O . LYS A 1 325 ? 28.518 -10.375 -15.706 1.00 96.75 325 LYS A O 1
ATOM 2531 N N . PHE A 1 326 ? 26.412 -9.595 -15.813 1.00 96.81 326 PHE A N 1
ATOM 2532 C CA . PHE A 1 326 ? 26.410 -9.457 -17.270 1.00 96.81 326 PHE A CA 1
ATOM 2533 C C . PHE A 1 326 ? 27.363 -8.364 -17.766 1.00 96.81 326 PHE A C 1
ATOM 2535 O O . PHE A 1 326 ? 27.951 -8.498 -18.837 1.00 96.81 326 PHE A O 1
ATOM 2542 N N . GLY A 1 327 ? 27.587 -7.313 -16.973 1.00 96.56 327 GLY A N 1
ATOM 2543 C CA . GLY A 1 327 ? 28.581 -6.287 -17.278 1.00 96.56 327 GLY A CA 1
ATOM 2544 C C . GLY A 1 327 ? 30.001 -6.855 -17.380 1.00 96.56 327 GLY A C 1
ATOM 2545 O O . GLY A 1 327 ? 30.737 -6.491 -18.295 1.00 96.56 327 GLY A O 1
ATOM 2546 N N . ARG A 1 328 ? 30.364 -7.805 -16.504 1.00 95.69 328 ARG A N 1
ATOM 2547 C CA . ARG A 1 328 ? 31.657 -8.512 -16.564 1.00 95.69 328 ARG A CA 1
ATOM 2548 C C . ARG A 1 328 ? 31.734 -9.493 -17.734 1.00 95.69 328 ARG A C 1
ATOM 2550 O O . ARG A 1 328 ? 32.779 -9.577 -18.372 1.00 95.69 328 ARG A O 1
ATOM 2557 N N . GLU A 1 329 ? 30.649 -10.208 -18.027 1.00 95.88 329 GLU A N 1
ATOM 2558 C CA . GLU A 1 329 ? 30.588 -11.163 -19.148 1.00 95.88 329 GLU A CA 1
ATOM 2559 C C . GLU A 1 329 ? 30.739 -10.480 -20.517 1.00 95.88 329 GLU A C 1
ATOM 2561 O O . GLU A 1 329 ? 31.370 -11.033 -21.415 1.00 95.88 329 GLU A O 1
ATOM 2566 N N . LEU A 1 330 ? 30.239 -9.249 -20.667 1.00 92.88 330 LEU A N 1
ATOM 2567 C CA . LEU A 1 330 ? 30.419 -8.441 -21.881 1.00 92.88 330 LEU A CA 1
ATOM 2568 C C . LEU A 1 330 ? 31.874 -7.998 -22.128 1.00 92.88 330 LEU A C 1
ATOM 2570 O O . LEU A 1 330 ? 32.195 -7.564 -23.237 1.00 92.88 330 LEU A O 1
ATOM 2574 N N . GLY A 1 331 ? 32.742 -8.112 -21.120 1.00 86.06 331 GLY A N 1
ATOM 2575 C CA . GLY A 1 331 ? 34.158 -7.761 -21.188 1.00 86.06 331 GLY A CA 1
ATOM 2576 C C . GLY A 1 331 ? 34.444 -6.261 -21.060 1.00 86.06 331 GLY A C 1
ATOM 2577 O O . GLY A 1 331 ? 33.626 -5.404 -21.397 1.00 86.06 331 GLY A O 1
ATOM 2578 N N . GLU A 1 332 ? 35.658 -5.940 -20.605 1.00 87.31 332 GLU A N 1
ATOM 2579 C CA . GLU A 1 332 ? 36.109 -4.564 -20.311 1.00 87.31 332 GLU A CA 1
ATOM 2580 C C . GLU A 1 332 ? 36.205 -3.666 -21.561 1.00 87.31 332 GLU A C 1
ATOM 2582 O O . GLU A 1 332 ? 36.185 -2.440 -21.467 1.00 87.31 332 GLU A O 1
ATOM 2587 N N . GLU A 1 333 ? 36.244 -4.270 -22.751 1.00 85.31 333 GLU A N 1
ATOM 2588 C CA . GLU A 1 333 ? 36.249 -3.565 -24.039 1.00 85.31 333 GLU A CA 1
ATOM 2589 C C . GLU A 1 333 ? 34.861 -3.021 -24.425 1.00 85.31 333 GLU A C 1
ATOM 2591 O O . GLU A 1 333 ? 34.737 -2.110 -25.252 1.00 85.31 333 GLU A O 1
ATOM 2596 N N . SER A 1 334 ? 33.792 -3.568 -23.835 1.00 90.75 334 SER A N 1
ATOM 2597 C CA . SER A 1 334 ? 32.426 -3.123 -24.088 1.00 90.75 334 SER A CA 1
ATOM 2598 C C . SER A 1 334 ? 32.109 -1.888 -23.253 1.00 90.75 334 SER A C 1
ATOM 2600 O O . SER A 1 334 ? 32.013 -1.940 -22.027 1.00 90.75 334 SER A O 1
ATOM 2602 N N . SER A 1 335 ? 31.850 -0.761 -23.920 1.00 89.69 335 SER A N 1
ATOM 2603 C CA . SER A 1 335 ? 31.398 0.456 -23.227 1.00 89.69 335 SER A CA 1
ATOM 2604 C C . SER A 1 335 ? 30.053 0.253 -22.517 1.00 89.69 335 SER A C 1
ATOM 2606 O O . SER A 1 335 ? 29.815 0.865 -21.480 1.00 89.69 335 SER A O 1
ATOM 2608 N N . PHE A 1 336 ? 29.205 -0.644 -23.034 1.00 93.31 336 PHE A N 1
ATOM 2609 C CA . PHE A 1 336 ? 27.965 -1.047 -22.372 1.00 93.31 336 PHE A CA 1
ATOM 2610 C C . PHE A 1 336 ? 28.229 -1.940 -21.152 1.00 93.31 336 PHE A C 1
ATOM 2612 O O . PHE A 1 336 ? 27.598 -1.743 -20.119 1.00 93.31 336 PHE A O 1
ATOM 2619 N N . GLY A 1 337 ? 29.205 -2.854 -21.231 1.00 94.50 337 GLY A N 1
ATOM 2620 C CA . GLY A 1 337 ? 29.621 -3.686 -20.096 1.00 94.50 337 GLY A CA 1
ATOM 2621 C C . GLY A 1 337 ? 30.105 -2.847 -18.912 1.00 94.50 337 GLY A C 1
ATOM 2622 O O . GLY A 1 337 ? 29.623 -3.009 -17.795 1.00 94.50 337 GLY A O 1
ATOM 2623 N N . MET A 1 338 ? 30.964 -1.858 -19.172 1.00 94.44 338 MET A N 1
ATOM 2624 C CA . MET A 1 338 ? 31.437 -0.935 -18.134 1.00 94.44 338 MET A CA 1
ATOM 2625 C C . MET A 1 338 ? 30.324 -0.033 -17.576 1.00 94.44 338 MET A C 1
ATOM 2627 O O . MET A 1 338 ? 30.321 0.262 -16.384 1.00 94.44 338 MET A O 1
ATOM 2631 N N . ALA A 1 339 ? 29.361 0.386 -18.405 1.00 95.50 339 ALA A N 1
ATOM 2632 C CA . ALA A 1 339 ? 28.199 1.142 -17.933 1.00 95.50 339 ALA A CA 1
ATOM 2633 C C . ALA A 1 339 ? 27.281 0.294 -17.033 1.00 95.50 339 ALA A C 1
ATOM 2635 O O . ALA A 1 339 ? 26.798 0.787 -16.016 1.00 95.50 339 ALA A O 1
ATOM 2636 N N . LEU A 1 340 ? 27.081 -0.985 -17.375 1.00 97.12 340 LEU A N 1
ATOM 2637 C CA . LEU A 1 340 ? 26.346 -1.938 -16.540 1.00 97.12 340 LEU A CA 1
ATOM 2638 C C . LEU A 1 340 ? 27.039 -2.186 -15.201 1.00 97.12 340 LEU A C 1
ATOM 2640 O O . LEU A 1 340 ? 26.351 -2.311 -14.195 1.00 97.12 340 LEU A O 1
ATOM 2644 N N . ILE A 1 341 ? 28.374 -2.233 -15.171 1.00 97.19 341 ILE A N 1
ATOM 2645 C CA . ILE A 1 341 ? 29.119 -2.383 -13.917 1.00 97.19 341 ILE A CA 1
ATOM 2646 C C . ILE A 1 341 ? 28.874 -1.176 -13.009 1.00 97.19 341 ILE A C 1
ATOM 2648 O O . ILE A 1 341 ? 28.412 -1.363 -11.888 1.00 97.19 341 ILE A O 1
ATOM 2652 N N . ASP A 1 342 ? 29.084 0.048 -13.501 1.00 96.50 342 ASP A N 1
ATOM 2653 C CA . ASP A 1 342 ? 28.852 1.265 -12.711 1.00 96.50 342 ASP A CA 1
ATOM 2654 C C . ASP A 1 342 ? 27.404 1.375 -12.213 1.00 96.50 342 ASP A C 1
ATOM 2656 O O . ASP A 1 342 ? 27.165 1.720 -11.056 1.00 96.50 342 ASP A O 1
ATOM 2660 N N . ALA A 1 343 ? 26.430 1.079 -13.082 1.00 97.50 343 ALA A N 1
ATOM 2661 C CA . ALA A 1 343 ? 25.022 1.061 -12.702 1.00 97.50 343 ALA A CA 1
ATOM 2662 C C . ALA A 1 343 ? 24.747 -0.017 -11.650 1.00 97.50 343 ALA A C 1
ATOM 2664 O O . ALA A 1 343 ? 24.078 0.254 -10.658 1.00 97.50 343 ALA A O 1
ATOM 2665 N N . GLY A 1 344 ? 25.303 -1.216 -11.825 1.00 97.50 344 GLY A N 1
ATOM 2666 C CA . GLY A 1 344 ? 25.162 -2.316 -10.882 1.00 97.50 344 GLY A CA 1
ATOM 2667 C C . GLY A 1 344 ? 25.729 -1.998 -9.499 1.00 97.50 344 GLY A C 1
ATOM 2668 O O . GLY A 1 344 ? 25.081 -2.308 -8.501 1.00 97.50 344 GLY A O 1
ATOM 2669 N N . GLU A 1 345 ? 26.887 -1.333 -9.421 1.00 97.19 345 GLU A N 1
ATOM 2670 C CA . GLU A 1 345 ? 27.482 -0.877 -8.156 1.00 97.19 345 GLU A CA 1
ATOM 2671 C C . GLU A 1 345 ? 26.587 0.149 -7.449 1.00 97.19 345 GLU A C 1
ATOM 2673 O O . GLU A 1 345 ? 26.251 -0.035 -6.280 1.00 97.19 345 GLU A O 1
ATOM 2678 N N . SER A 1 346 ? 26.125 1.182 -8.161 1.00 97.81 346 SER A N 1
ATOM 2679 C CA . SER A 1 346 ? 25.255 2.212 -7.578 1.00 97.81 346 SER A CA 1
ATOM 2680 C C . SER A 1 346 ? 23.879 1.674 -7.172 1.00 97.81 346 SER A C 1
ATOM 2682 O O . SER A 1 346 ? 23.363 2.025 -6.114 1.00 97.81 346 SER A O 1
ATOM 2684 N N . ILE A 1 347 ? 23.271 0.790 -7.968 1.00 97.06 347 ILE A N 1
ATOM 2685 C CA . ILE A 1 347 ? 21.995 0.154 -7.612 1.00 97.06 347 ILE A CA 1
ATOM 2686 C C . ILE A 1 347 ? 22.167 -0.788 -6.408 1.00 97.06 347 ILE A C 1
ATOM 2688 O O . ILE A 1 347 ? 21.281 -0.873 -5.558 1.00 97.06 347 ILE A O 1
ATOM 2692 N N . LYS A 1 348 ? 23.315 -1.457 -6.274 1.00 95.12 348 LYS A N 1
ATOM 2693 C CA . LYS A 1 348 ? 23.621 -2.266 -5.089 1.00 95.12 348 LYS A CA 1
ATOM 2694 C C . LYS A 1 348 ? 23.764 -1.412 -3.827 1.00 95.12 348 LYS A C 1
ATOM 2696 O O . LYS A 1 348 ? 23.221 -1.793 -2.792 1.00 95.12 348 LYS A O 1
ATOM 2701 N N . GLU A 1 349 ? 24.407 -0.251 -3.934 1.00 95.62 349 GLU A N 1
ATOM 2702 C CA . GLU A 1 349 ? 24.510 0.740 -2.854 1.00 95.62 349 GLU A CA 1
ATOM 2703 C C . GLU A 1 349 ? 23.125 1.250 -2.409 1.00 95.62 349 GLU A C 1
ATOM 2705 O O . GLU A 1 349 ? 22.861 1.367 -1.212 1.00 95.62 349 GLU A O 1
ATOM 2710 N N . LEU A 1 350 ? 22.176 1.446 -3.340 1.00 96.12 350 LEU A N 1
ATOM 2711 C CA . LEU A 1 350 ? 20.777 1.743 -2.983 1.00 96.12 350 LEU A CA 1
ATOM 2712 C C . LEU A 1 350 ? 20.142 0.638 -2.126 1.00 96.12 350 LEU A C 1
ATOM 2714 O O . LEU A 1 350 ? 19.359 0.939 -1.223 1.00 96.12 350 LEU A O 1
ATOM 2718 N N . GLY A 1 351 ? 20.492 -0.625 -2.378 1.00 93.38 351 GLY A N 1
ATOM 2719 C CA . GLY A 1 351 ? 20.071 -1.754 -1.548 1.00 93.38 351 GLY A CA 1
ATOM 2720 C C . GLY A 1 351 ? 20.576 -1.651 -0.105 1.00 93.38 351 GLY A C 1
ATOM 2721 O O . GLY A 1 351 ? 19.814 -1.895 0.827 1.00 93.38 351 GLY A O 1
ATOM 2722 N N . GLU A 1 352 ? 21.817 -1.208 0.105 1.00 91.25 352 GLU A N 1
ATOM 2723 C CA . GLU A 1 352 ? 22.382 -0.991 1.448 1.00 91.25 352 GLU A CA 1
ATOM 2724 C C . GLU A 1 352 ? 21.693 0.175 2.177 1.00 91.25 352 GLU A C 1
ATOM 2726 O O . GLU A 1 352 ? 21.390 0.095 3.371 1.00 91.25 352 GLU A O 1
ATOM 2731 N N . VAL A 1 353 ? 21.367 1.248 1.450 1.00 94.44 353 VAL A N 1
ATOM 2732 C CA . VAL A 1 353 ? 20.586 2.375 1.984 1.00 94.44 353 VAL A CA 1
ATOM 2733 C C . VAL A 1 353 ? 19.159 1.933 2.347 1.00 94.44 353 VAL A C 1
ATOM 2735 O O . VAL A 1 353 ? 18.617 2.361 3.369 1.00 94.44 353 VAL A O 1
ATOM 2738 N N . LYS A 1 354 ? 18.561 1.021 1.571 1.00 93.00 354 LYS A N 1
ATOM 2739 C CA . LYS A 1 354 ? 17.257 0.413 1.877 1.00 93.00 354 LYS A CA 1
ATOM 2740 C C . LYS A 1 354 ? 17.308 -0.506 3.104 1.00 93.00 354 LYS A C 1
ATOM 2742 O O . LYS A 1 354 ? 16.390 -0.473 3.924 1.00 93.00 354 LYS A O 1
ATOM 2747 N N . ASP A 1 355 ? 18.381 -1.275 3.272 1.00 90.69 355 ASP A N 1
ATOM 2748 C CA . ASP A 1 355 ? 18.630 -2.068 4.482 1.00 90.69 355 ASP A CA 1
ATOM 2749 C C . ASP A 1 355 ? 18.737 -1.186 5.733 1.00 90.69 355 ASP A C 1
ATOM 2751 O O . ASP A 1 355 ? 18.192 -1.523 6.790 1.00 90.69 355 ASP A O 1
ATOM 2755 N N . ALA A 1 356 ? 19.410 -0.038 5.613 1.00 91.19 356 ALA A N 1
ATOM 2756 C CA . ALA A 1 356 ? 19.520 0.933 6.694 1.00 91.19 356 ALA A CA 1
ATOM 2757 C C . ALA A 1 356 ? 18.148 1.504 7.091 1.00 91.19 356 ALA A C 1
ATOM 2759 O O . ALA A 1 356 ? 17.840 1.528 8.284 1.00 91.19 356 ALA A O 1
ATOM 2760 N N . LEU A 1 357 ? 17.300 1.865 6.115 1.00 93.94 357 LEU A N 1
ATOM 2761 C CA . LEU A 1 357 ? 15.924 2.318 6.363 1.00 93.94 357 LEU A CA 1
ATOM 2762 C C . LEU A 1 357 ? 15.113 1.270 7.133 1.00 93.94 357 LEU A C 1
ATOM 2764 O O . LEU A 1 357 ? 14.495 1.590 8.150 1.00 93.94 357 LEU A O 1
ATOM 2768 N N . ASP A 1 358 ? 15.118 0.019 6.661 1.00 90.12 358 ASP A N 1
ATOM 2769 C CA . ASP A 1 358 ? 14.380 -1.072 7.305 1.00 90.12 358 ASP A CA 1
ATOM 2770 C C . ASP A 1 358 ? 14.802 -1.224 8.771 1.00 90.12 358 ASP A C 1
ATOM 2772 O O . ASP A 1 358 ? 13.962 -1.416 9.655 1.00 90.12 358 ASP A O 1
ATOM 2776 N N . MET A 1 359 ? 16.104 -1.100 9.044 1.00 88.62 359 MET A N 1
ATOM 2777 C CA . MET A 1 359 ? 16.644 -1.206 10.394 1.00 88.62 359 MET A CA 1
ATOM 2778 C C . MET A 1 359 ? 16.332 -0.018 11.283 1.00 88.62 359 MET A C 1
ATOM 2780 O O . MET A 1 359 ? 15.996 -0.212 12.452 1.00 88.62 359 MET A O 1
ATOM 2784 N N . GLU A 1 360 ? 16.425 1.190 10.752 1.00 90.81 360 GLU A N 1
ATOM 2785 C CA . GLU A 1 360 ? 16.140 2.398 11.507 1.00 90.81 360 GLU A CA 1
ATOM 2786 C C . GLU A 1 360 ? 14.660 2.484 11.882 1.00 90.81 360 GLU A C 1
ATOM 2788 O O . GLU A 1 360 ? 14.330 2.675 13.054 1.00 90.81 360 GLU A O 1
ATOM 2793 N N . VAL A 1 361 ? 13.759 2.224 10.931 1.00 93.94 361 VAL A N 1
ATOM 2794 C CA . VAL A 1 361 ? 12.315 2.208 11.198 1.00 93.94 361 VAL A CA 1
ATOM 2795 C C . VAL A 1 361 ? 11.946 1.065 12.144 1.00 93.94 361 VAL A C 1
ATOM 2797 O O . VAL A 1 361 ? 11.125 1.245 13.046 1.00 93.94 361 VAL A O 1
ATOM 2800 N N . LYS A 1 362 ? 12.577 -0.109 12.015 1.00 89.81 362 LYS A N 1
ATOM 2801 C CA . LYS A 1 362 ? 12.358 -1.210 12.961 1.00 89.81 362 LYS A CA 1
ATOM 2802 C C . LYS A 1 362 ? 12.726 -0.809 14.393 1.00 89.81 362 LYS A C 1
ATOM 2804 O O . LYS A 1 362 ? 11.921 -1.014 15.296 1.00 89.81 362 LYS A O 1
ATOM 2809 N N . GLN A 1 363 ? 13.907 -0.222 14.585 1.00 89.25 363 GLN A N 1
ATOM 2810 C CA . GLN A 1 363 ? 14.460 0.085 15.909 1.00 89.25 363 GLN A CA 1
ATOM 2811 C C . GLN A 1 363 ? 13.816 1.307 16.570 1.00 89.25 363 GLN A C 1
ATOM 2813 O O . GLN A 1 363 ? 13.564 1.282 17.772 1.00 89.25 363 GLN A O 1
ATOM 2818 N N . ASN A 1 364 ? 13.546 2.362 15.800 1.00 91.56 364 ASN A N 1
ATOM 2819 C CA . ASN A 1 364 ? 13.138 3.659 16.345 1.00 91.56 364 ASN A CA 1
ATOM 2820 C C . ASN A 1 364 ? 11.629 3.914 16.254 1.00 91.56 364 ASN A C 1
ATOM 2822 O O . ASN A 1 364 ? 11.136 4.843 16.888 1.00 91.56 364 ASN A O 1
ATOM 2826 N N . PHE A 1 365 ? 10.889 3.098 15.495 1.00 94.50 365 PHE A N 1
ATOM 2827 C CA . PHE A 1 365 ? 9.445 3.260 15.325 1.00 94.50 365 PHE A CA 1
ATOM 2828 C C . PHE A 1 365 ? 8.656 1.996 15.679 1.00 94.50 365 PHE A C 1
ATOM 2830 O O . PHE A 1 365 ? 7.830 2.025 16.589 1.00 94.50 365 PHE A O 1
ATOM 2837 N N . ILE A 1 366 ? 8.932 0.867 15.017 1.00 92.69 366 ILE A N 1
ATOM 2838 C CA . ILE A 1 366 ? 8.159 -0.373 15.214 1.00 92.69 366 ILE A CA 1
ATOM 2839 C C . ILE A 1 366 ? 8.365 -0.945 16.624 1.00 92.69 366 ILE A C 1
ATOM 2841 O O . ILE A 1 366 ? 7.385 -1.251 17.296 1.00 92.69 366 ILE A O 1
ATOM 2845 N N . ASP A 1 367 ? 9.609 -1.070 17.096 1.00 91.44 367 ASP A N 1
ATOM 2846 C CA . ASP A 1 367 ? 9.905 -1.654 18.414 1.00 91.44 367 ASP A CA 1
ATOM 2847 C C . ASP A 1 367 ? 9.326 -0.844 19.594 1.00 91.44 367 ASP A C 1
ATOM 2849 O O . ASP A 1 367 ? 8.705 -1.447 20.478 1.00 91.44 367 ASP A O 1
ATOM 2853 N N . PRO A 1 368 ? 9.434 0.500 19.624 1.00 92.62 368 PRO A N 1
ATOM 2854 C CA . PRO A 1 368 ? 8.758 1.317 20.632 1.00 92.62 368 PRO A CA 1
ATOM 2855 C C . PRO A 1 368 ? 7.232 1.158 20.626 1.00 92.62 368 PRO A C 1
ATOM 2857 O O . PRO A 1 368 ? 6.633 1.004 21.692 1.00 92.62 368 PRO A O 1
ATOM 2860 N N . LEU A 1 369 ? 6.603 1.130 19.444 1.00 92.12 369 LEU A N 1
ATOM 2861 C CA . LEU A 1 369 ? 5.157 0.927 19.312 1.00 92.12 369 LEU A CA 1
ATOM 2862 C C . LEU A 1 369 ? 4.720 -0.478 19.746 1.00 92.12 369 LEU A C 1
ATOM 2864 O O . LEU A 1 369 ? 3.688 -0.630 20.402 1.00 92.12 369 LEU A O 1
ATOM 2868 N N . GLN A 1 370 ? 5.522 -1.499 19.443 1.00 92.25 370 GLN A N 1
ATOM 2869 C CA . GLN A 1 370 ? 5.286 -2.865 19.906 1.00 92.25 370 GLN A CA 1
ATOM 2870 C C . GLN A 1 370 ? 5.359 -2.946 21.438 1.00 92.25 370 GLN A C 1
ATOM 2872 O O . GLN A 1 370 ? 4.501 -3.572 22.059 1.00 92.25 370 GLN A O 1
ATOM 2877 N N . ASN A 1 371 ? 6.334 -2.276 22.066 1.00 91.56 371 ASN A N 1
ATOM 2878 C CA . ASN A 1 371 ? 6.435 -2.214 23.526 1.00 91.56 371 ASN A CA 1
ATOM 2879 C C . ASN A 1 371 ? 5.232 -1.489 24.156 1.00 91.56 371 ASN A C 1
ATOM 2881 O O . ASN A 1 371 ? 4.655 -1.999 25.116 1.00 91.56 371 ASN A O 1
ATOM 2885 N N . LEU A 1 372 ? 4.810 -0.358 23.580 1.00 91.75 372 LEU A N 1
ATOM 2886 C CA . LEU A 1 372 ? 3.611 0.371 24.006 1.00 91.75 372 LEU A CA 1
ATOM 2887 C C . LEU A 1 372 ? 2.355 -0.521 23.949 1.00 91.75 372 LEU A C 1
ATOM 2889 O O . LEU A 1 372 ? 1.536 -0.532 24.870 1.00 91.75 372 LEU A O 1
ATOM 2893 N N . HIS A 1 373 ? 2.214 -1.303 22.876 1.00 91.38 373 HIS A N 1
ATOM 2894 C CA . HIS A 1 373 ? 1.107 -2.239 22.694 1.00 91.38 373 HIS A CA 1
ATOM 2895 C C . HIS A 1 373 ? 1.139 -3.407 23.693 1.00 91.38 373 HIS A C 1
ATOM 2897 O O . HIS A 1 373 ? 0.130 -3.714 24.334 1.00 91.38 373 HIS A O 1
ATOM 2903 N N . ASP A 1 374 ? 2.285 -4.071 23.840 1.00 92.50 374 ASP A N 1
ATOM 2904 C CA . ASP A 1 374 ? 2.381 -5.322 24.597 1.00 92.50 374 ASP A CA 1
ATOM 2905 C C . ASP A 1 374 ? 2.501 -5.134 26.107 1.00 92.50 374 ASP A C 1
ATOM 2907 O O . ASP A 1 374 ? 2.196 -6.072 26.858 1.00 92.50 374 ASP A O 1
ATOM 2911 N N . LYS A 1 375 ? 2.924 -3.947 26.547 1.00 92.62 375 LYS A N 1
ATOM 2912 C CA . LYS A 1 375 ? 3.099 -3.605 27.955 1.00 92.62 375 LYS A CA 1
ATOM 2913 C C . LYS A 1 375 ? 2.006 -2.653 28.431 1.00 92.62 375 LYS A C 1
ATOM 2915 O O . LYS A 1 375 ? 1.068 -3.109 29.082 1.00 92.62 375 LYS A O 1
ATOM 2920 N N . ASP A 1 376 ? 2.086 -1.376 28.068 1.00 92.38 376 ASP A N 1
ATOM 2921 C CA . ASP A 1 376 ? 1.282 -0.323 28.699 1.00 92.38 376 ASP A CA 1
ATOM 2922 C C . ASP A 1 376 ? -0.205 -0.451 28.333 1.00 92.38 376 ASP A C 1
ATOM 2924 O O . ASP A 1 376 ? -1.077 -0.493 29.205 1.00 92.38 376 ASP A O 1
ATOM 2928 N N . LEU A 1 377 ? -0.518 -0.636 27.045 1.00 93.38 377 LEU A N 1
ATOM 2929 C CA . LEU A 1 377 ? -1.899 -0.835 26.589 1.00 93.38 377 LEU A CA 1
ATOM 2930 C C . LEU A 1 377 ? -2.508 -2.135 27.135 1.00 93.38 377 LEU A C 1
ATOM 2932 O O . LEU A 1 377 ? -3.688 -2.177 27.493 1.00 93.38 377 LEU A O 1
ATOM 2936 N N . LYS A 1 378 ? -1.708 -3.199 27.247 1.00 93.75 378 LYS A N 1
ATOM 2937 C CA . LYS A 1 378 ? -2.147 -4.487 27.799 1.00 93.75 378 LYS A CA 1
ATOM 2938 C C . LYS A 1 378 ? -2.405 -4.418 29.307 1.00 93.75 378 LYS A C 1
ATOM 2940 O O . LYS A 1 378 ? -3.340 -5.059 29.796 1.00 93.75 378 LYS A O 1
ATOM 2945 N N . GLU A 1 379 ? -1.607 -3.643 30.035 1.00 95.00 379 GLU A N 1
ATOM 2946 C CA . GLU A 1 379 ? -1.795 -3.355 31.457 1.00 95.00 379 GLU A CA 1
ATOM 2947 C C . GLU A 1 379 ? -3.077 -2.543 31.690 1.00 95.00 379 GLU A C 1
ATOM 2949 O O . GLU A 1 379 ? -3.922 -2.943 32.495 1.00 95.00 379 GLU A O 1
ATOM 2954 N N . ILE A 1 380 ? -3.324 -1.496 30.896 1.00 95.00 380 ILE A N 1
ATOM 2955 C CA . ILE A 1 380 ? -4.574 -0.721 30.972 1.00 95.00 380 ILE A CA 1
ATOM 2956 C C . ILE A 1 380 ? -5.795 -1.601 30.673 1.00 95.00 380 ILE A C 1
ATOM 2958 O O . ILE A 1 380 ? -6.775 -1.586 31.423 1.00 95.00 380 ILE A O 1
ATOM 2962 N N . GLN A 1 381 ? -5.734 -2.447 29.638 1.00 93.88 381 GLN A N 1
ATOM 2963 C CA . GLN A 1 381 ? -6.797 -3.417 29.345 1.00 93.88 381 GLN A CA 1
ATOM 2964 C C . GLN A 1 381 ? -7.041 -4.388 30.513 1.00 93.88 381 GLN A C 1
ATOM 2966 O O . GLN A 1 381 ? -8.183 -4.796 30.762 1.00 93.88 381 GLN A O 1
ATOM 2971 N N . HIS A 1 382 ? -5.990 -4.770 31.245 1.00 95.44 382 HIS A N 1
ATOM 2972 C CA . HIS A 1 382 ? -6.118 -5.588 32.447 1.00 95.44 382 HIS A CA 1
ATOM 2973 C C . HIS A 1 382 ? -6.848 -4.836 33.569 1.00 95.44 382 HIS A C 1
ATOM 2975 O O . HIS A 1 382 ? -7.785 -5.394 34.152 1.00 95.44 382 HIS A O 1
ATOM 2981 N N . HIS A 1 383 ? -6.476 -3.582 33.842 1.00 95.12 383 HIS A N 1
ATOM 2982 C CA . HIS A 1 383 ? -7.122 -2.749 34.859 1.00 95.12 383 HIS A CA 1
ATOM 2983 C C . HIS A 1 383 ? -8.596 -2.481 34.547 1.00 95.12 383 HIS A C 1
ATOM 2985 O O . HIS A 1 383 ? -9.444 -2.735 35.404 1.00 95.12 383 HIS A O 1
ATOM 2991 N N . LEU A 1 384 ? -8.926 -2.097 33.309 1.00 93.12 384 LEU A N 1
ATOM 2992 C CA . LEU A 1 384 ? -10.309 -1.878 32.865 1.00 93.12 384 LEU A CA 1
ATOM 2993 C C . LEU A 1 384 ? -11.173 -3.130 33.051 1.00 93.12 384 LEU A C 1
ATOM 2995 O O . LEU A 1 384 ? -12.277 -3.074 33.591 1.00 93.12 384 LEU A O 1
ATOM 2999 N N . LYS A 1 385 ? -10.644 -4.300 32.682 1.00 94.81 385 LYS A N 1
ATOM 3000 C CA . LYS A 1 385 ? -11.349 -5.576 32.847 1.00 94.81 385 LYS A CA 1
ATOM 3001 C C . LYS A 1 385 ? -11.538 -5.966 34.313 1.00 94.81 385 LYS A C 1
ATOM 3003 O O . LYS A 1 385 ? -12.559 -6.562 34.659 1.00 94.81 385 LYS A O 1
ATOM 3008 N N . LYS A 1 386 ? -10.550 -5.679 35.165 1.00 95.12 386 LYS A N 1
ATOM 3009 C CA . LYS A 1 386 ? -10.631 -5.916 36.611 1.00 95.12 386 LYS A CA 1
ATOM 3010 C C . LYS A 1 386 ? -11.682 -5.004 37.244 1.00 95.12 386 LYS A C 1
ATOM 3012 O O . LYS A 1 386 ? -12.515 -5.504 37.997 1.00 95.12 386 LYS A O 1
ATOM 3017 N N . MET A 1 387 ? -11.671 -3.717 36.898 1.00 93.50 387 MET A N 1
ATOM 3018 C CA . MET A 1 387 ? -12.648 -2.724 37.345 1.00 93.50 387 MET A CA 1
ATOM 3019 C C . MET A 1 387 ? -14.069 -3.123 36.937 1.00 93.50 387 MET A C 1
ATOM 3021 O O . MET A 1 387 ? -14.935 -3.219 37.803 1.00 93.50 387 MET A O 1
ATOM 3025 N N . GLU A 1 388 ? -14.294 -3.489 35.671 1.00 91.69 388 GLU A N 1
ATOM 3026 C CA . GLU A 1 388 ? -15.619 -3.903 35.193 1.00 91.69 388 GLU A CA 1
ATOM 3027 C C . GLU A 1 388 ? -16.134 -5.147 35.942 1.00 91.69 388 GLU A C 1
ATOM 3029 O O . GLU A 1 388 ? -17.305 -5.234 36.306 1.00 91.69 388 GLU A O 1
ATOM 3034 N N . GLY A 1 389 ? -15.245 -6.091 36.272 1.00 92.56 389 GLY A N 1
ATOM 3035 C CA . GLY A 1 389 ? -15.587 -7.227 37.130 1.00 92.56 389 GLY A CA 1
ATOM 3036 C C . GLY A 1 389 ? -16.007 -6.820 38.550 1.00 92.56 389 GLY A C 1
ATOM 3037 O O . GLY A 1 389 ? -16.936 -7.409 39.104 1.00 92.56 389 GLY A O 1
ATOM 3038 N N . ARG A 1 390 ? -15.355 -5.809 39.142 1.00 93.25 390 ARG A N 1
ATOM 3039 C CA . ARG A 1 390 ? -15.722 -5.261 40.462 1.00 93.25 390 ARG A CA 1
ATOM 3040 C C . ARG A 1 390 ? -17.029 -4.473 40.417 1.00 93.25 390 ARG A C 1
ATOM 3042 O O . ARG A 1 390 ? -17.830 -4.621 41.335 1.00 93.25 390 ARG A O 1
ATOM 3049 N N . ARG A 1 391 ? -17.279 -3.723 39.338 1.00 91.44 391 ARG A N 1
ATOM 3050 C CA . ARG A 1 391 ? -18.542 -3.007 39.101 1.00 91.44 391 ARG A CA 1
ATOM 3051 C C . ARG A 1 391 ? -19.726 -3.968 39.122 1.00 91.44 391 ARG A C 1
ATOM 3053 O O . ARG A 1 391 ? -20.707 -3.726 39.818 1.00 91.44 391 ARG A O 1
ATOM 3060 N N . LEU A 1 392 ? -19.601 -5.096 38.418 1.00 90.94 392 LEU A N 1
ATOM 3061 C CA . LEU A 1 392 ? -20.637 -6.130 38.372 1.00 90.94 392 LEU A CA 1
ATOM 3062 C C . LEU A 1 392 ? -20.869 -6.808 39.739 1.00 90.94 392 LEU A C 1
ATOM 3064 O O . LEU A 1 392 ? -22.019 -7.085 40.078 1.00 90.94 392 LEU A O 1
ATOM 3068 N N . ASP A 1 393 ? -19.817 -7.058 40.536 1.00 91.31 393 ASP A N 1
ATOM 3069 C CA . ASP A 1 393 ? -19.945 -7.603 41.907 1.00 91.31 393 ASP A CA 1
ATOM 3070 C C . ASP A 1 393 ? -20.661 -6.619 42.845 1.00 91.31 393 ASP A C 1
ATOM 3072 O O . ASP A 1 393 ? -21.565 -7.007 43.591 1.00 91.31 393 ASP A O 1
ATOM 3076 N N . PHE A 1 394 ? -20.301 -5.335 42.765 1.00 90.94 394 PHE A N 1
ATOM 3077 C CA . PHE A 1 394 ? -20.958 -4.274 43.519 1.00 90.94 394 PHE A CA 1
ATOM 3078 C C . PHE A 1 394 ? -22.434 -4.132 43.125 1.00 90.94 394 PHE A C 1
ATOM 3080 O O . PHE A 1 394 ? -23.301 -4.187 43.999 1.00 90.94 394 PHE A O 1
ATOM 3087 N N . ASP A 1 395 ? -22.743 -4.047 41.827 1.00 89.44 395 ASP A N 1
ATOM 3088 C CA . ASP A 1 395 ? -24.119 -3.940 41.330 1.00 89.44 395 ASP A CA 1
ATOM 3089 C C . ASP A 1 395 ? -24.963 -5.162 41.749 1.00 89.44 395 ASP A C 1
ATOM 3091 O O . ASP A 1 395 ? -26.123 -5.016 42.146 1.00 89.44 395 ASP A O 1
ATOM 3095 N N . TYR A 1 396 ? -24.386 -6.370 41.738 1.00 89.88 396 TYR A N 1
ATOM 3096 C CA . TYR A 1 396 ? -25.052 -7.588 42.211 1.00 89.88 396 TYR A CA 1
ATOM 3097 C C . TYR A 1 396 ? -25.383 -7.540 43.713 1.00 89.88 396 TYR A C 1
ATOM 3099 O O . TYR A 1 396 ? -26.512 -7.856 44.106 1.00 89.88 396 TYR A O 1
ATOM 3107 N N . LYS A 1 397 ? -24.428 -7.132 44.559 1.00 90.31 397 LYS A N 1
ATOM 3108 C CA . LYS A 1 397 ? -24.620 -7.035 46.018 1.00 90.31 397 LYS A CA 1
ATOM 3109 C C . LYS A 1 397 ? -25.572 -5.904 46.399 1.00 90.31 397 LYS A C 1
ATOM 3111 O O . LYS A 1 397 ? -26.469 -6.119 47.212 1.00 90.31 397 LYS A O 1
ATOM 3116 N N . LYS A 1 398 ? -25.455 -4.746 45.745 1.00 87.69 398 LYS A N 1
ATOM 3117 C CA . LYS A 1 398 ? -26.347 -3.589 45.910 1.00 87.69 398 LYS A CA 1
ATOM 3118 C C . LYS A 1 398 ? -27.798 -3.935 45.569 1.00 87.69 398 LYS A C 1
ATOM 3120 O O . LYS A 1 398 ? -28.703 -3.586 46.318 1.00 87.69 398 LYS A O 1
ATOM 3125 N N . LYS A 1 399 ? -28.039 -4.703 44.499 1.00 86.06 399 LYS A N 1
ATOM 3126 C CA . LYS A 1 399 ? -29.389 -5.188 44.134 1.00 86.06 399 LYS A CA 1
ATOM 3127 C C . LYS A 1 399 ? -30.010 -6.126 45.186 1.00 86.06 399 LYS A C 1
ATOM 3129 O O . LYS A 1 399 ? -31.218 -6.346 45.164 1.00 86.06 399 LYS A O 1
ATOM 3134 N N . ARG A 1 400 ? -29.217 -6.692 46.103 1.00 86.19 400 ARG A N 1
ATOM 3135 C CA . ARG A 1 400 ? -29.667 -7.584 47.189 1.00 86.19 400 ARG A CA 1
ATOM 3136 C C . ARG A 1 400 ? -29.609 -6.932 48.573 1.00 86.19 400 ARG A C 1
ATOM 3138 O O . ARG A 1 400 ? -29.587 -7.646 49.580 1.00 86.19 400 ARG A O 1
ATOM 3145 N N . GLN A 1 401 ? -29.617 -5.604 48.628 1.00 77.19 401 GLN A N 1
ATOM 3146 C CA . GLN A 1 401 ? -29.688 -4.854 49.877 1.00 77.19 401 GLN A CA 1
ATOM 3147 C C . GLN A 1 401 ? -30.875 -5.347 50.731 1.00 77.19 401 GLN A C 1
ATOM 3149 O O . GLN A 1 401 ? -31.992 -5.499 50.236 1.00 77.19 401 GLN A O 1
ATOM 3154 N N . GLY A 1 402 ? -30.601 -5.714 51.987 1.00 78.12 402 GLY A N 1
ATOM 3155 C CA . GLY A 1 402 ? -31.551 -6.374 52.897 1.00 78.12 402 GLY A CA 1
ATOM 3156 C C . GLY A 1 402 ? -31.432 -7.906 52.992 1.00 78.12 402 GLY A C 1
ATOM 3157 O O . GLY A 1 402 ? -31.943 -8.490 53.944 1.00 78.12 402 GLY A O 1
ATOM 3158 N N . LYS A 1 403 ? -30.741 -8.574 52.054 1.00 82.56 403 LYS A N 1
ATOM 3159 C CA . LYS A 1 403 ? -30.350 -10.005 52.149 1.00 82.56 403 LYS A CA 1
ATOM 3160 C C . LYS A 1 403 ? -28.842 -10.213 52.305 1.00 82.56 403 LYS A C 1
ATOM 3162 O O . LYS A 1 403 ? -28.412 -11.311 52.641 1.00 82.56 403 LYS A O 1
ATOM 3167 N N . VAL A 1 404 ? -28.059 -9.185 52.004 1.00 83.50 404 VAL A N 1
ATOM 3168 C CA . VAL A 1 404 ? -26.598 -9.141 52.115 1.00 83.50 404 VAL A CA 1
ATOM 3169 C C . VAL A 1 404 ? -26.253 -8.150 53.223 1.00 83.50 404 VAL A C 1
ATOM 3171 O O . VAL A 1 404 ? -26.960 -7.155 53.377 1.00 83.50 404 VAL A O 1
ATOM 3174 N N . GLN A 1 405 ? -25.211 -8.436 54.008 1.00 89.19 405 GLN A N 1
ATOM 3175 C CA . GLN A 1 405 ? -24.767 -7.540 55.077 1.00 89.19 405 GLN A CA 1
ATOM 3176 C C . GLN A 1 405 ? -24.248 -6.223 54.485 1.00 89.19 405 GLN A C 1
ATOM 3178 O O . GLN A 1 405 ? -23.528 -6.238 53.485 1.00 89.19 405 GLN A O 1
ATOM 3183 N N . ASP A 1 406 ? -24.566 -5.095 55.121 1.00 87.94 406 ASP A N 1
ATOM 3184 C CA . ASP A 1 406 ? -24.150 -3.772 54.635 1.00 87.94 406 ASP A CA 1
ATOM 3185 C C . ASP A 1 406 ? -22.619 -3.640 54.536 1.00 87.94 406 ASP A C 1
ATOM 3187 O O . ASP A 1 406 ? -22.113 -3.010 53.607 1.00 87.94 406 ASP A O 1
ATOM 3191 N N . GLU A 1 407 ? -21.867 -4.324 55.406 1.00 90.31 407 GLU A N 1
ATOM 3192 C CA . GLU A 1 407 ? -20.399 -4.359 55.336 1.00 90.31 407 GLU A CA 1
ATOM 3193 C C . GLU A 1 407 ? -19.867 -5.066 54.082 1.00 90.31 407 GLU A C 1
ATOM 3195 O O . GLU A 1 407 ? -18.855 -4.657 53.516 1.00 90.31 407 GLU A O 1
ATOM 3200 N N . GLU A 1 408 ? -20.556 -6.092 53.576 1.00 91.25 408 GLU A N 1
ATOM 3201 C CA . GLU A 1 408 ? -20.156 -6.757 52.329 1.00 91.25 408 GLU A CA 1
ATOM 3202 C C . GLU A 1 408 ? -20.416 -5.879 51.098 1.00 91.25 408 GLU A C 1
ATOM 3204 O O . GLU A 1 408 ? -19.670 -5.953 50.115 1.00 91.25 408 GLU A O 1
ATOM 3209 N N . ILE A 1 409 ? -21.468 -5.053 51.144 1.00 87.81 409 ILE A N 1
ATOM 3210 C CA . ILE A 1 409 ? -21.781 -4.067 50.102 1.00 87.81 409 ILE A CA 1
ATOM 3211 C C . ILE A 1 409 ? -20.728 -2.954 50.124 1.00 87.81 409 ILE A C 1
ATOM 3213 O O . ILE A 1 409 ? -20.205 -2.594 49.068 1.00 87.81 409 ILE A O 1
ATOM 3217 N N . LYS A 1 410 ? -20.361 -2.467 51.315 1.00 90.69 410 LYS A N 1
ATOM 3218 C CA . LYS A 1 410 ? -19.322 -1.448 51.497 1.00 90.69 410 LYS A CA 1
A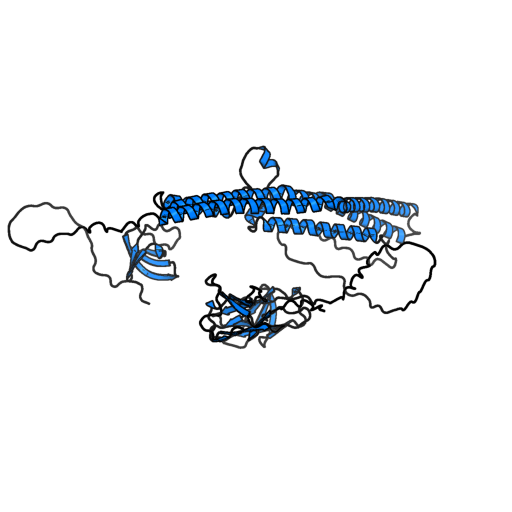TOM 3219 C C . LYS A 1 410 ? -17.952 -1.924 51.005 1.00 90.69 410 LYS A C 1
ATOM 3221 O O . LYS A 1 410 ? -17.325 -1.238 50.208 1.00 90.69 410 LYS A O 1
ATOM 3226 N N . GLN A 1 411 ? -17.539 -3.143 51.359 1.00 93.94 411 GLN A N 1
ATOM 3227 C CA . GLN A 1 411 ? -16.290 -3.731 50.854 1.00 93.94 411 GLN A CA 1
ATOM 3228 C C . GLN A 1 411 ? -16.280 -3.924 49.330 1.00 93.94 411 GLN A C 1
ATOM 3230 O O . GLN A 1 411 ? -15.217 -3.923 48.708 1.00 93.94 411 GLN A O 1
ATOM 3235 N N . ALA A 1 412 ? -17.439 -4.173 48.712 1.00 91.00 412 ALA A N 1
ATOM 3236 C CA . ALA A 1 412 ? -17.535 -4.288 47.259 1.00 91.00 412 ALA A CA 1
ATOM 3237 C C . ALA A 1 412 ? -17.400 -2.923 46.569 1.00 91.00 412 ALA A C 1
ATOM 3239 O O . ALA A 1 412 ? -16.761 -2.854 45.520 1.00 91.00 412 ALA A O 1
ATOM 3240 N N . LEU A 1 413 ? -17.947 -1.863 47.178 1.00 90.38 413 LEU A N 1
ATOM 3241 C CA . LEU A 1 413 ? -17.783 -0.483 46.722 1.00 90.38 413 LEU A CA 1
ATOM 3242 C C . LEU A 1 413 ? -16.319 -0.039 46.811 1.00 90.38 413 LEU A C 1
ATOM 3244 O O . LEU A 1 413 ? -15.763 0.367 45.800 1.00 90.38 413 LEU A O 1
ATOM 3248 N N . GLU A 1 414 ? -15.667 -0.229 47.963 1.00 93.44 414 GLU A N 1
ATOM 3249 C CA . GLU A 1 414 ? -14.250 0.126 48.157 1.00 93.44 414 GLU A CA 1
ATOM 3250 C C . GLU A 1 414 ? -13.351 -0.555 47.110 1.00 93.44 414 GLU A C 1
ATOM 3252 O O . GLU A 1 414 ? -12.551 0.092 46.442 1.00 93.44 414 GLU A O 1
ATOM 3257 N N . LYS A 1 415 ? -13.553 -1.857 46.858 1.00 94.75 415 LYS A N 1
ATOM 3258 C CA . LYS A 1 415 ? -12.798 -2.596 45.826 1.00 94.75 415 LYS A CA 1
ATOM 3259 C C . LYS A 1 415 ? -13.066 -2.111 44.401 1.00 94.75 415 LYS A C 1
ATOM 3261 O O . LYS A 1 415 ? -12.209 -2.298 43.529 1.00 94.75 415 LYS A O 1
ATOM 3266 N N . PHE A 1 416 ? -14.274 -1.619 44.129 1.00 93.56 416 PHE A N 1
ATOM 3267 C CA . PHE A 1 416 ? -14.623 -1.031 42.841 1.00 93.56 416 PHE A CA 1
ATOM 3268 C C . PHE A 1 416 ? -13.930 0.321 42.671 1.00 93.56 416 PHE A C 1
ATOM 3270 O O . PHE A 1 416 ? -13.245 0.488 41.663 1.00 93.56 416 PHE A O 1
ATOM 3277 N N . ASP A 1 417 ? -14.017 1.203 43.666 1.00 91.38 417 ASP A N 1
ATOM 3278 C CA . ASP A 1 417 ? -13.394 2.529 43.646 1.00 91.38 417 ASP A CA 1
ATOM 3279 C C . ASP A 1 417 ? -11.866 2.426 43.524 1.00 91.38 417 ASP A C 1
ATOM 3281 O O . ASP A 1 417 ? -11.295 3.006 42.604 1.00 91.38 417 ASP A O 1
ATOM 3285 N N . GLU A 1 418 ? -11.210 1.561 44.310 1.00 95.19 418 GLU A N 1
ATOM 3286 C CA . GLU A 1 418 ? -9.767 1.284 44.182 1.00 95.19 418 GLU A CA 1
ATOM 3287 C C . GLU A 1 418 ? -9.384 0.813 42.768 1.00 95.19 418 GLU A C 1
ATOM 3289 O O . GLU A 1 418 ? -8.357 1.195 42.208 1.00 95.19 418 GLU A O 1
ATOM 3294 N N . SER A 1 419 ? -10.202 -0.058 42.165 1.00 94.69 419 SER A N 1
ATOM 3295 C CA . SER A 1 419 ? -9.917 -0.572 40.819 1.00 94.69 419 SER A CA 1
ATOM 3296 C C . SER A 1 419 ? -10.172 0.479 39.739 1.00 94.69 419 SER A C 1
ATOM 3298 O O . SER A 1 419 ? -9.501 0.450 38.705 1.00 94.69 419 SER A O 1
ATOM 3300 N N . LYS A 1 420 ? -11.135 1.379 39.964 1.00 93.44 420 LYS A N 1
ATOM 3301 C CA . LYS A 1 420 ? -11.434 2.506 39.084 1.00 93.44 420 LYS A CA 1
ATOM 3302 C C . LYS A 1 420 ? -10.295 3.521 39.112 1.00 93.44 420 LYS A C 1
ATOM 3304 O O . LYS A 1 420 ? -9.807 3.852 38.039 1.00 93.44 420 LYS A O 1
ATOM 3309 N N . GLU A 1 421 ? -9.831 3.927 40.292 1.00 93.88 421 GLU A N 1
ATOM 3310 C CA . GLU A 1 421 ? -8.722 4.879 40.446 1.00 93.88 421 GLU A CA 1
ATOM 3311 C C . GLU A 1 421 ? -7.445 4.387 39.757 1.00 93.88 421 GLU A C 1
ATOM 3313 O O . GLU A 1 421 ? -6.806 5.140 39.027 1.00 93.88 421 GLU A O 1
ATOM 3318 N N . ILE A 1 422 ? -7.103 3.100 39.904 1.00 95.75 422 ILE A N 1
ATOM 3319 C CA . ILE A 1 422 ? -5.936 2.522 39.218 1.00 95.75 422 ILE A CA 1
ATOM 3320 C C . ILE A 1 422 ? -6.111 2.578 37.694 1.00 95.75 422 ILE A C 1
ATOM 3322 O O . ILE A 1 422 ? -5.190 2.978 36.988 1.00 95.75 422 ILE A O 1
ATOM 3326 N N . ALA A 1 423 ? -7.281 2.187 37.173 1.00 94.88 423 ALA A N 1
ATOM 3327 C CA . ALA A 1 423 ? -7.535 2.228 35.733 1.00 94.88 423 ALA A CA 1
ATOM 3328 C C . ALA A 1 423 ? -7.495 3.665 35.190 1.00 94.88 423 ALA A C 1
ATOM 3330 O O . ALA A 1 423 ? -6.908 3.907 34.139 1.00 94.88 423 ALA A O 1
ATOM 3331 N N . GLU A 1 424 ? -8.092 4.607 35.916 1.00 93.50 424 GLU A N 1
ATOM 3332 C CA . GLU A 1 424 ? -8.140 6.026 35.575 1.00 93.50 424 GLU A CA 1
ATOM 3333 C C . GLU A 1 424 ? -6.741 6.644 35.548 1.00 93.50 424 GLU A C 1
ATOM 3335 O O . GLU A 1 424 ? -6.364 7.253 34.548 1.00 93.50 424 GLU A O 1
ATOM 3340 N N . GLN A 1 425 ? -5.922 6.383 36.570 1.00 94.75 425 GLN A N 1
ATOM 3341 C CA . GLN A 1 425 ? -4.540 6.853 36.618 1.00 94.75 425 GLN A CA 1
ATOM 3342 C C . GLN A 1 425 ? -3.692 6.273 35.479 1.00 94.75 425 GLN A C 1
ATOM 3344 O O . GLN A 1 425 ? -2.917 7.001 34.859 1.00 94.75 425 GLN A O 1
ATOM 3349 N N . SER A 1 426 ? -3.831 4.977 35.172 1.00 94.94 426 SER A N 1
ATOM 3350 C CA . SER A 1 426 ? -3.099 4.357 34.061 1.00 94.94 426 SER A CA 1
ATOM 3351 C C . SER A 1 426 ? -3.518 4.928 32.701 1.00 94.94 426 SER A C 1
ATOM 3353 O O . SER A 1 426 ? -2.658 5.158 31.853 1.00 94.94 426 SER A O 1
ATOM 3355 N N . MET A 1 427 ? -4.815 5.185 32.487 1.00 94.50 427 MET A N 1
ATOM 3356 C CA . MET A 1 427 ? -5.298 5.832 31.261 1.00 94.50 427 MET A CA 1
ATOM 3357 C C . MET A 1 427 ? -4.796 7.272 31.147 1.00 94.50 427 MET A C 1
ATOM 3359 O O . MET A 1 427 ? -4.346 7.668 30.076 1.00 94.50 427 MET A O 1
ATOM 3363 N N . PHE A 1 428 ? -4.832 8.033 32.241 1.00 93.31 428 PHE A N 1
ATOM 3364 C CA . PHE A 1 428 ? -4.346 9.409 32.278 1.00 93.31 428 PHE A CA 1
ATOM 3365 C C . PHE A 1 428 ? -2.853 9.487 31.936 1.00 93.31 428 PHE A C 1
ATOM 3367 O O . PHE A 1 428 ? -2.470 10.233 31.042 1.00 93.31 428 PHE A O 1
ATOM 3374 N N . ASN A 1 429 ? -2.022 8.646 32.561 1.00 92.75 429 ASN A N 1
ATOM 3375 C CA . ASN A 1 429 ? -0.579 8.617 32.302 1.00 92.75 429 ASN A CA 1
ATOM 3376 C C . ASN A 1 429 ? -0.243 8.321 30.830 1.00 92.75 429 ASN A C 1
ATOM 3378 O O . ASN A 1 429 ? 0.704 8.890 30.300 1.00 92.75 429 ASN A O 1
ATOM 3382 N N . LEU A 1 430 ? -1.011 7.442 30.175 1.00 91.62 430 LEU A N 1
ATOM 3383 C CA . LEU A 1 430 ? -0.834 7.139 28.753 1.00 91.62 430 LEU A CA 1
ATOM 3384 C C . LEU A 1 430 ? -1.257 8.306 27.848 1.00 91.62 430 LEU A C 1
ATOM 3386 O O . LEU A 1 430 ? -0.664 8.516 26.795 1.00 91.62 430 LEU A O 1
ATOM 3390 N N . LEU A 1 431 ? -2.328 9.016 28.204 1.00 89.12 431 LEU A N 1
ATOM 3391 C CA . LEU A 1 431 ? -2.838 10.120 27.389 1.00 89.12 431 LEU A CA 1
ATOM 3392 C C . LEU A 1 431 ? -1.996 11.390 27.540 1.00 89.12 431 LEU A C 1
ATOM 3394 O O . LEU A 1 431 ? -1.887 12.146 26.582 1.00 89.12 431 LEU A O 1
ATOM 3398 N N . GLU A 1 432 ? -1.371 11.589 28.698 1.00 89.31 432 GLU A N 1
ATOM 3399 C CA . GLU A 1 432 ? -0.406 12.668 28.934 1.00 89.31 432 GLU A CA 1
ATOM 3400 C C . GLU A 1 432 ? 0.986 12.370 28.355 1.00 89.31 432 GLU A C 1
ATOM 3402 O O . GLU A 1 432 ? 1.822 13.267 28.280 1.00 89.31 432 GLU A O 1
ATOM 3407 N N . SER A 1 433 ? 1.264 11.132 27.930 1.00 84.31 433 SER A N 1
ATOM 3408 C CA . SER A 1 433 ? 2.534 10.795 27.279 1.00 84.31 433 SER A CA 1
ATOM 3409 C C . SER A 1 433 ? 2.558 11.088 25.772 1.00 84.31 433 SER A C 1
ATOM 3411 O O . SER A 1 433 ? 3.486 10.633 25.109 1.00 84.31 433 SER A O 1
ATOM 3413 N N . ASP A 1 434 ? 1.612 11.888 25.247 1.00 75.56 434 ASP A N 1
ATOM 3414 C CA . ASP A 1 434 ? 1.410 12.220 23.818 1.00 75.56 434 ASP A CA 1
ATOM 3415 C C . ASP A 1 434 ? 2.683 12.679 23.073 1.00 75.56 434 ASP A C 1
ATOM 3417 O O . ASP A 1 434 ? 2.881 12.373 21.890 1.00 75.56 434 ASP A O 1
ATOM 3421 N N . ILE A 1 435 ? 3.590 13.356 23.780 1.00 79.00 435 ILE A N 1
ATOM 3422 C CA . ILE A 1 435 ? 4.908 13.769 23.284 1.00 79.00 435 ILE A CA 1
ATOM 3423 C C . ILE A 1 435 ? 5.734 12.564 22.799 1.00 79.00 435 ILE A C 1
ATOM 3425 O O . ILE A 1 435 ? 6.425 12.665 21.781 1.00 79.00 435 ILE A O 1
ATOM 3429 N N . GLU A 1 436 ? 5.670 11.419 23.484 1.00 82.88 436 GLU A N 1
ATOM 3430 C CA . GLU A 1 436 ? 6.417 10.213 23.112 1.00 82.88 436 GLU A CA 1
ATOM 3431 C C . GLU A 1 436 ? 5.896 9.616 21.800 1.00 82.88 436 GLU A C 1
ATOM 3433 O O . GLU A 1 436 ? 6.701 9.263 20.934 1.00 82.88 436 GLU A O 1
ATOM 3438 N N . GLN A 1 437 ? 4.573 9.560 21.593 1.00 80.88 437 GLN A N 1
ATOM 3439 C CA . GLN A 1 437 ? 4.006 9.055 20.336 1.00 80.88 437 GLN A CA 1
ATOM 3440 C C . GLN A 1 437 ? 4.271 10.018 19.167 1.00 80.88 437 GLN A C 1
ATOM 3442 O O . GLN A 1 437 ? 4.550 9.571 18.051 1.00 80.88 437 GLN A O 1
ATOM 3447 N N . VAL A 1 438 ? 4.258 11.337 19.399 1.00 86.25 438 VAL A N 1
ATOM 3448 C CA . VAL A 1 438 ? 4.652 12.323 18.373 1.00 86.25 438 VAL A CA 1
ATOM 3449 C C . VAL A 1 438 ? 6.137 12.186 18.022 1.00 86.25 438 VAL A C 1
ATOM 3451 O O . VAL A 1 438 ? 6.495 12.222 16.843 1.00 86.25 438 VAL A O 1
ATOM 3454 N N . SER A 1 439 ? 6.999 11.968 19.018 1.00 89.81 439 SER A N 1
ATOM 3455 C CA . SER A 1 439 ? 8.432 11.719 18.815 1.00 89.81 439 SER A CA 1
ATOM 3456 C C . SER A 1 439 ? 8.688 10.456 17.978 1.00 89.81 439 SER A C 1
ATOM 3458 O O . SER A 1 439 ? 9.503 10.477 17.056 1.00 89.81 439 SER A O 1
ATOM 3460 N N . GLN A 1 440 ? 7.931 9.378 18.216 1.00 90.00 440 GLN A N 1
ATOM 3461 C CA . GLN A 1 440 ? 7.998 8.153 17.406 1.00 90.00 440 GLN A CA 1
ATOM 3462 C C . GLN A 1 440 ? 7.633 8.423 15.938 1.00 90.00 440 GLN A C 1
ATOM 3464 O O . GLN A 1 440 ? 8.352 7.999 15.034 1.00 90.00 440 GLN A O 1
ATOM 3469 N N . LEU A 1 441 ? 6.561 9.178 15.672 1.00 93.00 441 LEU A N 1
ATOM 3470 C CA . LEU A 1 441 ? 6.197 9.558 14.300 1.00 93.00 441 LEU A CA 1
ATOM 3471 C C . LEU A 1 441 ? 7.279 10.410 13.625 1.00 93.00 441 LEU A C 1
ATOM 3473 O O . LEU A 1 441 ? 7.572 10.206 12.447 1.00 93.00 441 LEU A O 1
ATOM 3477 N N . ALA A 1 442 ? 7.903 11.328 14.364 1.00 93.25 442 ALA A N 1
ATOM 3478 C CA . ALA A 1 442 ? 9.020 12.112 13.849 1.00 93.25 442 ALA A CA 1
ATOM 3479 C C . ALA A 1 442 ? 10.212 11.221 13.454 1.00 93.25 442 ALA A C 1
ATOM 3481 O O . ALA A 1 442 ? 10.822 11.461 12.414 1.00 93.25 442 ALA A O 1
ATOM 3482 N N . ALA A 1 443 ? 10.499 10.160 14.218 1.00 93.94 443 ALA A N 1
ATOM 3483 C CA . ALA A 1 443 ? 11.557 9.204 13.890 1.00 93.94 443 ALA A CA 1
ATOM 3484 C C . ALA A 1 443 ? 11.297 8.459 12.567 1.00 93.94 443 ALA A C 1
ATOM 3486 O O . ALA A 1 443 ? 12.219 8.293 11.771 1.00 93.94 443 ALA A O 1
ATOM 3487 N N . LEU A 1 444 ? 10.045 8.066 12.289 1.00 95.44 444 LEU A N 1
ATOM 3488 C CA . LEU A 1 444 ? 9.674 7.460 11.003 1.00 95.44 444 LEU A CA 1
ATOM 3489 C C . LEU A 1 444 ? 9.932 8.420 9.832 1.00 95.44 444 LEU A C 1
ATOM 3491 O O . LEU A 1 444 ? 10.541 8.031 8.837 1.00 95.44 444 LEU A O 1
ATOM 3495 N N . VAL A 1 445 ? 9.482 9.672 9.958 1.00 96.81 445 VAL A N 1
ATOM 3496 C CA . VAL A 1 445 ? 9.647 10.690 8.906 1.00 96.81 445 VAL A CA 1
ATOM 3497 C C . VAL A 1 445 ? 11.124 11.006 8.676 1.00 96.81 445 VAL A C 1
ATOM 3499 O O . VAL A 1 445 ? 11.553 11.124 7.530 1.00 96.81 445 VAL A O 1
ATOM 3502 N N . GLN A 1 446 ? 11.913 11.107 9.748 1.00 95.38 446 GLN A N 1
ATOM 3503 C CA . GLN A 1 446 ? 13.344 11.378 9.656 1.00 95.38 446 GLN A CA 1
ATOM 3504 C C . GLN A 1 446 ? 14.094 10.243 8.943 1.00 95.38 446 GLN A C 1
ATOM 3506 O O . GLN A 1 446 ? 14.882 10.524 8.042 1.00 95.38 446 GLN A O 1
ATOM 3511 N N . ALA A 1 447 ? 13.796 8.983 9.275 1.00 95.31 447 ALA A N 1
ATOM 3512 C CA . ALA A 1 447 ? 14.394 7.823 8.611 1.00 95.31 447 ALA A CA 1
ATOM 3513 C C . ALA A 1 447 ? 14.058 7.788 7.107 1.00 95.31 447 ALA A C 1
ATOM 3515 O O . ALA A 1 447 ? 14.922 7.542 6.266 1.00 95.31 447 ALA A O 1
ATOM 3516 N N . GLN A 1 448 ? 12.807 8.097 6.739 1.00 95.69 448 GLN A N 1
ATOM 3517 C CA . GLN A 1 448 ? 12.392 8.188 5.334 1.00 95.69 448 GLN A CA 1
ATOM 3518 C C . GLN A 1 448 ? 13.091 9.329 4.587 1.00 95.69 448 GLN A C 1
ATOM 3520 O O . GLN A 1 448 ? 13.510 9.151 3.442 1.00 95.69 448 GLN A O 1
ATOM 3525 N N . LEU A 1 449 ? 13.220 10.498 5.220 1.00 97.12 449 LEU A N 1
ATOM 3526 C CA . LEU A 1 449 ? 13.915 11.642 4.636 1.00 97.12 449 LEU A CA 1
ATOM 3527 C C . LEU A 1 449 ? 15.384 11.309 4.357 1.00 97.12 449 LEU A C 1
ATOM 3529 O O . LEU A 1 449 ? 15.876 11.585 3.264 1.00 97.12 449 LEU A O 1
ATOM 3533 N N . GLU A 1 450 ? 16.068 10.695 5.321 1.00 96.25 450 GLU A N 1
ATOM 3534 C CA . GLU A 1 450 ? 17.470 10.306 5.177 1.00 96.25 450 GLU A CA 1
ATOM 3535 C C . GLU A 1 450 ? 17.665 9.253 4.078 1.00 96.25 450 GLU A C 1
ATOM 3537 O O . GLU A 1 450 ? 18.540 9.419 3.226 1.00 96.25 450 GLU A O 1
ATOM 3542 N N . TYR A 1 451 ? 16.801 8.234 4.028 1.00 97.31 451 TYR A N 1
ATOM 3543 C CA . TYR A 1 451 ? 16.779 7.243 2.949 1.00 97.31 451 TYR A CA 1
ATOM 3544 C C . TYR A 1 451 ? 16.659 7.900 1.570 1.00 97.31 451 TYR A C 1
ATOM 3546 O O . TYR A 1 451 ? 17.486 7.657 0.688 1.00 97.31 451 TYR A O 1
ATOM 3554 N N . HIS A 1 452 ? 15.659 8.765 1.382 1.00 97.44 452 HIS A N 1
ATOM 3555 C CA . HIS A 1 452 ? 15.427 9.407 0.091 1.00 97.44 452 HIS A CA 1
ATOM 3556 C C . HIS A 1 452 ? 16.534 10.399 -0.286 1.00 97.44 452 HIS A C 1
ATOM 3558 O O . HIS A 1 452 ? 16.878 10.485 -1.464 1.00 97.44 452 HIS A O 1
ATOM 3564 N N . SER A 1 453 ? 17.123 11.107 0.685 1.00 98.00 453 SER A N 1
ATOM 3565 C CA . SER A 1 453 ? 18.259 12.006 0.441 1.00 98.00 453 SER A CA 1
ATOM 3566 C C . SER A 1 453 ? 19.477 11.232 -0.059 1.00 98.00 453 SER A C 1
ATOM 3568 O O . SER A 1 453 ? 20.011 11.545 -1.121 1.00 98.00 453 SER A O 1
ATOM 3570 N N . ARG A 1 454 ? 19.874 10.168 0.653 1.00 97.50 454 ARG A N 1
ATOM 3571 C CA . ARG A 1 454 ? 21.021 9.333 0.264 1.00 97.50 454 ARG A CA 1
ATOM 3572 C C . ARG A 1 454 ? 20.790 8.634 -1.077 1.00 97.50 454 ARG A C 1
ATOM 3574 O O . ARG A 1 454 ? 21.685 8.599 -1.915 1.00 97.50 454 ARG A O 1
ATOM 3581 N N . ALA A 1 455 ? 19.579 8.130 -1.319 1.00 97.56 455 ALA A N 1
ATOM 3582 C CA . ALA A 1 455 ? 19.229 7.521 -2.600 1.00 97.56 455 ALA A CA 1
ATOM 3583 C C . ALA A 1 455 ? 19.342 8.518 -3.766 1.00 97.56 455 ALA A C 1
ATOM 3585 O O . ALA A 1 455 ? 19.856 8.175 -4.833 1.00 97.56 455 ALA A O 1
ATOM 3586 N N . ALA A 1 456 ? 18.896 9.761 -3.562 1.00 97.69 456 ALA A N 1
ATOM 3587 C CA . ALA A 1 456 ? 19.025 10.814 -4.562 1.00 97.69 456 ALA A CA 1
ATOM 3588 C C . ALA A 1 456 ? 20.496 11.149 -4.853 1.00 97.69 456 ALA A C 1
ATOM 3590 O O . ALA A 1 456 ? 20.854 11.287 -6.021 1.00 97.69 456 ALA A O 1
ATOM 3591 N N . GLU A 1 457 ? 21.352 11.227 -3.831 1.00 97.94 457 GLU A N 1
ATOM 3592 C CA . GLU A 1 457 ? 22.793 11.466 -3.997 1.00 97.94 457 GLU A CA 1
ATOM 3593 C C . GLU A 1 457 ? 23.464 10.365 -4.835 1.00 97.94 457 GLU A C 1
ATOM 3595 O O . GLU A 1 457 ? 24.183 10.673 -5.788 1.00 97.94 457 GLU A O 1
ATOM 3600 N N . ILE A 1 458 ? 23.173 9.089 -4.550 1.00 97.81 458 ILE A N 1
ATOM 3601 C CA . ILE A 1 458 ? 23.698 7.941 -5.312 1.00 97.81 458 ILE A CA 1
ATOM 3602 C C . ILE A 1 458 ? 23.251 8.011 -6.779 1.00 97.81 458 ILE A C 1
ATOM 3604 O O . ILE A 1 458 ? 24.064 7.884 -7.697 1.00 97.81 458 ILE A O 1
ATOM 3608 N N . LEU A 1 459 ? 21.962 8.264 -7.022 1.00 97.50 459 LEU A N 1
ATOM 3609 C CA . LEU A 1 459 ? 21.415 8.353 -8.378 1.00 97.50 459 LEU A CA 1
ATOM 3610 C C . LEU A 1 459 ? 21.952 9.564 -9.152 1.00 97.50 459 LEU A C 1
ATOM 3612 O O . LEU A 1 459 ? 22.175 9.470 -10.361 1.00 97.50 459 LEU A O 1
ATOM 3616 N N . GLN A 1 460 ? 22.201 10.690 -8.481 1.00 97.62 460 GLN A N 1
ATOM 3617 C CA . GLN A 1 460 ? 22.838 11.861 -9.088 1.00 97.62 460 GLN A CA 1
ATOM 3618 C C . GLN A 1 460 ? 24.279 11.558 -9.510 1.00 97.62 460 GLN A C 1
ATOM 3620 O O . GLN A 1 460 ? 24.666 11.880 -10.635 1.00 97.62 460 GLN A O 1
ATOM 3625 N N . GLN A 1 461 ? 25.057 10.891 -8.652 1.00 97.19 461 GLN A N 1
ATOM 3626 C CA . GLN A 1 461 ? 26.418 10.467 -8.987 1.00 97.19 461 GLN A CA 1
ATOM 3627 C C . GLN A 1 461 ? 26.428 9.486 -10.164 1.00 97.19 461 GLN A C 1
ATOM 3629 O O . GLN A 1 461 ? 27.222 9.651 -11.092 1.00 97.19 461 GLN A O 1
ATOM 3634 N N . LEU A 1 462 ? 25.517 8.506 -10.168 1.00 97.25 462 LEU A N 1
ATOM 3635 C CA . LEU A 1 462 ? 25.363 7.570 -11.280 1.00 97.25 462 LEU A CA 1
ATOM 3636 C C . LEU A 1 462 ? 25.007 8.298 -12.581 1.00 97.25 462 LEU A C 1
ATOM 3638 O O . LEU A 1 462 ? 25.607 8.026 -13.617 1.00 97.25 462 LEU A O 1
ATOM 3642 N N . THR A 1 463 ? 24.079 9.254 -12.527 1.00 97.50 463 THR A N 1
ATOM 3643 C CA . THR A 1 463 ? 23.682 10.050 -13.697 1.00 97.50 463 THR A CA 1
ATOM 3644 C C . THR A 1 463 ? 24.881 10.796 -14.284 1.00 97.50 463 THR A C 1
ATOM 3646 O O . THR A 1 463 ? 25.129 10.689 -15.482 1.00 97.50 463 THR A O 1
ATOM 3649 N N . SER A 1 464 ? 25.691 11.458 -13.447 1.00 97.00 464 SER A N 1
ATOM 3650 C CA . SER A 1 464 ? 26.924 12.123 -13.897 1.00 97.00 464 SER A CA 1
ATOM 3651 C C . SER A 1 464 ? 27.907 11.140 -14.543 1.00 97.00 464 SER A C 1
ATOM 3653 O O . SER A 1 464 ? 28.424 11.417 -15.624 1.00 97.00 464 SER A O 1
ATOM 3655 N N . LYS A 1 465 ? 28.132 9.966 -13.929 1.00 95.06 465 LYS A N 1
ATOM 3656 C CA . LYS A 1 465 ? 28.998 8.917 -14.501 1.00 95.06 465 LYS A CA 1
ATOM 3657 C C . LYS A 1 465 ? 28.493 8.450 -15.869 1.00 95.06 465 LYS A C 1
ATOM 3659 O O . LYS A 1 465 ? 29.287 8.263 -16.789 1.00 95.06 465 LYS A O 1
ATOM 3664 N N . MET A 1 466 ? 27.180 8.275 -16.023 1.00 95.69 466 MET A N 1
ATOM 3665 C CA . MET A 1 466 ? 26.574 7.865 -17.292 1.00 95.69 466 MET A CA 1
ATOM 3666 C C . MET A 1 466 ? 26.731 8.939 -18.371 1.00 95.69 466 MET A C 1
ATOM 3668 O O . MET A 1 466 ? 27.097 8.613 -19.500 1.00 95.69 466 MET A O 1
ATOM 3672 N N . GLU A 1 467 ? 26.518 10.214 -18.040 1.00 95.00 467 GLU A N 1
ATOM 3673 C CA . GLU A 1 467 ? 26.736 11.323 -18.974 1.00 95.00 467 GLU A CA 1
ATOM 3674 C C . GLU A 1 467 ? 28.187 11.396 -19.455 1.00 95.00 467 GLU A C 1
ATOM 3676 O O . GLU A 1 467 ? 28.434 11.575 -20.651 1.00 95.00 467 GLU A O 1
ATOM 3681 N N . ASP A 1 468 ? 29.151 11.227 -18.552 1.00 93.25 468 ASP A N 1
ATOM 3682 C CA . ASP A 1 468 ? 30.570 11.252 -18.903 1.00 93.25 468 ASP A CA 1
ATOM 3683 C C . ASP A 1 468 ? 30.949 10.058 -19.790 1.00 93.25 468 ASP A C 1
ATOM 3685 O O . ASP A 1 468 ? 31.597 10.247 -20.822 1.00 93.25 468 ASP A O 1
ATOM 3689 N N . ARG A 1 469 ? 30.424 8.856 -19.510 1.00 91.38 469 ARG A N 1
ATOM 3690 C CA . ARG A 1 469 ? 30.573 7.693 -20.405 1.00 91.38 469 ARG A CA 1
ATOM 3691 C C . ARG A 1 469 ? 29.969 7.937 -21.785 1.00 91.38 469 ARG A C 1
ATOM 3693 O O . ARG A 1 469 ? 30.585 7.584 -22.791 1.00 91.38 469 ARG A O 1
ATOM 3700 N N . ILE A 1 470 ? 28.790 8.556 -21.868 1.00 92.25 470 ILE A N 1
ATOM 3701 C CA . ILE A 1 470 ? 28.156 8.887 -23.152 1.00 92.25 470 ILE A CA 1
ATOM 3702 C C . ILE A 1 470 ? 29.032 9.867 -23.942 1.00 92.25 470 ILE A C 1
ATOM 3704 O O . ILE A 1 470 ? 29.233 9.665 -25.144 1.00 92.25 470 ILE A O 1
ATOM 3708 N N . LYS A 1 471 ? 29.596 10.894 -23.291 1.00 92.12 471 LYS A N 1
ATOM 3709 C CA . LYS A 1 471 ? 30.527 11.845 -23.927 1.00 92.12 471 LYS A CA 1
ATOM 3710 C C . LYS A 1 471 ? 31.787 11.139 -24.432 1.00 92.12 471 LYS A C 1
ATOM 3712 O O . LYS A 1 471 ? 32.177 11.336 -25.584 1.00 92.12 471 LYS A O 1
ATOM 3717 N N . GLU A 1 472 ? 32.392 10.279 -23.614 1.00 88.44 472 GLU A N 1
ATOM 3718 C CA . GLU A 1 472 ? 33.579 9.505 -23.989 1.00 88.44 472 GLU A CA 1
ATOM 3719 C C . GLU A 1 472 ? 33.316 8.601 -25.197 1.00 88.44 472 GLU A C 1
ATOM 3721 O O . GLU A 1 472 ? 34.087 8.617 -26.156 1.00 88.44 472 GLU A O 1
ATOM 3726 N N . VAL A 1 473 ? 32.208 7.855 -25.201 1.00 88.81 473 VAL A N 1
ATOM 3727 C CA . VAL A 1 473 ? 31.832 6.976 -26.320 1.00 88.81 473 VAL A CA 1
ATOM 3728 C C . VAL A 1 473 ? 31.519 7.781 -27.581 1.00 88.81 473 VAL A C 1
ATOM 3730 O O . VAL A 1 473 ? 31.936 7.390 -28.668 1.00 88.81 473 VAL A O 1
ATOM 3733 N N . SER A 1 474 ? 30.851 8.928 -27.446 1.00 86.19 474 SER A N 1
ATOM 3734 C CA . SER A 1 474 ? 30.491 9.791 -28.581 1.00 86.19 474 SER A CA 1
ATOM 3735 C C . SER A 1 474 ? 31.703 10.454 -29.241 1.00 86.19 474 SER A C 1
ATOM 3737 O O . SER A 1 474 ? 31.662 10.773 -30.427 1.00 86.19 474 SER A O 1
ATOM 3739 N N . SER A 1 475 ? 32.789 10.657 -28.490 1.00 84.38 475 SER A N 1
ATOM 3740 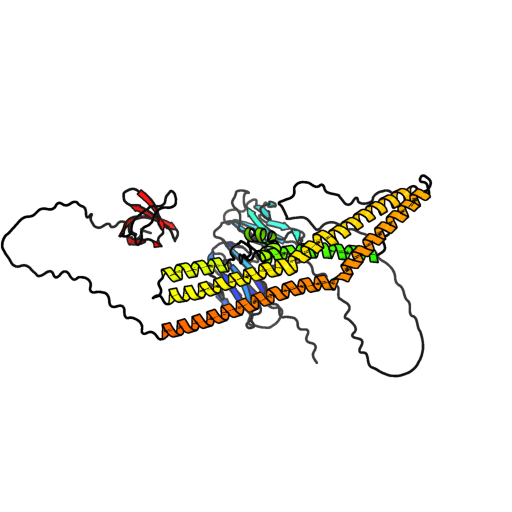C CA . SER A 1 475 ? 34.037 11.235 -29.005 1.00 84.38 475 SER A CA 1
ATOM 3741 C C . SER A 1 475 ? 34.957 10.219 -29.700 1.00 84.38 475 SER A C 1
ATOM 3743 O O . SER A 1 475 ? 35.897 10.618 -30.391 1.00 84.38 475 SER A O 1
ATOM 3745 N N . LYS A 1 476 ? 34.697 8.909 -29.560 1.00 78.06 476 LYS A N 1
ATOM 3746 C CA . LYS A 1 476 ? 35.501 7.857 -30.199 1.00 78.06 476 LYS A CA 1
ATOM 3747 C C . LYS A 1 476 ? 35.108 7.696 -31.678 1.00 78.06 476 LYS A C 1
ATOM 3749 O O . LYS A 1 476 ? 33.926 7.530 -31.980 1.00 78.06 476 LYS A O 1
ATOM 3754 N N . PRO A 1 477 ? 36.071 7.688 -32.622 1.00 66.19 477 PRO A N 1
ATOM 3755 C CA . PRO A 1 477 ? 35.770 7.434 -34.027 1.00 66.19 477 PRO A CA 1
ATOM 3756 C C . PRO A 1 477 ? 35.183 6.028 -34.202 1.00 66.19 477 PRO A C 1
ATOM 3758 O O . PRO A 1 477 ? 35.701 5.046 -33.664 1.00 66.19 477 PRO A O 1
ATOM 3761 N N . ARG A 1 478 ? 34.084 5.932 -34.958 1.00 59.66 478 ARG A N 1
ATOM 3762 C CA . ARG A 1 478 ? 33.392 4.668 -35.237 1.00 59.66 478 ARG A CA 1
ATOM 3763 C C . ARG A 1 478 ? 34.360 3.722 -35.957 1.00 59.66 478 ARG A C 1
ATOM 3765 O O . ARG A 1 478 ? 34.854 4.055 -37.030 1.00 59.66 478 ARG A O 1
ATOM 3772 N N . LYS A 1 479 ? 34.634 2.548 -35.378 1.00 61.44 479 LYS A N 1
ATOM 3773 C CA . LYS A 1 479 ? 35.401 1.494 -36.059 1.00 61.44 479 LYS A CA 1
ATOM 3774 C C . LYS A 1 479 ? 34.596 1.031 -37.274 1.00 61.44 479 LYS A C 1
ATOM 3776 O O . LYS A 1 479 ? 33.509 0.481 -37.118 1.00 61.44 479 LYS A O 1
ATOM 3781 N N . GLU A 1 480 ? 35.115 1.280 -38.470 1.00 39.59 480 GLU A N 1
ATOM 3782 C CA . GLU A 1 480 ? 34.551 0.742 -39.703 1.00 39.59 480 GLU A CA 1
ATOM 3783 C C . GLU A 1 480 ? 34.781 -0.773 -39.720 1.00 39.59 480 GLU A C 1
ATOM 3785 O O . GLU A 1 480 ? 35.901 -1.250 -39.518 1.00 39.59 480 GLU A O 1
ATOM 3790 N N . TYR A 1 481 ? 33.702 -1.540 -39.874 1.00 58.62 481 TYR A N 1
ATOM 3791 C CA . TYR A 1 481 ? 33.780 -2.993 -39.956 1.00 58.62 481 TYR A CA 1
ATOM 3792 C C . TYR A 1 481 ? 34.471 -3.368 -41.269 1.00 58.62 481 TYR A C 1
ATOM 3794 O O . TYR A 1 481 ? 33.863 -3.299 -42.335 1.00 58.62 481 TYR A O 1
ATOM 3802 N N . SER A 1 482 ? 35.744 -3.760 -41.201 1.00 36.00 482 SER A N 1
ATOM 3803 C CA . SER A 1 482 ? 36.419 -4.408 -42.319 1.00 36.00 482 SER A CA 1
ATOM 3804 C C . SER A 1 482 ? 36.135 -5.913 -42.250 1.00 36.00 482 SER A C 1
ATOM 3806 O O . SER A 1 482 ? 36.618 -6.595 -41.338 1.00 36.00 482 SER A O 1
ATOM 3808 N N . PRO A 1 483 ? 35.328 -6.473 -43.172 1.00 46.94 483 PRO A N 1
ATOM 3809 C CA . PRO A 1 483 ? 35.162 -7.915 -43.235 1.00 46.94 483 PRO A CA 1
ATOM 3810 C C . PRO A 1 483 ? 36.533 -8.547 -43.482 1.00 46.94 483 PRO A C 1
ATOM 3812 O O . PRO A 1 483 ? 37.242 -8.181 -44.424 1.00 46.94 483 PRO A O 1
ATOM 3815 N N . LYS A 1 484 ? 36.923 -9.496 -42.624 1.00 48.59 484 LYS A N 1
ATOM 3816 C CA . LYS A 1 484 ? 38.113 -10.317 -42.876 1.00 48.59 484 LYS A CA 1
ATOM 3817 C C . LYS A 1 484 ? 37.943 -10.975 -44.255 1.00 48.59 484 LYS A C 1
ATOM 3819 O O . LYS A 1 484 ? 36.844 -11.466 -44.529 1.00 48.59 484 LYS A O 1
ATOM 3824 N N . PRO A 1 485 ? 38.976 -10.990 -45.121 1.00 42.69 485 PRO A N 1
ATOM 3825 C CA . PRO A 1 485 ? 38.863 -11.580 -46.447 1.00 42.69 485 PRO A CA 1
ATOM 3826 C C . PRO A 1 485 ? 38.332 -13.007 -46.345 1.00 42.69 485 PRO A C 1
ATOM 3828 O O . PRO A 1 485 ? 38.897 -13.852 -45.648 1.00 42.69 485 PRO A O 1
ATOM 3831 N N . ARG A 1 486 ? 37.220 -13.260 -47.034 1.00 43.69 486 ARG A N 1
ATOM 3832 C CA . ARG A 1 486 ? 36.704 -14.607 -47.262 1.00 43.69 486 ARG A CA 1
ATOM 3833 C C . ARG A 1 486 ? 37.809 -15.365 -48.004 1.00 43.69 486 ARG A C 1
ATOM 3835 O O . ARG A 1 486 ? 38.287 -14.856 -49.013 1.00 43.69 486 ARG A O 1
ATOM 3842 N N . MET A 1 487 ? 38.255 -16.520 -47.502 1.00 47.62 487 MET A N 1
ATOM 3843 C CA . MET A 1 487 ? 39.231 -17.357 -48.215 1.00 47.62 487 MET A CA 1
ATOM 3844 C C . MET A 1 487 ? 38.695 -17.663 -49.618 1.00 47.62 487 MET A C 1
ATOM 3846 O O . MET A 1 487 ? 37.743 -18.429 -49.770 1.00 47.62 487 MET A O 1
ATOM 3850 N N . THR A 1 488 ? 39.279 -17.035 -50.633 1.00 39.31 488 THR A N 1
ATOM 3851 C CA . THR A 1 488 ? 38.941 -17.266 -52.035 1.00 39.31 488 THR A CA 1
ATOM 3852 C C . THR A 1 488 ? 39.700 -18.502 -52.502 1.00 39.31 488 THR A C 1
ATOM 3854 O O . THR A 1 488 ? 40.928 -18.503 -52.528 1.00 39.31 488 THR A O 1
ATOM 3857 N N . LEU A 1 489 ? 38.983 -19.570 -52.845 1.00 46.75 489 LEU A N 1
ATOM 3858 C CA . LEU A 1 489 ? 39.566 -20.710 -53.545 1.00 46.75 489 LEU A CA 1
ATOM 3859 C C . LEU A 1 489 ? 39.776 -20.298 -55.010 1.00 46.75 489 LEU A C 1
ATOM 3861 O O . LEU A 1 489 ? 38.808 -20.175 -55.760 1.00 46.75 489 LEU A O 1
ATOM 3865 N N . GLU A 1 490 ? 41.020 -20.037 -55.409 1.00 39.16 490 GLU A N 1
ATOM 3866 C CA . GLU A 1 490 ? 41.371 -19.809 -56.813 1.00 39.16 490 GLU A CA 1
ATOM 3867 C C . GLU A 1 490 ? 41.232 -21.123 -57.597 1.00 39.16 490 GLU A C 1
ATOM 3869 O O . GLU A 1 490 ? 42.010 -22.060 -57.422 1.00 39.16 490 GLU A O 1
ATOM 3874 N N . LEU A 1 491 ? 40.226 -21.201 -58.470 1.00 42.75 491 LEU A N 1
ATOM 3875 C CA . LEU A 1 491 ? 40.112 -22.246 -59.486 1.00 42.75 491 LEU A CA 1
ATOM 3876 C C . LEU A 1 491 ? 40.677 -21.703 -60.806 1.00 42.75 491 LEU A C 1
ATOM 3878 O O . LEU A 1 491 ? 40.046 -20.881 -61.468 1.00 42.75 491 LEU A O 1
ATOM 3882 N N . LEU A 1 492 ? 41.871 -22.163 -61.183 1.00 38.28 492 LEU A N 1
ATOM 3883 C CA . LEU A 1 492 ? 42.439 -21.979 -62.524 1.00 38.28 492 LEU A CA 1
ATOM 3884 C C . LEU A 1 492 ? 41.774 -22.948 -63.532 1.00 38.28 492 LEU A C 1
ATOM 3886 O O . LEU A 1 492 ? 41.459 -24.080 -63.158 1.00 38.28 492 LEU A O 1
ATOM 3890 N N . PRO A 1 493 ? 41.564 -22.547 -64.804 1.00 41.22 493 PRO A N 1
ATOM 3891 C CA . PRO A 1 493 ? 40.961 -23.401 -65.831 1.00 41.22 493 PRO A CA 1
ATOM 3892 C C . PRO A 1 493 ? 41.963 -24.418 -66.427 1.00 41.22 493 PRO A C 1
ATOM 3894 O O . PRO A 1 493 ? 43.172 -24.275 -66.241 1.00 41.22 493 PRO A O 1
ATOM 3897 N N . PRO A 1 494 ? 41.476 -25.466 -67.127 1.00 43.41 494 PRO A N 1
ATOM 3898 C CA . PRO A 1 494 ? 42.184 -26.736 -67.264 1.00 43.41 494 PRO A CA 1
ATOM 3899 C C . PRO A 1 494 ? 43.141 -26.775 -68.462 1.00 43.41 494 PRO A C 1
ATOM 3901 O O . PRO A 1 494 ? 42.784 -26.384 -69.572 1.00 43.41 494 PRO A O 1
ATOM 3904 N N . SER A 1 495 ? 44.322 -27.356 -68.256 1.00 29.48 495 SER A N 1
ATOM 3905 C CA . SER A 1 495 ? 45.142 -27.954 -69.311 1.00 29.48 495 SER A CA 1
ATOM 3906 C C . SER A 1 495 ? 46.005 -29.087 -68.738 1.00 29.48 495 SER A C 1
ATOM 3908 O O . SER A 1 495 ? 46.138 -29.254 -67.529 1.00 29.48 495 SER A O 1
ATOM 3910 N N . GLU A 1 496 ? 46.448 -29.960 -69.631 1.00 29.00 496 GLU A N 1
ATOM 3911 C CA . GLU A 1 496 ? 46.515 -31.404 -69.447 1.00 29.00 496 GLU A CA 1
ATOM 3912 C C . GLU A 1 496 ? 47.775 -31.969 -68.764 1.00 29.00 496 GLU A C 1
ATOM 3914 O O . GLU A 1 496 ? 48.877 -31.441 -68.871 1.00 29.00 496 GLU A O 1
ATOM 3919 N N . SER A 1 497 ? 47.588 -33.203 -68.279 1.00 30.47 497 SER A N 1
ATOM 3920 C CA . SER A 1 497 ? 48.506 -34.353 -68.350 1.00 30.47 497 SER A CA 1
ATOM 3921 C C . SER A 1 497 ? 49.551 -34.617 -67.243 1.00 30.47 497 SER A C 1
ATOM 3923 O O . SER A 1 497 ? 50.433 -33.827 -66.936 1.00 30.47 497 SER A O 1
ATOM 3925 N N . HIS A 1 498 ? 49.459 -35.877 -66.787 1.00 31.50 498 HIS A N 1
ATOM 3926 C CA . HIS A 1 498 ? 50.465 -36.789 -66.225 1.00 31.50 498 HIS A CA 1
ATOM 3927 C C . HIS A 1 498 ? 50.669 -36.962 -64.702 1.00 31.50 498 HIS A C 1
ATOM 3929 O O . HIS A 1 498 ? 51.337 -36.195 -64.027 1.00 31.50 498 HIS A O 1
ATOM 3935 N N . ASN A 1 499 ? 50.195 -38.144 -64.268 1.00 29.52 499 ASN A N 1
ATOM 3936 C CA . ASN A 1 499 ? 50.831 -39.167 -63.424 1.00 29.52 499 ASN A CA 1
ATOM 3937 C C . ASN A 1 499 ? 51.378 -38.811 -62.031 1.00 29.52 499 ASN A C 1
ATOM 3939 O O . ASN A 1 499 ? 52.443 -38.220 -61.899 1.00 29.52 499 ASN A O 1
ATOM 3943 N N . GLY A 1 500 ? 50.802 -39.481 -61.023 1.00 29.09 500 GLY A N 1
ATOM 3944 C CA . GLY A 1 500 ? 51.603 -40.150 -59.992 1.00 29.09 500 GLY A CA 1
ATOM 3945 C C . GLY A 1 500 ? 51.033 -40.140 -58.574 1.00 29.09 500 GLY A C 1
ATOM 3946 O O . GLY A 1 500 ? 51.091 -39.124 -57.901 1.00 29.09 500 GLY A O 1
ATOM 3947 N N . GLY A 1 501 ? 50.627 -41.321 -58.090 1.00 27.92 501 GLY A N 1
ATOM 3948 C CA . GLY A 1 501 ? 50.928 -41.747 -56.715 1.00 27.92 501 GLY A CA 1
ATOM 3949 C C . GLY A 1 501 ? 49.898 -41.479 -55.610 1.00 27.92 501 GLY A C 1
ATOM 3950 O O . GLY A 1 501 ? 49.908 -40.427 -54.992 1.00 27.92 501 GLY A O 1
ATOM 3951 N N . ILE A 1 502 ? 49.070 -42.500 -55.338 1.00 30.45 502 ILE A N 1
ATOM 3952 C CA . ILE A 1 502 ? 48.908 -43.218 -54.046 1.00 30.45 502 ILE A CA 1
ATOM 3953 C C . ILE A 1 502 ? 49.154 -42.341 -52.792 1.00 30.45 502 ILE A C 1
ATOM 3955 O O . ILE A 1 502 ? 50.261 -41.874 -52.588 1.00 30.45 502 ILE A O 1
ATOM 3959 N N . HIS A 1 503 ? 48.172 -42.096 -51.914 1.00 33.22 503 HIS A N 1
ATOM 3960 C CA . HIS A 1 503 ? 47.908 -42.922 -50.725 1.00 33.22 503 HIS A CA 1
ATOM 3961 C C . HIS A 1 503 ? 46.489 -42.713 -50.169 1.00 33.22 503 HIS A C 1
ATOM 3963 O O . HIS A 1 503 ? 45.949 -41.612 -50.130 1.00 33.22 503 HIS A O 1
ATOM 3969 N N . SER A 1 504 ? 45.913 -43.824 -49.715 1.00 29.72 504 SER A N 1
ATOM 3970 C CA . SER A 1 504 ? 44.614 -43.959 -49.063 1.00 29.72 504 SER A CA 1
ATOM 3971 C C . SER A 1 504 ? 44.509 -43.236 -47.720 1.00 29.72 504 SER A C 1
ATOM 3973 O O . SER A 1 504 ? 45.355 -43.433 -46.854 1.00 29.72 504 SER A O 1
ATOM 3975 N N . ALA A 1 505 ? 43.366 -42.598 -47.473 1.00 30.64 505 ALA A N 1
ATOM 3976 C CA . ALA A 1 505 ? 42.691 -42.678 -46.181 1.00 30.64 505 ALA A CA 1
ATOM 3977 C C . ALA A 1 505 ? 41.180 -42.515 -46.386 1.00 30.64 505 ALA A C 1
ATOM 3979 O O . ALA A 1 505 ? 40.718 -41.708 -47.185 1.00 30.64 505 ALA A O 1
ATOM 3980 N N . LYS A 1 506 ? 40.438 -43.397 -45.723 1.00 30.12 506 LYS A N 1
ATOM 3981 C CA . LYS A 1 506 ? 39.032 -43.729 -45.940 1.00 30.12 506 LYS A CA 1
ATOM 3982 C C . LYS A 1 506 ? 38.080 -42.614 -45.492 1.00 30.12 506 LYS A C 1
ATOM 3984 O O . LYS A 1 506 ? 38.299 -41.975 -44.471 1.00 30.12 506 LYS A O 1
ATOM 3989 N N . SER A 1 507 ? 36.979 -42.499 -46.230 1.00 32.94 507 SER A N 1
ATOM 3990 C CA . SER A 1 507 ? 35.682 -41.930 -45.828 1.00 32.94 507 SER A CA 1
ATOM 3991 C C . SER A 1 507 ? 35.105 -42.661 -44.586 1.00 32.94 507 SER A C 1
ATOM 3993 O O . SER A 1 507 ? 35.609 -43.737 -44.248 1.00 32.94 507 SER A O 1
ATOM 3995 N N . PRO A 1 508 ? 34.057 -42.147 -43.904 1.00 39.66 508 PRO A N 1
ATOM 3996 C CA . PRO A 1 508 ? 32.704 -42.030 -44.476 1.00 39.66 508 PRO A CA 1
ATOM 3997 C C . PRO A 1 508 ? 32.076 -40.647 -44.222 1.00 39.66 508 PRO A C 1
ATOM 3999 O O . PRO A 1 508 ? 32.337 -40.022 -43.208 1.00 39.66 508 PRO A O 1
ATOM 4002 N N . GLY A 1 509 ? 31.359 -40.074 -45.190 1.00 28.59 509 GLY A N 1
ATOM 4003 C CA . GLY A 1 509 ? 29.893 -40.186 -45.258 1.00 28.59 509 GLY A CA 1
ATOM 4004 C C . GLY A 1 509 ? 29.269 -39.077 -44.396 1.00 28.59 509 GLY A C 1
ATOM 4005 O O . GLY A 1 509 ? 29.637 -38.918 -43.249 1.00 28.59 509 GLY A O 1
ATOM 4006 N N . ARG A 1 510 ? 28.337 -38.237 -44.830 1.00 30.61 510 ARG A N 1
ATOM 4007 C CA . ARG A 1 510 ? 27.259 -38.390 -45.801 1.00 30.61 510 ARG A CA 1
ATOM 4008 C C . ARG A 1 510 ? 26.690 -36.978 -45.962 1.00 30.61 510 ARG A C 1
ATOM 4010 O O . ARG A 1 510 ? 26.166 -36.439 -44.998 1.00 30.61 510 ARG A O 1
ATOM 4017 N N . SER A 1 511 ? 26.793 -36.375 -47.138 1.00 37.12 511 SER A N 1
ATOM 4018 C CA . SER A 1 511 ? 25.993 -35.192 -47.474 1.00 37.12 511 SER A CA 1
ATOM 4019 C C . SER A 1 511 ? 24.664 -35.688 -48.047 1.00 37.12 511 SER A C 1
ATOM 4021 O O . SER A 1 511 ? 24.707 -36.417 -49.042 1.00 37.12 511 SER A O 1
ATOM 4023 N N . PRO A 1 512 ? 23.491 -35.353 -47.485 1.00 41.44 512 PRO A N 1
ATOM 4024 C CA . PRO A 1 512 ? 22.249 -35.414 -48.229 1.00 41.44 512 PRO A CA 1
ATOM 4025 C C . PRO A 1 512 ? 21.914 -34.044 -48.837 1.00 41.44 512 PRO A C 1
ATOM 4027 O O . PRO A 1 512 ? 22.067 -33.007 -48.202 1.00 41.44 512 PRO A O 1
ATOM 4030 N N . ALA A 1 513 ? 21.518 -34.129 -50.106 1.00 34.88 513 ALA A N 1
ATOM 4031 C CA . ALA A 1 513 ? 20.586 -33.334 -50.911 1.00 34.88 513 ALA A CA 1
ATOM 4032 C C . ALA A 1 513 ? 19.823 -32.134 -50.279 1.00 34.88 513 ALA A C 1
ATOM 4034 O O . ALA A 1 513 ? 19.554 -32.119 -49.081 1.00 34.88 513 ALA A O 1
ATOM 4035 N N . PRO A 1 514 ? 19.405 -31.157 -51.117 1.00 49.97 514 PRO A N 1
ATOM 4036 C CA . PRO A 1 514 ? 18.743 -29.925 -50.683 1.00 49.97 514 PRO A CA 1
ATOM 4037 C C . PRO A 1 514 ? 17.372 -30.230 -50.068 1.00 49.97 514 PRO A C 1
ATOM 4039 O O . PRO A 1 514 ? 16.571 -30.945 -50.668 1.00 49.97 514 PRO A O 1
ATOM 4042 N N . MET A 1 515 ? 17.113 -29.714 -48.865 1.00 44.06 515 MET A N 1
ATOM 4043 C CA . MET A 1 515 ? 15.849 -29.924 -48.161 1.00 44.06 515 MET A CA 1
ATOM 4044 C C . MET A 1 515 ? 14.948 -28.698 -48.336 1.00 44.06 515 MET A C 1
ATOM 4046 O O . MET A 1 515 ? 15.207 -27.659 -47.741 1.00 44.06 515 MET A O 1
ATOM 4050 N N . ASP A 1 516 ? 13.855 -28.853 -49.089 1.00 63.38 516 ASP A N 1
ATOM 4051 C CA . ASP A 1 516 ? 12.671 -27.966 -49.082 1.00 63.38 516 ASP A CA 1
ATOM 4052 C C . ASP A 1 516 ? 11.860 -28.095 -47.765 1.00 63.38 516 ASP A C 1
ATOM 4054 O O . ASP A 1 516 ? 10.666 -27.801 -47.711 1.00 63.38 516 ASP A O 1
ATOM 4058 N N . GLN A 1 517 ? 12.479 -28.601 -46.694 1.00 78.69 517 GLN A N 1
ATOM 4059 C CA . GLN A 1 517 ? 11.831 -28.904 -45.422 1.00 78.69 517 GLN A CA 1
ATOM 4060 C C . GLN A 1 517 ? 12.148 -27.805 -44.397 1.00 78.69 517 GLN A C 1
ATOM 4062 O O . GLN A 1 517 ? 13.314 -27.408 -44.303 1.00 78.69 517 GLN A O 1
ATOM 4067 N N . PRO A 1 518 ? 11.155 -27.339 -43.610 1.00 90.12 518 PRO A N 1
ATOM 4068 C CA . PRO A 1 518 ? 11.378 -26.364 -42.551 1.00 90.12 518 PRO A CA 1
ATOM 4069 C C . PRO A 1 518 ? 12.495 -26.811 -41.614 1.00 90.12 518 PRO A C 1
ATOM 4071 O O . PRO A 1 518 ? 12.462 -27.912 -41.061 1.00 90.12 518 PRO A O 1
ATOM 4074 N N . CYS A 1 519 ? 13.517 -25.980 -41.465 1.00 91.50 519 CYS A N 1
ATOM 4075 C CA . CYS A 1 519 ? 14.680 -26.301 -40.657 1.00 91.50 519 CYS A CA 1
ATOM 4076 C C . CYS A 1 519 ? 15.364 -25.043 -40.136 1.00 91.50 519 CYS A C 1
ATOM 4078 O O . CYS A 1 519 ? 15.288 -23.958 -40.720 1.00 91.50 519 CYS A O 1
ATOM 4080 N N . CYS A 1 520 ? 16.063 -25.213 -39.026 1.00 92.38 520 CYS A N 1
ATOM 4081 C CA . CYS A 1 520 ? 16.878 -24.187 -38.407 1.00 92.38 520 CYS A CA 1
ATOM 4082 C C . CYS A 1 520 ? 18.253 -24.752 -38.057 1.00 92.38 520 CYS A C 1
ATOM 4084 O O . CYS A 1 520 ? 18.438 -25.963 -37.919 1.00 92.38 520 CYS A O 1
ATOM 4086 N N . ARG A 1 521 ? 19.231 -23.864 -37.920 1.00 93.25 521 ARG A N 1
ATOM 4087 C CA . ARG A 1 521 ? 20.579 -24.193 -37.469 1.00 93.25 521 ARG A CA 1
ATOM 4088 C C . ARG A 1 521 ? 20.779 -23.696 -36.047 1.00 93.25 521 ARG A C 1
ATOM 4090 O O . ARG A 1 521 ? 20.524 -22.528 -35.784 1.00 93.25 521 ARG A O 1
ATOM 4097 N N . ALA A 1 522 ? 21.282 -24.539 -35.159 1.00 92.81 522 ALA A N 1
ATOM 4098 C CA . ALA A 1 522 ? 21.640 -24.139 -33.806 1.00 92.81 522 ALA A CA 1
ATOM 4099 C C . ALA A 1 522 ? 22.757 -23.085 -33.811 1.00 92.81 522 ALA A C 1
ATOM 4101 O O . ALA A 1 522 ? 23.805 -23.281 -34.431 1.00 92.81 522 ALA A O 1
ATOM 4102 N N . LEU A 1 523 ? 22.523 -21.969 -33.122 1.00 85.31 523 LEU A N 1
ATOM 4103 C CA . LEU A 1 523 ? 23.499 -20.900 -32.898 1.00 85.31 523 LEU A CA 1
ATOM 4104 C C . LEU A 1 523 ? 24.327 -21.128 -31.631 1.00 85.31 523 LEU A C 1
ATOM 4106 O O . LEU A 1 523 ? 25.426 -20.594 -31.532 1.00 85.31 523 LEU A O 1
ATOM 4110 N N . TYR A 1 524 ? 23.803 -21.914 -30.689 1.00 85.56 524 TYR A N 1
ATOM 4111 C CA . TYR A 1 524 ? 24.434 -22.228 -29.409 1.00 85.56 524 TYR A CA 1
ATOM 4112 C C . TYR A 1 524 ? 24.137 -23.680 -29.017 1.00 85.56 524 TYR A C 1
ATOM 4114 O O . TYR A 1 524 ? 23.151 -24.260 -29.478 1.00 85.56 524 TYR A O 1
ATOM 4122 N N . ASP A 1 525 ? 24.965 -24.250 -28.142 1.00 87.25 525 ASP A N 1
ATOM 4123 C CA . ASP A 1 525 ? 24.648 -25.504 -27.454 1.00 87.25 525 ASP A CA 1
ATOM 4124 C C . ASP A 1 525 ? 23.409 -25.306 -26.559 1.00 87.25 525 ASP A C 1
ATOM 4126 O O . ASP A 1 525 ? 23.272 -24.285 -25.878 1.00 87.25 525 ASP A O 1
ATOM 4130 N N . PHE A 1 526 ? 22.516 -26.295 -26.542 1.00 88.38 526 PHE A N 1
ATOM 4131 C CA . PHE A 1 526 ? 21.330 -26.316 -25.691 1.00 88.38 526 PHE A CA 1
ATOM 4132 C C . PHE A 1 526 ? 21.250 -27.660 -24.962 1.00 88.38 526 PHE A C 1
ATOM 4134 O O . PHE A 1 526 ? 21.102 -28.716 -25.584 1.00 88.38 526 PHE A O 1
ATOM 4141 N N . GLU A 1 527 ? 21.388 -27.615 -23.637 1.00 88.62 527 GLU A N 1
ATOM 4142 C CA . GLU A 1 527 ? 21.254 -28.775 -22.756 1.00 88.62 527 GLU A CA 1
ATOM 4143 C C . GLU A 1 527 ? 19.839 -28.783 -22.152 1.00 88.62 527 GLU A C 1
ATOM 4145 O O . GLU A 1 527 ? 19.453 -27.791 -21.537 1.00 88.62 527 GLU A O 1
ATOM 4150 N N . PRO A 1 528 ? 19.053 -29.860 -22.331 1.00 84.69 528 PRO A N 1
ATOM 4151 C CA . PRO A 1 528 ? 17.675 -29.910 -21.857 1.00 84.69 528 PRO A CA 1
ATOM 4152 C C . PRO A 1 528 ? 17.634 -30.047 -20.329 1.00 84.69 528 PRO A C 1
ATOM 4154 O O . PRO A 1 528 ? 18.260 -30.948 -19.763 1.00 84.69 528 PRO A O 1
ATOM 4157 N N . GLU A 1 529 ? 16.874 -29.177 -19.665 1.00 73.44 529 GLU A N 1
ATOM 4158 C CA . GLU A 1 529 ? 16.666 -29.184 -18.210 1.00 73.44 529 GLU A CA 1
ATOM 4159 C C . GLU A 1 529 ? 15.358 -29.891 -17.818 1.00 73.44 529 GLU A C 1
ATOM 4161 O O . GLU A 1 529 ? 15.258 -30.434 -16.714 1.00 73.44 529 GLU A O 1
ATOM 4166 N N . ASN A 1 530 ? 14.370 -29.931 -18.722 1.00 74.81 530 ASN A N 1
ATOM 4167 C CA . ASN A 1 530 ? 13.046 -30.511 -18.473 1.00 74.81 530 ASN A CA 1
ATOM 4168 C C . ASN A 1 530 ? 12.715 -31.689 -19.409 1.00 74.81 530 ASN A C 1
ATOM 4170 O O . ASN A 1 530 ? 13.196 -31.782 -20.539 1.00 74.81 530 ASN A O 1
ATOM 4174 N N . GLU A 1 531 ? 11.836 -32.593 -18.956 1.00 73.62 531 GLU A N 1
ATOM 4175 C CA . GLU A 1 531 ? 11.316 -33.677 -19.802 1.00 73.62 531 GLU A CA 1
ATOM 4176 C C . GLU A 1 531 ? 10.497 -33.102 -20.973 1.00 73.62 531 GLU A C 1
ATOM 4178 O O . GLU A 1 531 ? 9.466 -32.462 -20.767 1.00 73.62 531 GLU A O 1
ATOM 4183 N N . GLY A 1 532 ? 10.955 -33.350 -22.206 1.00 77.81 532 GLY A N 1
ATOM 4184 C CA . GLY A 1 532 ? 10.330 -32.871 -23.447 1.00 77.81 532 GLY A CA 1
ATOM 4185 C C . GLY A 1 532 ? 11.156 -31.838 -24.226 1.00 77.81 532 GLY A C 1
ATOM 4186 O O . GLY A 1 532 ? 10.825 -31.551 -25.376 1.00 77.81 532 GLY A O 1
ATOM 4187 N N . GLU A 1 533 ? 12.247 -31.327 -23.651 1.00 88.56 533 GLU A N 1
ATOM 4188 C CA . GLU A 1 533 ? 13.182 -30.424 -24.331 1.00 88.56 533 GLU A CA 1
ATOM 4189 C C . GLU A 1 533 ? 14.159 -31.186 -25.238 1.00 88.56 533 GLU A C 1
ATOM 4191 O O . GLU A 1 533 ? 14.616 -32.286 -24.913 1.00 88.56 533 GLU A O 1
ATOM 4196 N N . LEU A 1 534 ? 14.497 -30.598 -26.389 1.00 89.50 534 LEU A N 1
ATOM 4197 C CA . LEU A 1 534 ? 15.405 -31.211 -27.359 1.00 89.50 534 LEU A CA 1
ATOM 4198 C C . LEU A 1 534 ? 16.822 -30.661 -27.215 1.00 89.50 534 LEU A C 1
ATOM 4200 O O . LEU A 1 534 ? 17.070 -29.529 -27.609 1.00 89.50 534 LEU A O 1
ATOM 4204 N N . GLY A 1 535 ? 17.763 -31.475 -26.736 1.00 86.50 535 GLY A N 1
ATOM 4205 C CA . GLY A 1 535 ? 19.176 -31.093 -26.668 1.00 86.50 535 GLY A CA 1
ATOM 4206 C C . GLY A 1 535 ? 19.898 -31.124 -28.020 1.00 86.50 535 GLY A C 1
ATOM 4207 O O . GLY A 1 535 ? 19.725 -32.068 -28.793 1.00 86.50 535 GLY A O 1
ATOM 4208 N N . PHE A 1 536 ? 20.748 -30.129 -28.286 1.00 91.75 536 PHE A N 1
ATOM 4209 C CA . PHE A 1 536 ? 21.560 -30.020 -29.511 1.00 91.75 536 PHE A CA 1
ATOM 4210 C C . PHE A 1 536 ? 22.839 -29.200 -29.289 1.00 91.75 536 PHE A C 1
ATOM 4212 O O . PHE A 1 536 ? 23.012 -28.557 -28.253 1.00 91.75 536 PHE A O 1
ATOM 4219 N N . LYS A 1 537 ? 23.755 -29.230 -30.262 1.00 88.56 537 LYS A N 1
ATOM 4220 C CA . LYS A 1 537 ? 25.020 -28.479 -30.241 1.00 88.56 537 LYS A CA 1
ATOM 4221 C C . LYS A 1 537 ? 25.049 -27.367 -31.283 1.00 88.56 537 LYS A C 1
ATOM 4223 O O . LYS A 1 537 ? 24.380 -27.456 -32.308 1.00 88.56 537 LYS A O 1
ATOM 4228 N N . GLU A 1 538 ? 25.852 -26.334 -31.045 1.00 89.69 538 GLU A N 1
ATOM 4229 C CA . GLU A 1 538 ? 26.096 -25.250 -31.994 1.00 89.69 538 GLU A CA 1
ATOM 4230 C C . GLU A 1 538 ? 26.477 -25.820 -33.371 1.00 89.69 538 GLU A C 1
ATOM 4232 O O . GLU A 1 538 ? 27.383 -26.646 -33.510 1.00 89.69 538 GLU A O 1
ATOM 4237 N N . GLY A 1 539 ? 25.768 -25.370 -34.408 1.00 84.12 539 GLY A N 1
ATOM 4238 C CA . GLY A 1 539 ? 25.947 -25.811 -35.789 1.00 84.12 539 GLY A CA 1
ATOM 4239 C C . GLY A 1 539 ? 25.065 -26.986 -36.224 1.00 84.12 539 GLY A C 1
ATOM 4240 O O . GLY A 1 539 ? 25.013 -27.264 -37.426 1.00 84.12 539 GLY A O 1
ATOM 4241 N N . ASP A 1 540 ? 24.342 -27.634 -35.309 1.00 90.94 540 ASP A N 1
ATOM 4242 C CA . ASP A 1 540 ? 23.398 -28.702 -35.643 1.00 90.94 540 ASP A CA 1
ATOM 4243 C C . ASP A 1 540 ? 22.233 -28.194 -36.509 1.00 90.94 540 ASP A C 1
ATOM 4245 O O . ASP A 1 540 ? 21.735 -27.082 -36.326 1.00 90.94 540 ASP A O 1
ATOM 4249 N N . ILE A 1 541 ? 21.773 -29.023 -37.455 1.00 91.75 541 ILE A N 1
ATOM 4250 C CA . ILE A 1 541 ? 20.592 -28.734 -38.283 1.00 91.75 541 ILE A CA 1
ATOM 4251 C C . ILE A 1 541 ? 19.393 -29.487 -37.717 1.00 91.75 541 ILE A C 1
ATOM 4253 O O . ILE A 1 541 ? 19.339 -30.718 -37.762 1.00 91.75 541 ILE A O 1
ATOM 4257 N N . I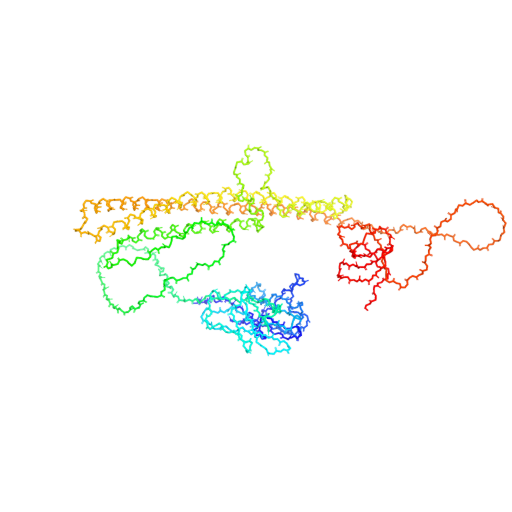LE A 1 542 ? 18.421 -28.733 -37.216 1.00 92.75 542 ILE A N 1
ATOM 4258 C CA . ILE A 1 542 ? 17.203 -29.248 -36.599 1.00 92.75 542 ILE A CA 1
ATOM 4259 C C . ILE A 1 542 ? 16.059 -29.082 -37.595 1.00 92.75 542 ILE A C 1
ATOM 4261 O O . ILE A 1 542 ? 15.880 -28.021 -38.196 1.00 92.75 542 ILE A O 1
ATOM 4265 N N . THR A 1 543 ? 15.278 -30.142 -37.786 1.00 92.06 543 THR A N 1
ATOM 4266 C CA . THR A 1 543 ? 14.076 -30.078 -38.625 1.00 92.06 543 THR A CA 1
ATOM 4267 C C . THR A 1 543 ? 12.952 -29.460 -37.805 1.00 92.06 543 THR A C 1
ATOM 4269 O O . THR A 1 543 ? 12.614 -30.002 -36.756 1.00 92.06 543 THR A O 1
ATOM 4272 N N . LEU A 1 544 ? 12.382 -28.347 -38.261 1.00 91.44 544 LEU A N 1
ATOM 4273 C CA . LEU A 1 544 ? 11.262 -27.686 -37.593 1.00 91.44 544 LEU A CA 1
ATOM 4274 C C . LEU A 1 544 ? 9.968 -28.446 -37.893 1.00 91.44 544 LEU A C 1
ATOM 4276 O O . LEU A 1 544 ? 9.685 -28.763 -39.050 1.00 91.44 544 LEU A O 1
ATOM 4280 N N . THR A 1 545 ? 9.174 -28.722 -36.860 1.00 86.81 545 THR A N 1
ATOM 4281 C CA . THR A 1 545 ? 7.887 -29.421 -36.995 1.00 86.81 545 THR A CA 1
ATOM 4282 C C . THR A 1 545 ? 6.705 -28.533 -36.643 1.00 86.81 545 THR A C 1
ATOM 4284 O O . THR A 1 545 ? 5.682 -28.621 -37.319 1.00 86.81 545 THR A O 1
ATOM 4287 N N . ASN A 1 546 ? 6.832 -27.672 -35.629 1.00 85.12 546 ASN A N 1
ATOM 4288 C CA . ASN A 1 546 ? 5.760 -26.775 -35.206 1.00 85.12 546 ASN A CA 1
ATOM 4289 C C . ASN A 1 546 ? 6.298 -25.546 -34.449 1.00 85.12 546 ASN A C 1
ATOM 4291 O O . ASN A 1 546 ? 7.394 -25.590 -33.892 1.00 85.12 546 ASN A O 1
ATOM 4295 N N . GLN A 1 547 ? 5.521 -24.462 -34.405 1.00 89.06 547 GLN A N 1
ATOM 4296 C CA . GLN A 1 547 ? 5.757 -23.331 -33.507 1.00 89.06 547 GLN A CA 1
ATOM 4297 C C . GLN A 1 547 ? 4.759 -23.400 -32.356 1.00 89.06 547 GLN A C 1
ATOM 4299 O O . GLN A 1 547 ? 3.552 -23.437 -32.590 1.00 89.06 547 GLN A O 1
ATOM 4304 N N . ILE A 1 548 ? 5.259 -23.446 -31.122 1.00 84.31 548 ILE A N 1
ATOM 4305 C CA . ILE A 1 548 ? 4.407 -23.564 -29.935 1.00 84.31 548 ILE A CA 1
ATOM 4306 C C . ILE A 1 548 ? 3.865 -22.187 -29.542 1.00 84.31 548 ILE A C 1
ATOM 4308 O O . ILE A 1 548 ? 2.666 -22.040 -29.309 1.00 84.31 548 ILE A O 1
ATOM 4312 N N . ASP A 1 549 ? 4.744 -21.184 -29.510 1.00 83.88 549 ASP A N 1
ATOM 4313 C CA . ASP A 1 549 ? 4.439 -19.785 -29.208 1.00 83.88 549 ASP A CA 1
ATOM 4314 C C . ASP A 1 549 ? 5.525 -18.846 -29.786 1.00 83.88 549 ASP A C 1
ATOM 4316 O O . ASP A 1 549 ? 6.354 -19.250 -30.607 1.00 83.88 549 ASP A O 1
ATOM 4320 N N . ASP A 1 550 ? 5.532 -17.577 -29.374 1.00 83.50 550 ASP A N 1
ATOM 4321 C CA . ASP A 1 550 ? 6.498 -16.565 -29.826 1.00 83.50 550 ASP A CA 1
ATOM 4322 C C . ASP A 1 550 ? 7.940 -16.805 -29.332 1.00 83.50 550 ASP A C 1
ATOM 4324 O O . ASP A 1 550 ? 8.861 -16.078 -29.713 1.00 83.50 550 ASP A O 1
ATOM 4328 N N . ASN A 1 551 ? 8.167 -17.804 -28.475 1.00 86.69 551 ASN A N 1
ATOM 4329 C CA . ASN A 1 551 ? 9.447 -18.066 -27.825 1.00 86.69 551 ASN A CA 1
ATOM 4330 C C . ASN A 1 551 ? 9.967 -19.501 -28.010 1.00 86.69 551 ASN A C 1
ATOM 4332 O O . ASN A 1 551 ? 11.172 -19.708 -27.833 1.00 86.69 551 ASN A O 1
ATOM 4336 N N . TRP A 1 552 ? 9.127 -20.456 -28.426 1.00 90.38 552 TRP A N 1
ATOM 4337 C CA . TRP A 1 552 ? 9.479 -21.876 -28.541 1.00 90.38 552 TRP A CA 1
ATOM 4338 C C . TRP A 1 552 ? 9.131 -22.507 -29.899 1.00 90.38 552 TRP A C 1
ATOM 4340 O O . TRP A 1 552 ? 7.994 -22.440 -30.377 1.00 90.38 552 TRP A O 1
ATOM 4350 N N . TYR A 1 553 ? 10.109 -23.218 -30.473 1.00 91.31 553 TYR A N 1
ATOM 4351 C CA . TYR A 1 553 ? 9.907 -24.149 -31.584 1.00 91.31 553 TYR A CA 1
ATOM 4352 C C . TYR A 1 553 ? 9.878 -25.592 -31.092 1.00 91.31 553 TYR A C 1
ATOM 4354 O O . TYR A 1 553 ? 10.570 -25.959 -30.147 1.00 91.31 553 TYR A O 1
ATOM 4362 N N . GLU A 1 554 ? 9.110 -26.425 -31.784 1.00 91.06 554 GLU A N 1
ATOM 4363 C CA . GLU A 1 554 ? 9.229 -27.875 -31.730 1.00 91.06 554 GLU A CA 1
ATOM 4364 C C . GLU A 1 554 ? 9.960 -28.352 -32.985 1.00 91.06 554 GLU A C 1
ATOM 4366 O O . GLU A 1 554 ? 9.678 -27.915 -34.110 1.00 91.06 554 GLU A O 1
ATOM 4371 N N . GLY A 1 555 ? 10.905 -29.264 -32.796 1.00 91.38 555 GLY A N 1
ATOM 4372 C CA . GLY A 1 555 ? 11.636 -29.844 -33.905 1.00 91.38 555 GLY A CA 1
ATOM 4373 C C . GLY A 1 555 ? 12.211 -31.206 -33.577 1.00 91.38 555 GLY A C 1
ATOM 4374 O O . GLY A 1 555 ? 11.970 -31.784 -32.517 1.00 91.38 555 GLY A O 1
ATOM 4375 N N . MET A 1 556 ? 12.958 -31.739 -34.534 1.00 89.75 556 MET A N 1
ATOM 4376 C CA . MET A 1 556 ? 13.516 -33.078 -34.459 1.00 89.75 556 MET A CA 1
ATOM 4377 C C . MET A 1 556 ? 14.943 -33.107 -34.998 1.00 89.75 556 MET A C 1
ATOM 4379 O O . MET A 1 556 ? 15.223 -32.619 -36.099 1.00 89.75 556 MET A O 1
ATOM 4383 N N . ILE A 1 557 ? 15.837 -33.745 -34.242 1.00 87.75 557 ILE A N 1
ATOM 4384 C CA . ILE A 1 557 ? 17.212 -34.035 -34.651 1.00 87.75 557 ILE A CA 1
ATOM 4385 C C . ILE A 1 557 ? 17.587 -35.460 -34.235 1.00 87.75 557 ILE A C 1
ATOM 4387 O O . ILE A 1 557 ? 17.256 -35.915 -33.145 1.00 87.75 557 ILE A O 1
ATOM 4391 N N . ASN A 1 558 ? 18.228 -36.214 -35.134 1.00 81.56 558 ASN A N 1
ATOM 4392 C CA . ASN A 1 558 ? 18.644 -37.608 -34.899 1.00 81.56 558 ASN A CA 1
ATOM 4393 C C . ASN A 1 558 ? 17.528 -38.555 -34.386 1.00 81.56 558 ASN A C 1
ATOM 4395 O O . ASN A 1 558 ? 17.811 -39.539 -33.706 1.00 81.56 558 ASN A O 1
ATOM 4399 N N . GLY A 1 559 ? 16.263 -38.282 -34.733 1.00 76.06 559 GLY A N 1
ATOM 4400 C CA . GLY A 1 559 ? 15.101 -39.083 -34.323 1.00 76.06 559 GLY A CA 1
ATOM 4401 C C . GLY A 1 559 ? 14.571 -38.783 -32.915 1.00 76.06 559 GLY A C 1
ATOM 4402 O O . GLY A 1 559 ? 13.664 -39.477 -32.463 1.00 76.06 559 GLY A O 1
ATOM 4403 N N . GLN A 1 560 ? 15.113 -37.770 -32.234 1.00 81.12 560 GLN A N 1
ATOM 4404 C CA . GLN A 1 560 ? 14.578 -37.232 -30.983 1.00 81.12 560 GLN A CA 1
ATOM 4405 C C . GLN A 1 560 ? 13.799 -35.956 -31.289 1.00 81.12 560 GLN A C 1
ATOM 4407 O O . GLN A 1 560 ? 14.279 -35.112 -32.047 1.00 81.12 560 GLN A O 1
ATOM 4412 N N . SER A 1 561 ? 12.600 -35.841 -30.727 1.00 86.88 561 SER A N 1
ATOM 4413 C CA . SER A 1 561 ? 11.719 -34.683 -30.869 1.00 86.88 561 SER A CA 1
ATOM 4414 C C . SER A 1 561 ? 11.547 -33.988 -29.529 1.00 86.88 561 SER A C 1
ATOM 4416 O O . SER A 1 561 ? 11.422 -34.659 -28.503 1.00 86.88 561 SER A O 1
ATOM 4418 N N . GLY A 1 562 ? 11.491 -32.665 -29.552 1.00 89.75 562 GLY A N 1
ATOM 4419 C CA . GLY A 1 562 ? 11.254 -31.867 -28.361 1.00 89.75 562 GLY A CA 1
ATOM 4420 C C . GLY A 1 562 ? 11.223 -30.382 -28.679 1.00 89.75 562 GLY A C 1
ATOM 4421 O O . GLY A 1 562 ? 11.432 -29.971 -29.826 1.00 89.75 562 GLY A O 1
ATOM 4422 N N . PHE A 1 563 ? 10.950 -29.585 -27.655 1.00 92.06 563 PHE A N 1
ATOM 4423 C CA . PHE A 1 563 ? 10.872 -28.136 -27.777 1.00 92.06 563 PHE A CA 1
ATOM 4424 C C . PHE A 1 563 ? 12.195 -27.459 -27.412 1.00 92.06 563 PHE A C 1
ATOM 4426 O O . PHE A 1 563 ? 12.974 -27.968 -26.603 1.00 92.06 563 PHE A O 1
ATOM 4433 N N . PHE A 1 564 ? 12.459 -26.318 -28.043 1.00 92.19 564 PHE A N 1
ATOM 4434 C CA . PHE A 1 564 ? 13.641 -25.501 -27.800 1.00 92.19 564 PHE A CA 1
ATOM 4435 C C . PHE A 1 564 ? 13.395 -24.011 -28.093 1.00 92.19 564 PHE A C 1
ATOM 4437 O O . PHE A 1 564 ? 12.506 -23.674 -28.884 1.00 92.19 564 PHE A O 1
ATOM 4444 N N . PRO A 1 565 ? 14.167 -23.098 -27.476 1.00 90.94 565 PRO A N 1
ATOM 4445 C CA . PRO A 1 565 ? 13.943 -21.666 -27.623 1.00 90.94 565 PRO A CA 1
ATOM 4446 C C . PRO A 1 565 ? 14.291 -21.163 -29.027 1.00 90.94 565 PRO A C 1
ATOM 4448 O O . PRO A 1 565 ? 15.349 -21.484 -29.572 1.00 90.94 565 PRO A O 1
ATOM 4451 N N . ILE A 1 566 ? 13.457 -20.279 -29.580 1.00 90.56 566 ILE A N 1
ATOM 4452 C CA . ILE A 1 566 ? 13.663 -19.691 -30.918 1.00 90.56 566 ILE A CA 1
ATOM 4453 C C . ILE A 1 566 ? 14.987 -18.919 -30.994 1.00 90.56 566 ILE A C 1
ATOM 4455 O O . ILE A 1 566 ? 15.703 -18.995 -31.987 1.00 90.56 566 ILE A O 1
ATOM 4459 N N . ASN A 1 567 ? 15.367 -18.231 -29.915 1.00 91.94 567 ASN A N 1
ATOM 4460 C CA . ASN A 1 567 ? 16.577 -17.401 -29.875 1.00 91.94 567 ASN A CA 1
ATOM 4461 C C . ASN A 1 567 ? 17.891 -18.204 -29.915 1.00 91.94 567 ASN A C 1
ATOM 4463 O O . ASN A 1 567 ? 18.964 -17.610 -30.004 1.00 91.94 567 ASN A O 1
ATOM 4467 N N . TYR A 1 568 ? 17.821 -19.536 -29.829 1.00 89.50 568 TYR A N 1
ATOM 4468 C CA . TYR A 1 568 ? 18.982 -20.425 -29.891 1.00 89.50 568 TYR A CA 1
ATOM 4469 C C . TYR A 1 568 ? 19.250 -20.951 -31.302 1.00 89.50 568 TYR A C 1
ATOM 4471 O O . TYR A 1 568 ? 20.226 -21.675 -31.512 1.00 89.50 568 TYR A O 1
ATOM 4479 N N . VAL A 1 569 ? 18.409 -20.596 -32.277 1.00 90.56 569 VAL A N 1
ATOM 4480 C CA . VAL A 1 569 ? 18.479 -21.128 -33.636 1.00 90.56 569 VAL A CA 1
ATOM 4481 C C . VAL A 1 569 ? 18.327 -20.034 -34.697 1.00 90.56 569 VAL A C 1
ATOM 4483 O O . VAL A 1 569 ? 17.665 -19.021 -34.505 1.00 90.56 569 VAL A O 1
ATOM 4486 N N . ASP A 1 570 ? 18.942 -20.258 -35.851 1.00 92.12 570 ASP A N 1
ATOM 4487 C CA . ASP A 1 570 ? 18.846 -19.447 -37.063 1.00 92.12 570 ASP A CA 1
ATOM 4488 C C . ASP A 1 570 ? 17.948 -20.177 -38.068 1.00 92.12 570 ASP A C 1
ATOM 4490 O O . ASP A 1 570 ? 18.274 -21.284 -38.509 1.00 92.12 570 ASP A O 1
ATOM 4494 N N . ILE A 1 571 ? 16.784 -19.608 -38.388 1.00 89.88 571 ILE A N 1
ATOM 4495 C CA . ILE A 1 571 ? 15.796 -20.244 -39.270 1.00 89.88 571 ILE A CA 1
ATOM 4496 C C . ILE A 1 571 ? 16.329 -20.228 -40.705 1.00 89.88 571 ILE A C 1
ATOM 4498 O O . ILE A 1 571 ? 16.483 -19.169 -41.311 1.00 89.88 571 ILE A O 1
ATOM 4502 N N . LEU A 1 572 ? 16.570 -21.412 -41.271 1.00 88.44 572 LEU A N 1
ATOM 4503 C CA . LEU A 1 572 ? 17.030 -21.560 -42.652 1.00 88.44 572 LEU A CA 1
ATOM 4504 C C . LEU A 1 572 ? 15.848 -21.665 -43.617 1.00 88.44 572 LEU A C 1
ATOM 4506 O O . LEU A 1 572 ? 15.846 -21.039 -44.675 1.00 88.44 572 LEU A O 1
ATOM 4510 N N . VAL A 1 573 ? 14.839 -22.450 -43.236 1.00 88.56 573 VAL A N 1
ATOM 4511 C CA . VAL A 1 573 ? 13.584 -22.624 -43.971 1.00 88.56 573 VAL A CA 1
ATOM 4512 C C . VAL A 1 573 ? 12.443 -22.527 -42.952 1.00 88.56 573 VAL A C 1
ATOM 4514 O O . VAL A 1 573 ? 12.387 -23.361 -42.046 1.00 88.56 573 VAL A O 1
ATOM 4517 N N . PRO A 1 574 ? 11.560 -21.516 -43.035 1.00 85.69 574 PRO A N 1
ATOM 4518 C CA . PRO A 1 574 ? 10.481 -21.331 -42.068 1.00 85.69 574 PRO A CA 1
ATOM 4519 C C . PRO A 1 574 ? 9.386 -22.397 -42.215 1.00 85.69 574 PRO A C 1
ATOM 4521 O O . PRO A 1 574 ? 9.251 -23.028 -43.265 1.00 85.69 574 PRO A O 1
ATOM 4524 N N . LEU A 1 575 ? 8.582 -22.580 -41.164 1.00 84.44 575 LEU A N 1
ATOM 4525 C CA . LEU A 1 575 ? 7.376 -23.412 -41.215 1.00 84.44 575 LEU A CA 1
ATOM 4526 C C . LEU A 1 575 ? 6.346 -22.800 -42.192 1.00 84.44 575 LEU A C 1
ATOM 4528 O O . LEU A 1 575 ? 6.193 -21.576 -42.212 1.00 84.44 575 LEU A O 1
ATOM 4532 N N . PRO A 1 576 ? 5.646 -23.609 -43.011 1.00 74.81 576 PRO A N 1
ATOM 4533 C CA . PRO A 1 576 ? 4.560 -23.117 -43.855 1.00 74.81 576 PRO A CA 1
ATOM 4534 C C . PRO A 1 576 ? 3.391 -22.621 -42.988 1.00 74.81 576 PRO A C 1
ATOM 4536 O O . PRO A 1 576 ? 3.046 -23.272 -42.003 1.00 74.81 576 PRO A O 1
ATOM 4539 N N . HIS A 1 577 ? 2.828 -21.466 -43.359 1.00 54.28 577 HIS A N 1
ATOM 4540 C CA . HIS A 1 577 ? 1.724 -20.790 -42.663 1.00 54.28 577 HIS A CA 1
ATOM 4541 C C . HIS A 1 577 ? 0.429 -21.601 -42.589 1.00 54.28 577 HIS A C 1
ATOM 4543 O O . HIS A 1 577 ? 0.100 -22.288 -43.587 1.00 54.28 577 HIS A O 1
#

Foldseek 3Di:
DDPDPPPPKAKAKDKPVQFQEDEFFAKIKIFIDTPDDDPFKFKWWQWPPDRDIDRADPCFDDDRGMTIRRGDDQRSFTKMWIAGPVGDIHDIWTHGYDNAQWAKGFGGDAAEFQAKTKIAIGGNPDQAKKFKDFVNHTDDIDGRRIDMDHGDDQVNWGWMWMDRPPPPDIHDTDTHHYDYDPDDDPDDDDDPDDDDDDDDDDDDDDDDDDDDDDDDDDDDDDDDDDDDDDDDDDPDDDDDDPPDDPDDDDDADDDDPVLVVLVVVLVVLLVCLVVVLVVVLCVLPVDPVLSVLLVVDDPPPVVPPDPDFSPDFDPLLVQLVVLCVVLPVVPPPDLSSVLSNLSSVLSNVLRVLSSQLSVQCVVLANVVSVCCNVPLSVVLVVLVVQLVVLSVVLRVQVVVPVPHDVVSNVVSVVSNVVSSVVSSVSSVVVVVVVVSNVSSVVSNVVSVVSSVVVSVVSVVVSVVVVVVSVVVVVPDPDPDDDPDDDPDDDDDDDDDDDDDDDDDDDDDDDDDDDDLFWKWFFCAFDDDPDPFADGDGHGDIWGFDDDPDPFKTWTDDPRDTGIDGPVRIGTPHHDDD

Secondary structure (DSSP, 8-state):
----------EEEEEESS-SEEETT--EEEEEEESSS----EEEEEETTSS-EESS-TTEEEETTEEEESS--GGG-EEEEEE-TTS-B---EEEEEESSSEEEE--SSPEETTS-EEEEEEESS----EEEEETTEEEEEESSSEEEESS--GGG-EEEEEESSSSS--PPPEEE-EE-------PPPP-----------------------------------------SS-------------SSSS---PPPHHHHHHHHHHHHHHHHHHHHHHHHHHHH--SHHHHHHHHT--GGGGGGT----SSS--HHHHHHHHHHHHHHHT-TT-HHHHHHHHHHHHHHHHHHHHHHHHHHHIIIIIHHHHHIIIIIIHHHHHHHHHHHHHHHHHHHHHTTBTTB-HHHHHHHHHHHHHHHHHHHHHHHHHHTTHHHHHHHHHHHHHHHHHHHHHHHHHHHHHHHHHHHHHHHHHHSPP----PPPP-----PPP----------------------S-EEEESS-B---STTB--B-TT-EEEEEEE-SSSEEEEEETTEEEEEEGGGEEEEEPPP-